Protein AF-0000000082823504 (afdb_homodimer)

Structure (mmCIF, N/CA/C/O backbone):
data_AF-0000000082823504-model_v1
#
loop_
_entity.id
_entity.type
_entity.pdbx_description
1 polymer 'Phosphatidate cytidylyltransferase'
#
loop_
_atom_site.group_PDB
_atom_site.id
_atom_site.type_symbol
_atom_site.label_atom_id
_atom_site.label_alt_id
_atom_site.label_comp_id
_atom_site.label_asym_id
_atom_site.label_entity_id
_atom_site.label_seq_id
_atom_site.pdbx_PDB_ins_code
_atom_site.Cartn_x
_atom_site.Cartn_y
_atom_site.Cartn_z
_atom_site.occupancy
_atom_site.B_iso_or_equiv
_atom_site.auth_seq_id
_atom_site.auth_comp_id
_atom_site.auth_asym_id
_atom_site.auth_atom_id
_atom_site.pdbx_PDB_model_num
ATOM 1 N N . MET A 1 1 ? 18.438 34.031 -3.238 1 46.97 1 MET A N 1
ATOM 2 C CA . MET A 1 1 ? 17.688 34 -1.983 1 46.97 1 MET A CA 1
ATOM 3 C C . MET A 1 1 ? 16.344 34.719 -2.117 1 46.97 1 MET A C 1
ATOM 5 O O . MET A 1 1 ? 16.297 35.875 -2.504 1 46.97 1 MET A O 1
ATOM 9 N N . VAL A 1 2 ? 15.344 33.875 -2.447 1 62 2 VAL A N 1
ATOM 10 C CA . VAL A 1 2 ? 14.07 34.562 -2.631 1 62 2 VAL A CA 1
ATOM 11 C C . VAL A 1 2 ? 13.82 35.5 -1.457 1 62 2 VAL A C 1
ATOM 13 O O . VAL A 1 2 ? 14.109 35.156 -0.306 1 62 2 VAL A O 1
ATOM 16 N N . ASP A 1 3 ? 13.617 36.719 -1.758 1 68.12 3 ASP A N 1
ATOM 17 C CA . ASP A 1 3 ? 13.375 37.812 -0.817 1 68.12 3 ASP A CA 1
ATOM 18 C C . ASP A 1 3 ? 12.211 37.5 0.116 1 68.12 3 ASP A C 1
ATOM 20 O O . ASP A 1 3 ? 11.32 36.719 -0.238 1 68.12 3 ASP A O 1
ATOM 24 N N . MET A 1 4 ? 12.344 37.75 1.398 1 77.12 4 MET A N 1
ATOM 25 C CA . MET A 1 4 ? 11.344 37.562 2.443 1 77.12 4 MET A CA 1
ATOM 26 C C . MET A 1 4 ? 9.977 38.031 1.98 1 77.12 4 MET A C 1
ATOM 28 O O . MET A 1 4 ? 8.961 37.406 2.258 1 77.12 4 MET A O 1
ATOM 32 N N . LYS A 1 5 ? 10.023 39.125 1.23 1 78.62 5 LYS A N 1
ATOM 33 C CA . LYS A 1 5 ? 8.773 39.688 0.711 1 78.62 5 LYS A CA 1
ATOM 34 C C . LYS A 1 5 ? 8.109 38.719 -0.272 1 78.62 5 LYS A C 1
ATOM 36 O O . LYS A 1 5 ? 6.898 38.5 -0.221 1 78.62 5 LYS A O 1
ATOM 41 N N . GLN A 1 6 ? 8.828 38.219 -1.057 1 77 6 GLN A N 1
ATOM 42 C CA . GLN A 1 6 ? 8.305 37.25 -2.033 1 77 6 GLN A CA 1
ATOM 43 C C . GLN A 1 6 ? 7.75 36.031 -1.348 1 77 6 GLN A C 1
ATOM 45 O O . GLN A 1 6 ? 6.719 35.469 -1.76 1 77 6 GLN A O 1
ATOM 50 N N . ARG A 1 7 ? 8.383 35.656 -0.407 1 80.12 7 ARG A N 1
ATOM 51 C CA . ARG A 1 7 ? 7.953 34.5 0.358 1 80.12 7 ARG A CA 1
ATOM 52 C C . ARG A 1 7 ? 6.582 34.719 0.985 1 80.12 7 ARG A C 1
ATOM 54 O O . ARG A 1 7 ? 5.711 33.844 0.924 1 80.12 7 ARG A O 1
ATOM 61 N N . ILE A 1 8 ? 6.488 35.844 1.456 1 79.38 8 ILE A N 1
ATOM 62 C CA . ILE A 1 8 ? 5.238 36.188 2.127 1 79.38 8 ILE A CA 1
ATOM 63 C C . ILE A 1 8 ? 4.117 36.281 1.097 1 79.38 8 ILE A C 1
ATOM 65 O O . ILE A 1 8 ? 3.02 35.781 1.305 1 79.38 8 ILE A O 1
ATOM 69 N N . LEU A 1 9 ? 4.398 36.906 0.032 1 81.69 9 LEU A N 1
ATOM 70 C CA . LEU A 1 9 ? 3.393 37.094 -1.004 1 81.69 9 LEU A CA 1
ATOM 71 C C . LEU A 1 9 ? 2.926 35.781 -1.587 1 81.69 9 LEU A C 1
ATOM 73 O O . LEU A 1 9 ? 1.724 35.562 -1.74 1 81.69 9 LEU A O 1
ATOM 77 N N . THR A 1 10 ? 3.814 34.969 -1.88 1 81.19 10 THR A N 1
ATOM 78 C CA . THR A 1 10 ? 3.475 33.688 -2.449 1 81.19 10 THR A CA 1
ATOM 79 C C . THR A 1 10 ? 2.674 32.844 -1.455 1 81.19 10 THR A C 1
ATOM 81 O O . THR A 1 10 ? 1.707 32.188 -1.832 1 81.19 10 THR A O 1
ATOM 84 N N . GLY A 1 11 ? 3.088 32.938 -0.269 1 82.94 11 GLY A N 1
ATOM 85 C CA . GLY A 1 11 ? 2.383 32.188 0.766 1 82.94 11 GLY A CA 1
ATOM 86 C C . GLY A 1 11 ? 0.956 32.656 0.968 1 82.94 11 GLY A C 1
ATOM 87 O O . GLY A 1 11 ? 0.034 31.844 1.063 1 82.94 11 GLY A O 1
ATOM 88 N N . VAL A 1 12 ? 0.837 33.906 0.956 1 85.88 12 VAL A N 1
ATOM 89 C CA . VAL A 1 12 ? -0.476 34.5 1.175 1 85.88 12 VAL A CA 1
ATOM 90 C C . VAL A 1 12 ? -1.383 34.219 -0.018 1 85.88 12 VAL A C 1
ATOM 92 O O . VAL A 1 12 ? -2.553 33.875 0.154 1 85.88 12 VAL A O 1
ATOM 95 N N . LEU A 1 13 ? -0.833 34.312 -1.162 1 87.31 13 LEU A N 1
ATOM 96 C CA . LEU A 1 13 ? -1.618 34.062 -2.361 1 87.31 13 LEU A CA 1
ATOM 97 C C . LEU A 1 13 ? -2.066 32.594 -2.406 1 87.31 13 LEU A C 1
ATOM 99 O O . LEU A 1 13 ? -3.213 32.312 -2.756 1 87.31 13 LEU A O 1
ATOM 103 N N . ALA A 1 14 ? -1.175 31.766 -2.076 1 87.38 14 ALA A N 1
ATOM 104 C CA . ALA A 1 14 ? -1.505 30.344 -2.055 1 87.38 14 ALA A CA 1
ATOM 105 C C . ALA A 1 14 ? -2.602 30.047 -1.034 1 87.38 14 ALA A C 1
ATOM 107 O O . ALA A 1 14 ? -3.514 29.266 -1.303 1 87.38 14 ALA A O 1
ATOM 108 N N . ALA A 1 15 ? -2.477 30.719 0.028 1 89.69 15 ALA A N 1
ATOM 109 C CA . ALA A 1 15 ? -3.471 30.531 1.08 1 89.69 15 ALA A CA 1
ATOM 110 C C . ALA A 1 15 ? -4.832 31.078 0.647 1 89.69 15 ALA A C 1
ATOM 112 O O . ALA A 1 15 ? -5.867 30.453 0.929 1 89.69 15 ALA A O 1
ATOM 113 N N . ILE A 1 16 ? -4.82 32.125 0.002 1 92.5 16 ILE A N 1
ATOM 114 C CA . ILE A 1 16 ? -6.059 32.75 -0.457 1 92.5 16 ILE A CA 1
ATOM 115 C C . ILE A 1 16 ? -6.742 31.844 -1.479 1 92.5 16 ILE A C 1
ATOM 117 O O . ILE A 1 16 ? -7.949 31.609 -1.396 1 92.5 16 ILE A O 1
ATOM 121 N N . VAL A 1 17 ? -5.984 31.391 -2.416 1 92.25 17 VAL A N 1
ATOM 122 C CA . VAL A 1 17 ? -6.543 30.516 -3.436 1 92.25 17 VAL A CA 1
ATOM 123 C C . VAL A 1 17 ? -7.082 29.234 -2.783 1 92.25 17 VAL A C 1
ATOM 125 O O . VAL A 1 17 ? -8.18 28.781 -3.109 1 92.25 17 VAL A O 1
ATOM 128 N N . PHE A 1 18 ? -6.324 28.734 -1.891 1 94.62 18 PHE A N 1
ATOM 129 C CA . PHE A 1 18 ? -6.723 27.531 -1.189 1 94.62 18 PHE A CA 1
ATOM 130 C C . PHE A 1 18 ? -8.016 27.75 -0.417 1 94.62 18 PHE A C 1
ATOM 132 O O . PHE A 1 18 ? -8.969 26.984 -0.56 1 94.62 18 PHE A O 1
ATOM 139 N N . LEU A 1 19 ? -8.086 28.828 0.334 1 94.88 19 LEU A N 1
ATOM 140 C CA . LEU A 1 19 ? -9.258 29.109 1.162 1 94.88 19 LEU A CA 1
ATOM 141 C C . LEU A 1 19 ? -10.477 29.422 0.297 1 94.88 19 LEU A C 1
ATOM 143 O O . LEU A 1 19 ? -11.594 29.031 0.631 1 94.88 19 LEU A O 1
ATOM 147 N N . PHE A 1 20 ? -10.203 30.094 -0.787 1 96.31 20 PHE A N 1
ATOM 148 C CA . PHE A 1 20 ? -11.289 30.406 -1.709 1 96.31 20 PHE A CA 1
ATOM 149 C C . PHE A 1 20 ? -11.93 29.141 -2.246 1 96.31 20 PHE A C 1
ATOM 151 O O . PHE A 1 20 ? -13.156 29 -2.242 1 96.31 20 PHE A O 1
ATOM 158 N N . LEU A 1 21 ? -11.102 28.234 -2.637 1 96.56 21 LEU A N 1
ATOM 159 C CA . LEU A 1 21 ? -11.617 27 -3.23 1 96.56 21 LEU A CA 1
ATOM 160 C C . LEU A 1 21 ? -12.211 26.094 -2.162 1 96.56 21 LEU A C 1
ATOM 162 O O . LEU A 1 21 ? -13.156 25.344 -2.436 1 96.56 21 LEU A O 1
ATOM 166 N N . VAL A 1 22 ? -11.711 26.203 -0.991 1 95.88 22 VAL A N 1
ATOM 167 C CA . VAL A 1 22 ? -12.312 25.5 0.131 1 95.88 22 VAL A CA 1
ATOM 168 C C . VAL A 1 22 ? -13.727 26.016 0.372 1 95.88 22 VAL A C 1
ATOM 170 O O . VAL A 1 22 ? -14.648 25.234 0.628 1 95.88 22 VAL A O 1
ATOM 173 N N . ILE A 1 23 ? -13.914 27.312 0.336 1 96.75 23 ILE A N 1
ATOM 174 C CA . ILE A 1 23 ? -15.203 27.938 0.591 1 96.75 23 ILE A CA 1
ATOM 175 C C . ILE A 1 23 ? -16.188 27.578 -0.522 1 96.75 23 ILE A C 1
ATOM 177 O O . ILE A 1 23 ? -17.344 27.25 -0.255 1 96.75 23 ILE A O 1
ATOM 181 N N . VAL A 1 24 ? -15.719 27.594 -1.792 1 96.25 24 VAL A N 1
ATOM 182 C CA . VAL A 1 24 ? -16.578 27.234 -2.916 1 96.25 24 VAL A CA 1
ATOM 183 C C . VAL A 1 24 ? -17.031 25.781 -2.783 1 96.25 24 VAL A C 1
ATOM 185 O O . VAL A 1 24 ? -18.219 25.484 -2.93 1 96.25 24 VAL A O 1
ATOM 188 N N . GLY A 1 25 ? -16.094 24.922 -2.541 1 95.38 25 GLY A N 1
ATOM 189 C CA . GLY A 1 25 ? -16.391 23.531 -2.281 1 95.38 25 GLY A CA 1
ATOM 190 C C . GLY A 1 25 ? -16.719 22.75 -3.537 1 95.38 25 GLY A C 1
ATOM 191 O O . GLY A 1 25 ? -16.344 23.141 -4.641 1 95.38 25 GLY A O 1
ATOM 192 N N . LYS A 1 26 ? -17.203 21.531 -3.348 1 92.69 26 LYS A N 1
ATOM 193 C CA . LYS A 1 26 ? -17.734 20.688 -4.414 1 92.69 26 LYS A CA 1
ATOM 194 C C . LYS A 1 26 ? -16.641 20.359 -5.441 1 92.69 26 LYS A C 1
ATOM 196 O O . LYS A 1 26 ? -15.531 19.984 -5.078 1 92.69 26 LYS A O 1
ATOM 201 N N . LEU A 1 27 ? -16.922 20.453 -6.699 1 94.88 27 LEU A N 1
ATOM 202 C CA . LEU A 1 27 ? -16.031 20.016 -7.762 1 94.88 27 LEU A CA 1
ATOM 203 C C . LEU A 1 27 ? -14.789 20.875 -7.824 1 94.88 27 LEU A C 1
ATOM 205 O O . LEU A 1 27 ? -13.672 20.359 -7.941 1 94.88 27 LEU A O 1
ATOM 209 N N . PRO A 1 28 ? -14.883 22.188 -7.734 1 97.19 28 PRO A N 1
ATOM 210 C CA . PRO A 1 28 ? -13.664 23 -7.785 1 97.19 28 PRO A CA 1
ATOM 211 C C . PRO A 1 28 ? -12.664 22.641 -6.691 1 97.19 28 PRO A C 1
ATOM 213 O O . PRO A 1 28 ? -11.461 22.578 -6.945 1 97.19 28 PRO A O 1
ATOM 216 N N . PHE A 1 29 ? -13.18 22.453 -5.539 1 97.31 29 PHE A N 1
ATOM 217 C CA . PHE A 1 29 ? -12.297 22.078 -4.441 1 97.31 29 PHE A CA 1
ATOM 218 C C . PHE A 1 29 ? -11.68 20.703 -4.695 1 97.31 29 PHE A C 1
ATOM 220 O O . PHE A 1 29 ? -10.492 20.5 -4.445 1 97.31 29 PHE A O 1
ATOM 227 N N . THR A 1 30 ? -12.492 19.781 -5.16 1 97.25 30 THR A N 1
ATOM 228 C CA . THR A 1 30 ? -12 18.438 -5.465 1 97.25 30 THR A CA 1
ATOM 229 C C . THR A 1 30 ? -10.898 18.484 -6.516 1 97.25 30 THR A C 1
ATOM 231 O O . THR A 1 30 ? -9.883 17.812 -6.387 1 97.25 30 THR A O 1
ATOM 234 N N . VAL A 1 31 ? -11.031 19.25 -7.496 1 97.75 31 VAL A N 1
ATOM 235 C CA . VAL A 1 31 ? -10.031 19.391 -8.547 1 97.75 31 VAL A CA 1
ATOM 236 C C . VAL A 1 31 ? -8.742 19.969 -7.965 1 97.75 31 VAL A C 1
ATOM 238 O O . VAL A 1 31 ? -7.645 19.547 -8.336 1 97.75 31 VAL A O 1
ATOM 241 N N . LEU A 1 32 ? -8.891 20.938 -7.098 1 97.56 32 LEU A N 1
ATOM 242 C CA . LEU A 1 32 ? -7.719 21.5 -6.43 1 97.56 32 LEU A CA 1
ATOM 243 C C . LEU A 1 32 ? -6.926 20.422 -5.719 1 97.56 32 LEU A C 1
ATOM 245 O O . LEU A 1 32 ? -5.699 20.359 -5.836 1 97.56 32 LEU A O 1
ATOM 249 N N . ILE A 1 33 ? -7.637 19.594 -5 1 98.19 33 ILE A N 1
ATOM 250 C CA . ILE A 1 33 ? -6.977 18.547 -4.227 1 98.19 33 ILE A CA 1
ATOM 251 C C . ILE A 1 33 ? -6.301 17.547 -5.176 1 98.19 33 ILE A C 1
ATOM 253 O O . ILE A 1 33 ? -5.203 17.062 -4.895 1 98.19 33 ILE A O 1
ATOM 257 N N . TYR A 1 34 ? -6.934 17.234 -6.309 1 98.44 34 TYR A N 1
ATOM 258 C CA . TYR A 1 34 ? -6.332 16.359 -7.305 1 98.44 34 TYR A CA 1
ATOM 259 C C . TYR A 1 34 ? -5.039 16.953 -7.848 1 98.44 34 TYR A C 1
ATOM 261 O O . TYR A 1 34 ? -4.039 16.25 -8.008 1 98.44 34 TYR A O 1
ATOM 269 N N . VAL A 1 35 ? -5.09 18.172 -8.086 1 98 35 VAL A N 1
ATOM 270 C CA . VAL A 1 35 ? -3.914 18.859 -8.609 1 98 35 VAL A CA 1
ATOM 271 C C . VAL A 1 35 ? -2.811 18.875 -7.555 1 98 35 VAL A C 1
ATOM 273 O O . VAL A 1 35 ? -1.655 18.562 -7.852 1 98 35 VAL A O 1
ATOM 276 N N . MET A 1 36 ? -3.176 19.234 -6.363 1 97.38 36 MET A N 1
ATOM 277 C CA . MET A 1 36 ? -2.201 19.266 -5.277 1 97.38 36 MET A CA 1
ATOM 278 C C . MET A 1 36 ? -1.589 17.891 -5.055 1 97.38 36 MET A C 1
ATOM 280 O O . MET A 1 36 ? -0.375 17.766 -4.883 1 97.38 36 MET A O 1
ATOM 284 N N . GLY A 1 37 ? -2.477 16.859 -5.059 1 98.38 37 GLY A N 1
ATOM 285 C CA . GLY A 1 37 ? -1.975 15.5 -4.926 1 98.38 37 GLY A CA 1
ATOM 286 C C . GLY A 1 37 ? -1.026 15.102 -6.043 1 98.38 37 GLY A C 1
ATOM 287 O O . GLY A 1 37 ? -0.001 14.461 -5.797 1 98.38 37 GLY A O 1
ATOM 288 N N . SER A 1 38 ? -1.343 15.469 -7.242 1 98.25 38 SER A N 1
ATOM 289 C CA . SER A 1 38 ? -0.513 15.141 -8.398 1 98.25 38 SER A CA 1
ATOM 290 C C . SER A 1 38 ? 0.848 15.828 -8.312 1 98.25 38 SER A C 1
ATOM 292 O O . SER A 1 38 ? 1.877 15.211 -8.594 1 98.25 38 SER A O 1
ATOM 294 N N . VAL A 1 39 ? 0.854 17.094 -7.918 1 97.44 39 VAL A N 1
ATOM 295 C CA . VAL A 1 39 ? 2.1 17.844 -7.789 1 97.44 39 VAL A CA 1
ATOM 296 C C . VAL A 1 39 ? 2.936 17.266 -6.648 1 97.44 39 VAL A C 1
ATOM 298 O O . VAL A 1 39 ? 4.156 17.141 -6.766 1 97.44 39 VAL A O 1
ATOM 301 N N . ALA A 1 40 ? 2.264 16.953 -5.586 1 97.75 40 ALA A N 1
ATOM 302 C CA . ALA A 1 40 ? 2.971 16.344 -4.461 1 97.75 40 ALA A CA 1
ATOM 303 C C . ALA A 1 40 ? 3.646 15.039 -4.883 1 97.75 40 ALA A C 1
ATOM 305 O O . ALA A 1 40 ? 4.781 14.766 -4.484 1 97.75 40 ALA A O 1
ATOM 306 N N . LEU A 1 41 ? 2.953 14.227 -5.648 1 98.19 41 LEU A N 1
ATOM 307 C CA . LEU A 1 41 ? 3.533 12.992 -6.152 1 98.19 41 LEU A CA 1
ATOM 308 C C . LEU A 1 41 ? 4.734 13.281 -7.051 1 98.19 41 LEU A C 1
ATOM 310 O O . LEU A 1 41 ? 5.766 12.609 -6.949 1 98.19 41 LEU A O 1
ATOM 314 N N . PHE A 1 42 ? 4.57 14.234 -7.906 1 97.44 42 PHE A N 1
ATOM 315 C CA . PHE A 1 42 ? 5.656 14.633 -8.797 1 97.44 42 PHE A CA 1
ATOM 316 C C . PHE A 1 42 ? 6.898 15.016 -8 1 97.44 42 PHE A C 1
ATOM 318 O O . PHE A 1 42 ? 8.008 14.602 -8.336 1 97.44 42 PHE A O 1
ATOM 325 N N . GLU A 1 43 ? 6.699 15.82 -6.969 1 97.06 43 GLU A N 1
ATOM 326 C CA . GLU A 1 43 ? 7.805 16.25 -6.121 1 97.06 43 GLU A CA 1
ATOM 327 C C . GLU A 1 43 ? 8.484 15.062 -5.445 1 97.06 43 GLU A C 1
ATOM 329 O O . GLU A 1 43 ? 9.711 14.992 -5.375 1 97.06 43 GLU A O 1
ATOM 334 N N . LEU A 1 44 ? 7.688 14.164 -4.949 1 97 44 LEU A N 1
ATOM 335 C CA . LEU A 1 44 ? 8.227 13.008 -4.246 1 97 44 LEU A CA 1
ATOM 336 C C . LEU A 1 44 ? 8.992 12.094 -5.199 1 97 44 LEU A C 1
ATOM 338 O O . LEU A 1 44 ? 10.07 11.602 -4.859 1 97 44 LEU A O 1
ATOM 342 N N . LEU A 1 45 ? 8.461 11.82 -6.379 1 97.19 45 LEU A N 1
ATOM 343 C CA . LEU A 1 45 ? 9.141 11 -7.379 1 97.19 45 LEU A CA 1
ATOM 344 C C . LEU A 1 45 ? 10.461 11.633 -7.793 1 97.19 45 LEU A C 1
ATOM 346 O O . LEU A 1 45 ? 11.469 10.93 -7.941 1 97.19 45 LEU A O 1
ATOM 350 N N . ARG A 1 46 ? 10.398 12.898 -7.887 1 95.75 46 ARG A N 1
ATOM 351 C CA . ARG A 1 46 ? 11.609 13.617 -8.281 1 95.75 46 ARG A CA 1
ATOM 352 C C . ARG A 1 46 ? 12.703 13.469 -7.234 1 95.75 46 ARG A C 1
ATOM 354 O O . ARG A 1 46 ? 13.883 13.367 -7.574 1 95.75 46 ARG A O 1
ATOM 361 N N . MET A 1 47 ? 12.375 13.469 -6.004 1 95 47 MET A N 1
ATOM 362 C CA . MET A 1 47 ? 13.344 13.305 -4.926 1 95 47 MET A CA 1
ATOM 363 C C . MET A 1 47 ? 14.047 11.953 -5.027 1 95 47 MET A C 1
ATOM 365 O O . MET A 1 47 ? 15.227 11.836 -4.688 1 95 47 MET A O 1
ATOM 369 N N . LYS A 1 48 ? 13.312 10.922 -5.488 1 94.69 48 LYS A N 1
ATOM 370 C CA . LYS A 1 48 ? 13.852 9.57 -5.645 1 94.69 48 LYS A CA 1
ATOM 371 C C . LYS A 1 48 ? 14.469 9.383 -7.027 1 94.69 48 LYS A C 1
ATOM 373 O O . LYS A 1 48 ? 14.906 8.281 -7.375 1 94.69 48 LYS A O 1
ATOM 378 N N . LYS A 1 49 ? 14.422 10.5 -7.879 1 94.75 49 LYS A N 1
ATOM 379 C CA . LYS A 1 49 ? 14.961 10.508 -9.234 1 94.75 49 LYS A CA 1
ATOM 380 C C . LYS A 1 49 ? 14.156 9.586 -10.148 1 94.75 49 LYS A C 1
ATOM 382 O O . LYS A 1 49 ? 14.727 8.891 -11 1 94.75 49 LYS A O 1
ATOM 387 N N . LEU A 1 50 ? 12.914 9.523 -9.906 1 95.38 50 LEU A N 1
ATOM 388 C CA . LEU A 1 50 ? 11.969 8.836 -10.781 1 95.38 50 LEU A CA 1
ATOM 389 C C . LEU A 1 50 ? 11.164 9.844 -11.602 1 95.38 50 LEU A C 1
ATOM 391 O O . LEU A 1 50 ? 10.859 10.938 -11.117 1 95.38 50 LEU A O 1
ATOM 395 N N . LYS A 1 51 ? 10.82 9.43 -12.789 1 94.19 51 LYS A N 1
ATOM 396 C CA . LYS A 1 51 ? 10.055 10.312 -13.672 1 94.19 51 LYS A CA 1
ATOM 397 C C . LYS A 1 51 ? 8.562 10.016 -13.586 1 94.19 51 LYS A C 1
ATOM 399 O O . LYS A 1 51 ? 8.148 8.859 -13.633 1 94.19 51 LYS A O 1
ATOM 404 N N . LEU A 1 52 ? 7.82 11.078 -13.547 1 92.5 52 LEU A N 1
ATOM 405 C CA . LEU A 1 52 ? 6.371 10.914 -13.539 1 92.5 52 LEU A CA 1
ATOM 406 C C . LEU A 1 52 ? 5.871 10.406 -14.883 1 92.5 52 LEU A C 1
ATOM 408 O O . LEU A 1 52 ? 4.938 9.602 -14.945 1 92.5 52 LEU A O 1
ATOM 412 N N . VAL A 1 53 ? 6.504 10.875 -15.961 1 93.19 53 VAL A N 1
ATOM 413 C CA . VAL A 1 53 ? 6.059 10.531 -17.312 1 93.19 53 VAL A CA 1
ATOM 414 C C . VAL A 1 53 ? 6.652 9.188 -17.719 1 93.19 53 VAL A C 1
ATOM 416 O O . VAL A 1 53 ? 6.867 8.93 -18.906 1 93.19 53 VAL A O 1
ATOM 419 N N . SER A 1 54 ? 6.938 8.328 -16.953 1 95.75 54 SER A N 1
ATOM 420 C CA . SER A 1 54 ? 7.289 6.93 -17.172 1 95.75 54 SER A CA 1
ATOM 421 C C . SER A 1 54 ? 6.098 6.012 -16.922 1 95.75 54 SER A C 1
ATOM 423 O O . SER A 1 54 ? 5.094 6.441 -16.344 1 95.75 54 SER A O 1
ATOM 425 N N . LEU A 1 55 ? 6.176 4.852 -17.406 1 96.62 55 LEU A N 1
ATOM 426 C CA . LEU A 1 55 ? 5.078 3.912 -17.203 1 96.62 55 LEU A CA 1
ATOM 427 C C . LEU A 1 55 ? 4.793 3.721 -15.711 1 96.62 55 LEU A C 1
ATOM 429 O O . LEU A 1 55 ? 3.646 3.838 -15.281 1 96.62 55 LEU A O 1
ATOM 433 N N . PRO A 1 56 ? 5.859 3.443 -14.859 1 97 56 PRO A N 1
ATOM 434 C CA . PRO A 1 56 ? 5.578 3.334 -13.422 1 97 56 PRO A CA 1
ATOM 435 C C . PRO A 1 56 ? 5.008 4.621 -12.836 1 97 56 PRO A C 1
ATOM 437 O O . PRO A 1 56 ? 4.133 4.574 -11.969 1 97 56 PRO A O 1
ATOM 440 N N . GLY A 1 57 ? 5.527 5.797 -13.328 1 97.56 57 GLY A N 1
ATOM 441 C CA . GLY A 1 57 ? 5.012 7.074 -12.852 1 97.56 57 GLY A CA 1
ATOM 442 C C . GLY A 1 57 ? 3.543 7.277 -13.172 1 97.56 57 GLY A C 1
ATOM 443 O O . GLY A 1 57 ? 2.775 7.73 -12.32 1 97.56 57 GLY A O 1
ATOM 444 N N . VAL A 1 58 ? 3.154 6.875 -14.312 1 98.12 58 VAL A N 1
ATOM 445 C CA . VAL A 1 58 ? 1.77 7.02 -14.75 1 98.12 58 VAL A CA 1
ATOM 446 C C . VAL A 1 58 ? 0.875 6.078 -13.945 1 98.12 58 VAL A C 1
ATOM 448 O O . VAL A 1 58 ? -0.227 6.457 -13.539 1 98.12 58 VAL A O 1
ATOM 451 N N . ILE A 1 59 ? 1.344 4.887 -13.742 1 97.94 59 ILE A N 1
ATOM 452 C CA . ILE A 1 59 ? 0.588 3.941 -12.922 1 97.94 59 ILE A CA 1
ATOM 453 C C . ILE A 1 59 ? 0.427 4.492 -11.508 1 97.94 59 ILE A C 1
ATOM 455 O O . ILE A 1 59 ? -0.656 4.41 -10.922 1 97.94 59 ILE A O 1
ATOM 459 N N . GLY A 1 60 ? 1.524 5.086 -10.969 1 98.12 60 GLY A N 1
ATOM 460 C CA . GLY A 1 60 ? 1.451 5.723 -9.664 1 98.12 60 GLY A CA 1
ATOM 461 C C . GLY A 1 60 ? 0.455 6.867 -9.617 1 98.12 60 GLY A C 1
ATOM 462 O O . GLY A 1 60 ? -0.29 7.008 -8.648 1 98.12 60 GLY A O 1
ATOM 463 N N . LEU A 1 61 ? 0.418 7.645 -10.672 1 98.44 61 LEU A N 1
ATOM 464 C CA . LEU A 1 61 ? -0.496 8.781 -10.758 1 98.44 61 LEU A CA 1
ATOM 465 C C . LEU A 1 61 ? -1.944 8.305 -10.812 1 98.44 61 LEU A C 1
ATOM 467 O O . LEU A 1 61 ? -2.809 8.852 -10.125 1 98.44 61 LEU A O 1
ATOM 471 N N . LEU A 1 62 ? -2.195 7.305 -11.617 1 98.12 62 LEU A N 1
ATOM 472 C CA . LEU A 1 62 ? -3.545 6.762 -11.734 1 98.12 62 LEU A CA 1
ATOM 473 C C . LEU A 1 62 ? -4 6.152 -10.406 1 98.12 62 LEU A C 1
ATOM 475 O O . LEU A 1 62 ? -5.164 6.297 -10.023 1 98.12 62 LEU A O 1
ATOM 479 N N . LEU A 1 63 ? -3.064 5.48 -9.812 1 97.5 63 LEU A N 1
ATOM 480 C CA . LEU A 1 63 ? -3.365 4.91 -8.508 1 97.5 63 LEU A CA 1
ATOM 481 C C . LEU A 1 63 ? -3.699 6.004 -7.496 1 97.5 63 LEU A C 1
ATOM 483 O O . LEU A 1 63 ? -4.652 5.871 -6.723 1 97.5 63 LEU A O 1
ATOM 487 N N . LEU A 1 64 ? -2.92 7.082 -7.465 1 98.31 64 LEU A N 1
ATOM 488 C CA . LEU A 1 64 ? -3.184 8.227 -6.598 1 98.31 64 LEU A CA 1
ATOM 489 C C . LEU A 1 64 ? -4.57 8.797 -6.867 1 98.31 64 LEU A C 1
ATOM 491 O O . LEU A 1 64 ? -5.32 9.078 -5.93 1 98.31 64 LEU A O 1
ATOM 495 N N . TRP A 1 65 ? -4.887 8.984 -8.141 1 97.69 65 TRP A N 1
ATOM 496 C CA . TRP A 1 65 ? -6.18 9.555 -8.516 1 97.69 65 TRP A CA 1
ATOM 497 C C . TRP A 1 65 ? -7.324 8.664 -8.047 1 97.69 65 TRP A C 1
ATOM 499 O O . TRP A 1 65 ? -8.391 9.156 -7.664 1 97.69 65 TRP A O 1
ATOM 509 N N . LEU A 1 66 ? -7.113 7.418 -8.094 1 95.19 66 LEU A N 1
ATOM 510 C CA . LEU A 1 66 ? -8.125 6.484 -7.625 1 95.19 66 LEU A CA 1
ATOM 511 C C . LEU A 1 66 ? -8.297 6.582 -6.113 1 95.19 66 LEU A C 1
ATOM 513 O O . LEU A 1 66 ? -9.414 6.473 -5.602 1 95.19 66 LEU A O 1
ATOM 517 N N . PHE A 1 67 ? -7.184 6.727 -5.422 1 96.19 67 PHE A N 1
ATOM 518 C CA . PHE A 1 67 ? -7.254 6.867 -3.971 1 96.19 67 PHE A CA 1
ATOM 519 C C . PHE A 1 67 ? -7.953 8.164 -3.586 1 96.19 67 PHE A C 1
ATOM 521 O O . PHE A 1 67 ? -8.625 8.234 -2.557 1 96.19 67 PHE A O 1
ATOM 528 N N . LEU A 1 68 ? -7.848 9.164 -4.434 1 97.19 68 LEU A N 1
ATOM 529 C CA . LEU A 1 68 ? -8.438 10.477 -4.164 1 97.19 68 LEU A CA 1
ATOM 530 C C . LEU A 1 68 ? -9.945 10.453 -4.402 1 97.19 68 LEU A C 1
ATOM 532 O O . LEU A 1 68 ? -10.656 11.344 -3.943 1 97.19 68 LEU A O 1
ATOM 536 N N . LEU A 1 69 ? -10.438 9.492 -5.105 1 94.19 69 LEU A N 1
ATOM 537 C CA . LEU A 1 69 ? -11.844 9.438 -5.473 1 94.19 69 LEU A CA 1
ATOM 538 C C . LEU A 1 69 ? -12.734 9.469 -4.23 1 94.19 69 LEU A C 1
ATOM 540 O O . LEU A 1 69 ? -12.594 8.625 -3.344 1 94.19 69 LEU A O 1
ATOM 544 N N . PRO A 1 70 ? -13.625 10.422 -4.227 1 91.5 70 PRO A N 1
ATOM 545 C CA . PRO A 1 70 ? -14.539 10.5 -3.078 1 91.5 70 PRO A CA 1
ATOM 546 C C . PRO A 1 70 ? -15.414 9.266 -2.93 1 91.5 70 PRO A C 1
ATOM 548 O O . PRO A 1 70 ? -15.773 8.633 -3.928 1 91.5 70 PRO A O 1
ATOM 551 N N . SER A 1 71 ? -15.742 8.961 -1.723 1 83.5 71 SER A N 1
ATOM 552 C CA . SER A 1 71 ? -16.5 7.758 -1.409 1 83.5 71 SER A CA 1
ATOM 553 C C . SER A 1 71 ? -17.875 7.793 -2.066 1 83.5 71 SER A C 1
ATOM 555 O O . SER A 1 71 ? -18.469 6.742 -2.357 1 83.5 71 SER A O 1
ATOM 557 N N . GLN A 1 72 ? -18.359 8.961 -2.312 1 79.06 72 GLN A N 1
ATOM 558 C CA . GLN A 1 72 ? -19.688 9.109 -2.93 1 79.06 72 GLN A CA 1
ATOM 559 C C . GLN A 1 72 ? -19.672 8.586 -4.363 1 79.06 72 GLN A C 1
ATOM 561 O O . GLN A 1 72 ? -20.719 8.188 -4.883 1 79.06 72 GLN A O 1
ATOM 566 N N . TYR A 1 73 ? -18.547 8.664 -4.949 1 73.38 73 TYR A N 1
ATOM 567 C CA . TYR A 1 73 ? -18.453 8.258 -6.348 1 73.38 73 TYR A CA 1
ATOM 568 C C . TYR A 1 73 ? -17.859 6.863 -6.473 1 73.38 73 TYR A C 1
ATOM 570 O O . TYR A 1 73 ? -17.469 6.445 -7.566 1 73.38 73 TYR A O 1
ATOM 578 N N . SER A 1 74 ? -17.766 6.227 -5.438 1 66.44 74 SER A N 1
ATOM 579 C CA . SER A 1 74 ? -17.078 4.945 -5.531 1 66.44 74 SER A CA 1
ATOM 580 C C . SER A 1 74 ? -17.984 3.859 -6.086 1 66.44 74 SER A C 1
ATOM 582 O O . SER A 1 74 ? -18.469 3.002 -5.34 1 66.44 74 SER A O 1
ATOM 584 N N . PHE A 1 75 ? -18.328 4.074 -7.32 1 61.97 75 PHE A N 1
ATOM 585 C CA . PHE A 1 75 ? -19.109 3.086 -8.055 1 61.97 75 PHE A CA 1
ATOM 586 C C . PHE A 1 75 ? -18.438 1.717 -7.992 1 61.97 75 PHE A C 1
ATOM 588 O O . PHE A 1 75 ? -19.125 0.689 -8 1 61.97 75 PHE A O 1
ATOM 595 N N . LEU A 1 76 ? -17.25 1.686 -7.824 1 61.41 76 LEU A N 1
ATOM 596 C CA . LEU A 1 76 ? -16.516 0.427 -7.797 1 61.41 76 LEU A CA 1
ATOM 597 C C . LEU A 1 76 ? -16.828 -0.359 -6.527 1 61.41 76 LEU A C 1
ATOM 599 O O . LEU A 1 76 ? -16.875 -1.591 -6.551 1 61.41 76 LEU A O 1
ATOM 603 N N . GLU A 1 77 ? -17.094 0.34 -5.516 1 62.84 77 GLU A N 1
ATOM 604 C CA . GLU A 1 77 ? -17.391 -0.337 -4.254 1 62.84 77 GLU A CA 1
ATOM 605 C C . GLU A 1 77 ? -18.719 -1.082 -4.316 1 62.84 77 GLU A C 1
ATOM 607 O O . GLU A 1 77 ? -18.859 -2.148 -3.715 1 62.84 77 GLU A O 1
ATOM 612 N N . ALA A 1 78 ? -19.562 -0.577 -5.184 1 60.81 78 ALA A N 1
ATOM 613 C CA . ALA A 1 78 ? -20.844 -1.244 -5.402 1 60.81 78 ALA A CA 1
ATOM 614 C C . ALA A 1 78 ? -20.641 -2.586 -6.102 1 60.81 78 ALA A C 1
ATOM 616 O O . ALA A 1 78 ? -21.453 -3.508 -5.926 1 60.81 78 ALA A O 1
ATOM 617 N N . ASN A 1 79 ? -19.562 -2.662 -6.801 1 62.12 79 ASN A N 1
ATOM 618 C CA . ASN A 1 79 ? -19.328 -3.895 -7.547 1 62.12 79 ASN A CA 1
ATOM 619 C C . ASN A 1 79 ? -18.312 -4.789 -6.844 1 62.12 79 ASN A C 1
ATOM 621 O O . ASN A 1 79 ? -17.781 -5.719 -7.449 1 62.12 79 ASN A O 1
ATOM 625 N N . GLY A 1 80 ? -17.906 -4.363 -5.742 1 67.81 80 GLY A N 1
ATOM 626 C CA . GLY A 1 80 ? -17.109 -5.266 -4.93 1 67.81 80 GLY A CA 1
ATOM 627 C C . GLY A 1 80 ? -15.625 -5.027 -5.059 1 67.81 80 GLY A C 1
ATOM 628 O O . GLY A 1 80 ? -14.812 -5.785 -4.512 1 67.81 80 GLY A O 1
ATOM 629 N N . ILE A 1 81 ? -15.258 -4.098 -5.887 1 80.75 81 ILE A N 1
ATOM 630 C CA . ILE A 1 81 ? -13.836 -3.824 -6.016 1 80.75 81 ILE A CA 1
ATOM 631 C C . ILE A 1 81 ? -13.461 -2.613 -5.164 1 80.75 81 ILE A C 1
ATOM 633 O O . ILE A 1 81 ? -13.82 -1.48 -5.496 1 80.75 81 ILE A O 1
ATOM 637 N N . SER A 1 82 ? -12.781 -2.893 -4.172 1 87.38 82 SER A N 1
ATOM 638 C CA . SER A 1 82 ? -12.367 -1.845 -3.244 1 87.38 82 SER A CA 1
ATOM 639 C C . SER A 1 82 ? -11.062 -1.196 -3.691 1 87.38 82 SER A C 1
ATOM 641 O O . SER A 1 82 ? -10.43 -1.653 -4.648 1 87.38 82 SER A O 1
ATOM 643 N N . LYS A 1 83 ? -10.672 -0.035 -3.102 1 89.75 83 LYS A N 1
ATOM 644 C CA . LYS A 1 83 ? -9.414 0.659 -3.363 1 89.75 83 LYS A CA 1
ATOM 645 C C . LYS A 1 83 ? -8.219 -0.263 -3.135 1 89.75 83 LYS A C 1
ATOM 647 O O . LYS A 1 83 ? -7.207 -0.157 -3.828 1 89.75 83 LYS A O 1
ATOM 652 N N . MET A 1 84 ? -8.453 -1.178 -2.223 1 90.75 84 MET A N 1
ATOM 653 C CA . MET A 1 84 ? -7.359 -2.094 -1.906 1 90.75 84 MET A CA 1
ATOM 654 C C . MET A 1 84 ? -7.113 -3.066 -3.057 1 90.75 84 MET A C 1
ATOM 656 O O . MET A 1 84 ? -5.969 -3.414 -3.348 1 90.75 84 MET A O 1
ATOM 660 N N . GLU A 1 85 ? -8.172 -3.543 -3.693 1 92.44 85 GLU A N 1
ATOM 661 C CA . GLU A 1 85 ? -8.023 -4.438 -4.836 1 92.44 85 GLU A CA 1
ATOM 662 C C . GLU A 1 85 ? -7.355 -3.727 -6.012 1 92.44 85 GLU A C 1
ATOM 664 O O . GLU A 1 85 ? -6.539 -4.32 -6.719 1 92.44 85 GLU A O 1
ATOM 669 N N . ILE A 1 86 ? -7.738 -2.531 -6.148 1 91.81 86 ILE A N 1
ATOM 670 C CA . ILE A 1 86 ? -7.121 -1.755 -7.219 1 91.81 86 ILE A CA 1
ATOM 671 C C . ILE A 1 86 ? -5.633 -1.57 -6.93 1 91.81 86 ILE A C 1
ATOM 673 O O . ILE A 1 86 ? -4.801 -1.683 -7.832 1 91.81 86 ILE A O 1
ATOM 677 N N . ALA A 1 87 ? -5.348 -1.236 -5.707 1 94.88 87 ALA A N 1
ATOM 678 C CA . ALA A 1 87 ? -3.947 -1.116 -5.301 1 94.88 87 ALA A CA 1
ATOM 679 C C . ALA A 1 87 ? -3.182 -2.404 -5.59 1 94.88 87 ALA A C 1
ATOM 681 O O . ALA A 1 87 ? -2.045 -2.363 -6.066 1 94.88 87 ALA A O 1
ATOM 682 N N . LEU A 1 88 ? -3.795 -3.512 -5.293 1 96.44 88 LEU A N 1
ATOM 683 C CA . LEU A 1 88 ? -3.158 -4.805 -5.508 1 96.44 88 LEU A CA 1
ATOM 684 C C . LEU A 1 88 ? -2.826 -5.012 -6.984 1 96.44 88 LEU A C 1
ATOM 686 O O . LEU A 1 88 ? -1.698 -5.371 -7.324 1 96.44 88 LEU A O 1
ATOM 690 N N . PHE A 1 89 ? -3.746 -4.777 -7.836 1 96.62 89 PHE A N 1
ATOM 691 C CA . PHE A 1 89 ? -3.531 -5.027 -9.258 1 96.62 89 PHE A CA 1
ATOM 692 C C . PHE A 1 89 ? -2.51 -4.051 -9.828 1 96.62 89 PHE A C 1
ATOM 694 O O . PHE A 1 89 ? -1.739 -4.406 -10.719 1 96.62 89 PHE A O 1
ATOM 701 N N . ALA A 1 90 ? -2.553 -2.803 -9.328 1 97.38 90 ALA A N 1
ATOM 702 C CA . ALA A 1 90 ? -1.511 -1.857 -9.727 1 97.38 90 ALA A CA 1
ATOM 703 C C . ALA A 1 90 ? -0.13 -2.363 -9.32 1 97.38 90 ALA A C 1
ATOM 705 O O . ALA A 1 90 ? 0.827 -2.262 -10.086 1 97.38 90 ALA A O 1
ATOM 706 N N . VAL A 1 91 ? -0.064 -2.883 -8.148 1 97.69 91 VAL A N 1
ATOM 707 C CA . VAL A 1 91 ? 1.188 -3.42 -7.629 1 97.69 91 VAL A CA 1
ATOM 708 C C . VAL A 1 91 ? 1.653 -4.586 -8.5 1 97.69 91 VAL A C 1
ATOM 710 O O . VAL A 1 91 ? 2.83 -4.672 -8.852 1 97.69 91 VAL A O 1
ATOM 713 N N . LEU A 1 92 ? 0.72 -5.488 -8.82 1 98.19 92 LEU A N 1
ATOM 714 C CA . LEU A 1 92 ? 1.075 -6.633 -9.648 1 98.19 92 LEU A CA 1
ATOM 715 C C . LEU A 1 92 ? 1.57 -6.184 -11.016 1 98.19 92 LEU A C 1
ATOM 717 O O . LEU A 1 92 ? 2.527 -6.746 -11.555 1 98.19 92 LEU A O 1
ATOM 721 N N . LEU A 1 93 ? 0.971 -5.16 -11.539 1 97.88 93 LEU A N 1
ATOM 722 C CA . LEU A 1 93 ? 1.403 -4.613 -12.82 1 97.88 93 LEU A CA 1
ATOM 723 C C . LEU A 1 93 ? 2.801 -4.016 -12.711 1 97.88 93 LEU A C 1
ATOM 725 O O . LEU A 1 93 ? 3.627 -4.188 -13.609 1 97.88 93 LEU A O 1
ATOM 729 N N . LEU A 1 94 ? 3.021 -3.289 -11.664 1 98.31 94 LEU A N 1
ATOM 730 C CA . LEU A 1 94 ? 4.332 -2.688 -11.445 1 98.31 94 LEU A CA 1
ATOM 731 C C . LEU A 1 94 ? 5.402 -3.764 -11.281 1 98.31 94 LEU A C 1
ATOM 733 O O . LEU A 1 94 ? 6.527 -3.605 -11.766 1 98.31 94 LEU A O 1
ATOM 737 N N . LEU A 1 95 ? 5.023 -4.82 -10.602 1 98.25 95 LEU A N 1
ATOM 738 C CA . LEU A 1 95 ? 5.973 -5.91 -10.406 1 98.25 95 LEU A CA 1
ATOM 739 C C . LEU A 1 95 ? 6.301 -6.586 -11.734 1 98.25 95 LEU A C 1
ATOM 741 O O . LEU A 1 95 ? 7.453 -6.957 -11.977 1 98.25 95 LEU A O 1
ATOM 745 N N . ILE A 1 96 ? 5.32 -6.762 -12.555 1 97.62 96 ILE A N 1
ATOM 746 C CA . ILE A 1 96 ? 5.551 -7.32 -13.883 1 97.62 96 ILE A CA 1
ATOM 747 C C . ILE A 1 96 ? 6.508 -6.422 -14.664 1 97.62 96 ILE A C 1
ATOM 749 O O . ILE A 1 96 ? 7.375 -6.914 -15.391 1 97.62 96 ILE A O 1
ATOM 753 N N . TYR A 1 97 ? 6.34 -5.133 -14.484 1 97.31 97 TYR A N 1
ATOM 754 C CA . TYR A 1 97 ? 7.18 -4.164 -15.18 1 97.31 97 TYR A CA 1
ATOM 755 C C . TYR A 1 97 ? 8.641 -4.34 -14.805 1 97.31 97 TYR A C 1
ATOM 757 O O . TYR A 1 97 ? 9.531 -4.148 -15.633 1 97.31 97 TYR A O 1
ATOM 765 N N . THR A 1 98 ? 8.93 -4.688 -13.547 1 96.38 98 THR A N 1
ATOM 766 C CA . THR A 1 98 ? 10.312 -4.91 -13.133 1 96.38 98 THR A CA 1
ATOM 767 C C . THR A 1 98 ? 10.969 -5.984 -14 1 96.38 98 THR A C 1
ATOM 769 O O . THR A 1 98 ? 12.148 -5.887 -14.328 1 96.38 98 THR A O 1
ATOM 772 N N . VAL A 1 99 ? 10.195 -7.023 -14.375 1 94.88 99 VAL A N 1
ATOM 773 C CA . VAL A 1 99 ? 10.688 -8.117 -15.211 1 94.88 99 VAL A CA 1
ATOM 774 C C . VAL A 1 99 ? 10.922 -7.621 -16.625 1 94.88 99 VAL A C 1
ATOM 776 O O . VAL A 1 99 ? 11.953 -7.922 -17.234 1 94.88 99 VAL A O 1
ATOM 779 N N . LEU A 1 100 ? 10.023 -6.836 -17.094 1 93.94 100 LEU A N 1
ATOM 780 C CA . LEU A 1 100 ? 10.062 -6.379 -18.484 1 93.94 100 LEU A CA 1
ATOM 781 C C . LEU A 1 100 ? 11.281 -5.504 -18.734 1 93.94 100 LEU A C 1
ATOM 783 O O . LEU A 1 100 ? 11.852 -5.527 -19.828 1 93.94 100 LEU A O 1
ATOM 787 N N . VAL A 1 101 ? 11.711 -4.785 -17.719 1 93.94 101 VAL A N 1
ATOM 788 C CA . VAL A 1 101 ? 12.805 -3.85 -17.906 1 93.94 101 VAL A CA 1
ATOM 789 C C . VAL A 1 101 ? 14.086 -4.418 -17.297 1 93.94 101 VAL A C 1
ATOM 791 O O . VAL A 1 101 ? 15.047 -3.682 -17.062 1 93.94 101 VAL A O 1
ATOM 794 N N . LYS A 1 102 ? 14.047 -5.656 -16.953 1 91.69 102 LYS A N 1
ATOM 795 C CA . LYS A 1 102 ? 15.219 -6.41 -16.516 1 91.69 102 LYS A CA 1
ATOM 796 C C . LYS A 1 102 ? 15.852 -5.777 -15.281 1 91.69 102 LYS A C 1
ATOM 798 O O . LYS A 1 102 ? 17.062 -5.539 -15.242 1 91.69 102 LYS A O 1
ATOM 803 N N . ASN A 1 103 ? 15.023 -5.305 -14.336 1 91.06 103 ASN A N 1
ATOM 804 C CA . ASN A 1 103 ? 15.391 -4.867 -13 1 91.06 103 ASN A CA 1
ATOM 805 C C . ASN A 1 103 ? 16.062 -3.496 -13.023 1 91.06 103 ASN A C 1
ATOM 807 O O . ASN A 1 103 ? 16.75 -3.117 -12.07 1 91.06 103 ASN A O 1
ATOM 811 N N . THR A 1 104 ? 15.898 -2.734 -14.086 1 92.81 104 THR A N 1
ATOM 812 C CA . THR A 1 104 ? 16.266 -1.323 -14.023 1 92.81 104 THR A CA 1
ATOM 813 C C . THR A 1 104 ? 15.281 -0.549 -13.148 1 92.81 104 THR A C 1
ATOM 815 O O . THR A 1 104 ? 15.609 0.52 -12.633 1 92.81 104 THR A O 1
ATOM 818 N N . PHE A 1 105 ? 14.125 -1.026 -13.125 1 95.25 105 PHE A N 1
ATOM 819 C CA . PHE A 1 105 ? 13.094 -0.717 -12.141 1 95.25 105 PHE A CA 1
ATOM 820 C C . PHE A 1 105 ? 12.867 -1.896 -11.203 1 95.25 105 PHE A C 1
ATOM 822 O O . PHE A 1 105 ? 12.602 -3.012 -11.648 1 95.25 105 PHE A O 1
ATOM 829 N N . THR A 1 106 ? 12.977 -1.678 -9.914 1 95.81 106 THR A N 1
ATOM 830 C CA . THR A 1 106 ? 13.094 -2.807 -9 1 95.81 106 THR A CA 1
ATOM 831 C C . THR A 1 106 ? 11.938 -2.82 -8.008 1 95.81 106 THR A C 1
ATOM 833 O O . THR A 1 106 ? 11.102 -1.912 -8 1 95.81 106 THR A O 1
ATOM 836 N N . PHE A 1 107 ? 11.992 -3.85 -7.188 1 96.38 107 PHE A N 1
ATOM 837 C CA . PHE A 1 107 ? 11 -4.023 -6.133 1 96.38 107 PHE A CA 1
ATOM 838 C C . PHE A 1 107 ? 10.984 -2.824 -5.195 1 96.38 107 PHE A C 1
ATOM 840 O O . PHE A 1 107 ? 9.93 -2.418 -4.711 1 96.38 107 PHE A O 1
ATOM 847 N N . ASP A 1 108 ? 12.125 -2.178 -4.988 1 96.75 108 ASP A N 1
ATOM 848 C CA . ASP A 1 108 ? 12.242 -1.017 -4.113 1 96.75 108 ASP A CA 1
ATOM 849 C C . ASP A 1 108 ? 11.484 0.181 -4.684 1 96.75 108 ASP A C 1
ATOM 851 O O . ASP A 1 108 ? 10.781 0.887 -3.953 1 96.75 108 ASP A O 1
ATOM 855 N N . GLU A 1 109 ? 11.656 0.314 -5.945 1 97.88 109 GLU A N 1
ATOM 856 C CA . GLU A 1 109 ? 10.977 1.431 -6.594 1 97.88 109 GLU A CA 1
ATOM 857 C C . GLU A 1 109 ? 9.469 1.197 -6.66 1 97.88 109 GLU A C 1
ATOM 859 O O . GLU A 1 109 ? 8.688 2.143 -6.559 1 97.88 109 GLU A O 1
ATOM 864 N N . VAL A 1 110 ? 9.07 -0.099 -6.816 1 98.31 110 VAL A N 1
ATOM 865 C CA . VAL A 1 110 ? 7.645 -0.42 -6.746 1 98.31 110 VAL A CA 1
ATOM 866 C C . VAL A 1 110 ? 7.094 -0.027 -5.379 1 98.31 110 VAL A C 1
ATOM 868 O O . VAL A 1 110 ? 6.023 0.576 -5.281 1 98.31 110 VAL A O 1
ATOM 871 N N . GLY A 1 111 ? 7.867 -0.401 -4.352 1 98.31 111 GLY A N 1
ATOM 872 C CA . GLY A 1 111 ? 7.469 -0.031 -3.002 1 98.31 111 GLY A CA 1
ATOM 873 C C . GLY A 1 111 ? 7.363 1.47 -2.803 1 98.31 111 GLY A C 1
ATOM 874 O O . GLY A 1 111 ? 6.414 1.952 -2.182 1 98.31 111 GLY A O 1
ATOM 875 N N . PHE A 1 112 ? 8.32 2.191 -3.357 1 98.06 112 PHE A N 1
ATOM 876 C CA . PHE A 1 112 ? 8.352 3.645 -3.232 1 98.06 112 PHE A CA 1
ATOM 877 C C . PHE A 1 112 ? 7.105 4.27 -3.846 1 98.06 112 PHE A C 1
ATOM 879 O O . PHE A 1 112 ? 6.445 5.102 -3.217 1 98.06 112 PHE A O 1
ATOM 886 N N . ILE A 1 113 ? 6.754 3.816 -5.031 1 98.38 113 ILE A N 1
ATOM 887 C CA . ILE A 1 113 ? 5.629 4.387 -5.766 1 98.38 113 ILE A CA 1
ATOM 888 C C . ILE A 1 113 ? 4.32 4.031 -5.066 1 98.38 113 ILE A C 1
ATOM 890 O O . ILE A 1 113 ? 3.426 4.875 -4.945 1 98.38 113 ILE A O 1
ATOM 894 N N . THR A 1 114 ? 4.234 2.82 -4.648 1 98.12 114 THR A N 1
ATOM 895 C CA . THR A 1 114 ? 3.037 2.367 -3.953 1 98.12 114 THR A CA 1
ATOM 896 C C . THR A 1 114 ? 2.828 3.158 -2.664 1 98.12 114 THR A C 1
ATOM 898 O O . THR A 1 114 ? 1.723 3.627 -2.389 1 98.12 114 THR A O 1
ATOM 901 N N . LEU A 1 115 ? 3.861 3.34 -1.919 1 98.12 115 LEU A N 1
ATOM 902 C CA . LEU A 1 115 ? 3.801 4.102 -0.677 1 98.12 115 LEU A CA 1
ATOM 903 C C . LEU A 1 115 ? 3.398 5.551 -0.948 1 98.12 115 LEU A C 1
ATOM 905 O O . LEU A 1 115 ? 2.553 6.105 -0.242 1 98.12 115 LEU A O 1
ATOM 909 N N . ALA A 1 116 ? 4.023 6.105 -1.954 1 98.25 116 ALA A N 1
ATOM 910 C CA . ALA A 1 116 ? 3.75 7.5 -2.299 1 98.25 116 ALA A CA 1
ATOM 911 C C . ALA A 1 116 ? 2.277 7.699 -2.641 1 98.25 116 ALA A C 1
ATOM 913 O O . ALA A 1 116 ? 1.654 8.664 -2.193 1 98.25 116 ALA A O 1
ATOM 914 N N . ALA A 1 117 ? 1.77 6.785 -3.385 1 98.06 117 ALA A N 1
ATOM 915 C CA . ALA A 1 117 ? 0.375 6.883 -3.807 1 98.06 117 ALA A CA 1
ATOM 916 C C . ALA A 1 117 ? -0.569 6.746 -2.615 1 98.06 117 ALA A C 1
ATOM 918 O O . ALA A 1 117 ? -1.562 7.473 -2.514 1 98.06 117 ALA A O 1
ATOM 919 N N . ILE A 1 118 ? -0.262 5.852 -1.76 1 97.56 118 ILE A N 1
ATOM 920 C CA . ILE A 1 118 ? -1.104 5.637 -0.588 1 97.56 118 ILE A CA 1
ATOM 921 C C . ILE A 1 118 ? -1.016 6.844 0.342 1 97.56 118 ILE A C 1
ATOM 923 O O . ILE A 1 118 ? -2.039 7.402 0.744 1 97.56 118 ILE A O 1
ATOM 927 N N . TYR A 1 119 ? 0.184 7.234 0.656 1 98.25 119 TYR A N 1
ATOM 928 C CA . TYR A 1 119 ? 0.432 8.312 1.604 1 98.25 119 TYR A CA 1
ATOM 929 C C . TYR A 1 119 ? -0.202 9.617 1.124 1 98.25 119 TYR A C 1
ATOM 931 O O . TYR A 1 119 ? -1.041 10.195 1.817 1 98.25 119 TYR A O 1
ATOM 939 N N . ILE A 1 120 ? 0.102 10 -0.068 1 98.38 120 ILE A N 1
ATOM 940 C CA . ILE A 1 120 ? -0.389 11.273 -0.593 1 98.38 120 ILE A CA 1
ATOM 941 C C . ILE A 1 120 ? -1.866 11.141 -0.958 1 98.38 120 ILE A C 1
ATOM 943 O O . ILE A 1 120 ? -2.686 11.977 -0.567 1 98.38 120 ILE A O 1
ATOM 947 N N . GLY A 1 121 ? -2.213 10.062 -1.652 1 98.06 121 GLY A N 1
ATOM 948 C CA . GLY A 1 121 ? -3.566 9.891 -2.15 1 98.06 121 GLY A CA 1
ATOM 949 C C . GLY A 1 121 ? -4.598 9.766 -1.044 1 98.06 121 GLY A C 1
ATOM 950 O O . GLY A 1 121 ? -5.586 10.5 -1.023 1 98.06 121 GLY A O 1
ATOM 951 N N . MET A 1 122 ? -4.332 8.906 -0.118 1 97.25 122 MET A N 1
ATOM 952 C CA . MET A 1 122 ? -5.316 8.656 0.932 1 97.25 122 MET A CA 1
ATOM 953 C C . MET A 1 122 ? -5.395 9.828 1.897 1 97.25 122 MET A C 1
ATOM 955 O O . MET A 1 122 ? -6.465 10.148 2.414 1 97.25 122 MET A O 1
ATOM 959 N N . CYS A 1 123 ? -4.297 10.414 2.17 1 98.25 123 CYS A N 1
ATOM 960 C CA . CYS A 1 123 ? -4.328 11.547 3.092 1 98.25 123 CYS A CA 1
ATOM 961 C C . CYS A 1 123 ? -5.105 12.711 2.498 1 98.25 123 CYS A C 1
ATOM 963 O O . CYS A 1 123 ? -5.961 13.297 3.166 1 98.25 123 CYS A O 1
ATOM 965 N N . PHE A 1 124 ? -4.875 13.023 1.217 1 98.31 124 PHE A N 1
ATOM 966 C CA . PHE A 1 124 ? -5.602 14.102 0.554 1 98.31 124 PHE A CA 1
ATOM 967 C C . PHE A 1 124 ? -7.066 13.727 0.354 1 98.31 124 PHE A C 1
ATOM 969 O O . PHE A 1 124 ? -7.938 14.594 0.324 1 98.31 124 PHE A O 1
ATOM 976 N N . HIS A 1 125 ? -7.316 12.445 0.222 1 97.38 125 HIS A N 1
ATOM 977 C CA . HIS A 1 125 ? -8.688 11.953 0.105 1 97.38 125 HIS A CA 1
ATOM 978 C C . HIS A 1 125 ? -9.547 12.445 1.267 1 97.38 125 HIS A C 1
ATOM 980 O O . HIS A 1 125 ? -10.703 12.828 1.07 1 97.38 125 HIS A O 1
ATOM 986 N N . TYR A 1 126 ? -9.016 12.516 2.381 1 97.06 126 TYR A N 1
ATOM 987 C CA . TYR A 1 126 ? -9.812 12.859 3.555 1 97.06 126 TYR A CA 1
ATOM 988 C C . TYR A 1 126 ? -10.023 14.359 3.648 1 97.06 126 TYR A C 1
ATOM 990 O O . TYR A 1 126 ? -10.891 14.828 4.395 1 97.06 126 TYR A O 1
ATOM 998 N N . PHE A 1 127 ? -9.172 15.148 2.877 1 97.25 127 PHE A N 1
ATOM 999 C CA . PHE A 1 127 ? -9.5 16.562 2.684 1 97.25 127 PHE A CA 1
ATOM 1000 C C . PHE A 1 127 ? -10.852 16.703 1.997 1 97.25 127 PHE A C 1
ATOM 1002 O O . PHE A 1 127 ? -11.688 17.5 2.426 1 97.25 127 PHE A O 1
ATOM 1009 N N . ILE A 1 128 ? -11.008 15.93 1.02 1 97.06 128 ILE A N 1
ATOM 1010 C CA . ILE A 1 128 ? -12.227 15.969 0.223 1 97.06 128 ILE A CA 1
ATOM 1011 C C . ILE A 1 128 ? -13.398 15.438 1.047 1 97.06 128 ILE A C 1
ATOM 1013 O O . ILE A 1 128 ? -14.469 16.047 1.072 1 97.06 128 ILE A O 1
ATOM 1017 N N . GLU A 1 129 ? -13.227 14.359 1.767 1 95.69 129 GLU A N 1
ATOM 1018 C CA . GLU A 1 129 ? -14.289 13.734 2.547 1 95.69 129 GLU A CA 1
ATOM 1019 C C . GLU A 1 129 ? -14.797 14.672 3.637 1 95.69 129 GLU A C 1
ATOM 1021 O O . GLU A 1 129 ? -16 14.766 3.867 1 95.69 129 GLU A O 1
ATOM 1026 N N . ILE A 1 130 ? -13.859 15.336 4.273 1 96.88 130 ILE A N 1
ATOM 1027 C CA . ILE A 1 130 ? -14.242 16.234 5.355 1 96.88 130 ILE A CA 1
ATOM 1028 C C . ILE A 1 130 ? -15.008 17.438 4.789 1 96.88 130 ILE A C 1
ATOM 1030 O O . ILE A 1 130 ? -16.062 17.797 5.312 1 96.88 130 ILE A O 1
ATOM 1034 N N . ARG A 1 131 ? -14.516 17.984 3.715 1 97.25 131 ARG A N 1
ATOM 1035 C CA . ARG A 1 131 ? -15.164 19.141 3.123 1 97.25 131 ARG A CA 1
ATOM 1036 C C . ARG A 1 131 ? -16.562 18.797 2.623 1 97.25 131 ARG A C 1
ATOM 1038 O O . ARG A 1 131 ? -17.469 19.625 2.668 1 97.25 131 ARG A O 1
ATOM 1045 N N . ASN A 1 132 ? -16.75 17.547 2.24 1 94.44 132 ASN A N 1
ATOM 1046 C CA . ASN A 1 132 ? -18.016 17.125 1.626 1 94.44 132 ASN A CA 1
ATOM 1047 C C . ASN A 1 132 ? -19 16.609 2.668 1 94.44 132 ASN A C 1
ATOM 1049 O O . ASN A 1 132 ? -20.078 16.125 2.322 1 94.44 132 ASN A O 1
ATOM 1053 N N . LEU A 1 133 ? -18.609 16.672 3.9 1 93.44 133 LEU A N 1
ATOM 1054 C CA . LEU A 1 133 ? -19.594 16.312 4.93 1 93.44 133 LEU A CA 1
ATOM 1055 C C . LEU A 1 133 ? -20.844 17.156 4.805 1 93.44 133 LEU A C 1
ATOM 1057 O O . LEU A 1 133 ? -20.766 18.359 4.504 1 93.44 133 LEU A O 1
ATOM 1061 N N . ASP A 1 134 ? -21.938 16.562 5.082 1 89.44 134 ASP A N 1
ATOM 1062 C CA . ASP A 1 134 ? -23.234 17.219 4.898 1 89.44 134 ASP A CA 1
ATOM 1063 C C . ASP A 1 134 ? -23.344 18.453 5.797 1 89.44 134 ASP A C 1
ATOM 1065 O O . ASP A 1 134 ? -23.859 19.5 5.371 1 89.44 134 ASP A O 1
ATOM 1069 N N . GLN A 1 135 ? -22.891 18.219 6.988 1 92.31 135 GLN A N 1
ATOM 1070 C CA . GLN A 1 135 ? -22.984 19.312 7.945 1 92.31 135 GLN A CA 1
ATOM 1071 C C . GLN A 1 135 ? -21.594 19.734 8.43 1 92.31 135 GLN A C 1
ATOM 1073 O O . GLN A 1 135 ? -20.766 18.891 8.773 1 92.31 135 GLN A O 1
ATOM 1078 N N . TYR A 1 136 ? -21.25 21.047 8.391 1 94.94 136 TYR A N 1
ATOM 1079 C CA . TYR A 1 136 ? -20.109 21.688 9.031 1 94.94 136 TYR A CA 1
ATOM 1080 C C . TYR A 1 136 ? -18.812 21.344 8.305 1 94.94 136 TYR A C 1
ATOM 1082 O O . TYR A 1 136 ? -17.734 21.5 8.859 1 94.94 136 TYR A O 1
ATOM 1090 N N . GLY A 1 137 ? -18.859 20.781 7.117 1 96.31 137 GLY A N 1
ATOM 1091 C CA . GLY A 1 137 ? -17.656 20.422 6.383 1 96.31 137 GLY A CA 1
ATOM 1092 C C . GLY A 1 137 ? -16.672 21.562 6.238 1 96.31 137 GLY A C 1
ATOM 1093 O O . GLY A 1 137 ? -15.469 21.391 6.496 1 96.31 137 GLY A O 1
ATOM 1094 N N . LEU A 1 138 ? -17.219 22.641 5.852 1 97.12 138 LEU A N 1
ATOM 1095 C CA . LEU A 1 138 ? -16.406 23.828 5.688 1 97.12 138 LEU A CA 1
ATOM 1096 C C . LEU A 1 138 ? -15.781 24.25 7.012 1 97.12 138 LEU A C 1
ATOM 1098 O O . LEU A 1 138 ? -14.586 24.547 7.078 1 97.12 138 LEU A O 1
ATOM 1102 N N . THR A 1 139 ? -16.547 24.25 8.039 1 97.44 139 THR A N 1
ATOM 1103 C CA . THR A 1 139 ? -16.109 24.688 9.352 1 97.44 139 THR A CA 1
ATOM 1104 C C . THR A 1 139 ? -15.031 23.766 9.914 1 97.44 139 THR A C 1
ATOM 1106 O O . THR A 1 139 ? -14.109 24.203 10.594 1 97.44 139 THR A O 1
ATOM 1109 N N . TYR A 1 140 ? -15.156 22.469 9.602 1 97.56 140 TYR A N 1
ATOM 1110 C CA . TYR A 1 140 ? -14.148 21.516 10.062 1 97.56 140 TYR A CA 1
ATOM 1111 C C . TYR A 1 140 ? -12.812 21.75 9.367 1 97.56 140 TYR A C 1
ATOM 1113 O O . TYR A 1 140 ? -11.75 21.562 9.961 1 97.56 140 TYR A O 1
ATOM 1121 N N . ILE A 1 141 ? -12.867 22.109 8.094 1 97.88 141 ILE A N 1
ATOM 1122 C CA . ILE A 1 141 ? -11.633 22.438 7.383 1 97.88 141 ILE A CA 1
ATOM 1123 C C . ILE A 1 141 ? -10.984 23.672 8.008 1 97.88 141 ILE A C 1
ATOM 1125 O O . ILE A 1 141 ? -9.773 23.703 8.211 1 97.88 141 ILE A O 1
ATOM 1129 N N . PHE A 1 142 ? -11.812 24.656 8.32 1 97.75 142 PHE A N 1
ATOM 1130 C CA . PHE A 1 142 ? -11.289 25.844 8.961 1 97.75 142 PHE A CA 1
ATOM 1131 C C . PHE A 1 142 ? -10.703 25.516 10.328 1 97.75 142 PHE A C 1
ATOM 1133 O O . PHE A 1 142 ? -9.672 26.062 10.719 1 97.75 142 PHE A O 1
ATOM 1140 N N . TYR A 1 143 ? -11.375 24.672 11.023 1 97.88 143 TYR A N 1
ATOM 1141 C CA . TYR A 1 143 ? -10.875 24.219 12.305 1 97.88 143 TYR A CA 1
ATOM 1142 C C . TYR A 1 143 ? -9.484 23.594 12.164 1 97.88 143 TYR A C 1
ATOM 1144 O O . TYR A 1 143 ? -8.57 23.922 12.922 1 97.88 143 TYR A O 1
ATOM 1152 N N . ALA A 1 144 ? -9.336 22.719 11.148 1 98.19 144 ALA A N 1
ATOM 1153 C CA . ALA A 1 144 ? -8.039 22.094 10.891 1 98.19 144 ALA A CA 1
ATOM 1154 C C . ALA A 1 144 ? -6.977 23.141 10.57 1 98.19 144 ALA A C 1
ATOM 1156 O O . ALA A 1 144 ? -5.84 23.031 11.031 1 98.19 144 ALA A O 1
ATOM 1157 N N . CYS A 1 145 ? -7.355 24.125 9.766 1 97.62 145 CYS A N 1
ATOM 1158 C CA . CYS A 1 145 ? -6.438 25.203 9.43 1 97.62 145 CYS A CA 1
ATOM 1159 C C . CYS A 1 145 ? -5.984 25.953 10.68 1 97.62 145 CYS A C 1
ATOM 1161 O O . CYS A 1 145 ? -4.793 26.203 10.859 1 97.62 145 CYS A O 1
ATOM 1163 N N . VAL A 1 146 ? -6.918 26.234 11.5 1 97.94 146 VAL A N 1
ATOM 1164 C CA . VAL A 1 146 ? -6.617 26.953 12.734 1 97.94 146 VAL A CA 1
ATOM 1165 C C . VAL A 1 146 ? -5.652 26.141 13.594 1 97.94 146 VAL A C 1
ATOM 1167 O O . VAL A 1 146 ? -4.656 26.672 14.094 1 97.94 146 VAL A O 1
ATOM 1170 N N . VAL A 1 147 ? -5.934 24.859 13.734 1 98.44 147 VAL A N 1
ATOM 1171 C CA . VAL A 1 147 ? -5.121 23.984 14.578 1 98.44 147 VAL A CA 1
ATOM 1172 C C . VAL A 1 147 ? -3.703 23.906 14.016 1 98.44 147 VAL A C 1
ATOM 1174 O O . VAL A 1 147 ? -2.729 24.078 14.75 1 98.44 147 VAL A O 1
ATOM 1177 N N . ILE A 1 148 ? -3.564 23.688 12.758 1 97.81 148 ILE A N 1
ATOM 1178 C CA . ILE A 1 148 ? -2.268 23.453 12.133 1 97.81 148 ILE A CA 1
ATOM 1179 C C . ILE A 1 148 ? -1.458 24.75 12.109 1 97.81 148 ILE A C 1
ATOM 1181 O O . ILE A 1 148 ? -0.292 24.766 12.508 1 97.81 148 ILE A O 1
ATOM 1185 N N . TRP A 1 149 ? -2.096 25.828 11.68 1 96.5 149 TRP A N 1
ATOM 1186 C CA . TRP A 1 149 ? -1.381 27.094 11.531 1 96.5 149 TRP A CA 1
ATOM 1187 C C . TRP A 1 149 ? -1.012 27.672 12.891 1 96.5 149 TRP A C 1
ATOM 1189 O O . TRP A 1 149 ? 0.053 28.266 13.047 1 96.5 149 TRP A O 1
ATOM 1199 N N . SER A 1 150 ? -1.899 27.516 13.789 1 97.88 150 SER A N 1
ATOM 1200 C CA . SER A 1 150 ? -1.579 28 15.125 1 97.88 150 SER A CA 1
ATOM 1201 C C . SER A 1 150 ? -0.479 27.172 15.773 1 97.88 150 SER A C 1
ATOM 1203 O O . SER A 1 150 ? 0.374 27.703 16.484 1 97.88 150 SER A O 1
ATOM 1205 N N . THR A 1 151 ? -0.544 25.844 15.539 1 98.06 151 THR A N 1
ATOM 1206 C CA . THR A 1 151 ? 0.498 24.969 16.062 1 98.06 151 THR A CA 1
ATOM 1207 C C . THR A 1 151 ? 1.863 25.359 15.508 1 98.06 151 THR A C 1
ATOM 1209 O O . THR A 1 151 ? 2.83 25.5 16.266 1 98.06 151 THR A O 1
ATOM 1212 N N . ASP A 1 152 ? 1.918 25.531 14.219 1 95.5 152 ASP A N 1
ATOM 1213 C CA . ASP A 1 152 ? 3.176 25.891 13.562 1 95.5 152 ASP A CA 1
ATOM 1214 C C . ASP A 1 152 ? 3.688 27.234 14.039 1 95.5 152 ASP A C 1
ATOM 1216 O O . ASP A 1 152 ? 4.867 27.391 14.359 1 95.5 152 ASP A O 1
ATOM 1220 N N . SER A 1 153 ? 2.836 28.234 13.992 1 95.12 153 SER A N 1
ATOM 1221 C CA . SER A 1 153 ? 3.211 29.578 14.43 1 95.12 153 SER A CA 1
ATOM 1222 C C . SER A 1 153 ? 3.596 29.578 15.906 1 95.12 153 SER A C 1
ATOM 1224 O O . SER A 1 153 ? 4.59 30.203 16.297 1 95.12 153 SER A O 1
ATOM 1226 N N . GLY A 1 154 ? 2.756 28.938 16.656 1 96.5 154 GLY A N 1
ATOM 1227 C CA . GLY A 1 154 ? 3.066 28.844 18.078 1 96.5 154 GLY A CA 1
ATOM 1228 C C . GLY A 1 154 ? 4.398 28.172 18.359 1 96.5 154 GLY A C 1
ATOM 1229 O O . GLY A 1 154 ? 5.176 28.641 19.188 1 96.5 154 GLY A O 1
ATOM 1230 N N . ALA A 1 155 ? 4.605 27.078 17.703 1 96.31 155 ALA A N 1
ATOM 1231 C CA . ALA A 1 155 ? 5.875 26.391 17.859 1 96.31 155 ALA A CA 1
ATOM 1232 C C . ALA A 1 155 ? 7.055 27.281 17.484 1 96.31 155 ALA A C 1
ATOM 1234 O O . ALA A 1 155 ? 8.102 27.25 18.125 1 96.31 155 ALA A O 1
ATOM 1235 N N . TYR A 1 156 ? 6.836 28.062 16.469 1 93.31 156 TYR A N 1
ATOM 1236 C CA . TYR A 1 156 ? 7.887 28.969 15.992 1 93.31 156 TYR A CA 1
ATOM 1237 C C . TYR A 1 156 ? 8.172 30.062 17.016 1 93.31 156 TYR A C 1
ATOM 1239 O O . TYR A 1 156 ? 9.32 30.25 17.422 1 93.31 156 TYR A O 1
ATOM 1247 N N . PHE A 1 157 ? 7.176 30.703 17.5 1 95.69 157 PHE A N 1
ATOM 1248 C CA . PHE A 1 157 ? 7.344 31.844 18.391 1 95.69 157 PHE A CA 1
ATOM 1249 C C . PHE A 1 157 ? 7.824 31.391 19.766 1 95.69 157 PHE A C 1
ATOM 1251 O O . PHE A 1 157 ? 8.734 31.984 20.344 1 95.69 157 PHE A O 1
ATOM 1258 N N . VAL A 1 158 ? 7.254 30.359 20.25 1 96.25 158 VAL A N 1
ATOM 1259 C CA . VAL A 1 158 ? 7.66 29.859 21.547 1 96.25 158 VAL A CA 1
ATOM 1260 C C . VAL A 1 158 ? 9.055 29.25 21.453 1 96.25 158 VAL A C 1
ATOM 1262 O O . VAL A 1 158 ? 9.883 29.422 22.359 1 96.25 158 VAL A O 1
ATOM 1265 N N . GLY A 1 159 ? 9.297 28.516 20.438 1 94.81 159 GLY A N 1
ATOM 1266 C CA . GLY A 1 159 ? 10.625 27.938 20.219 1 94.81 159 GLY A CA 1
ATOM 1267 C C . GLY A 1 159 ? 11.711 28.984 20.141 1 94.81 159 GLY A C 1
ATOM 1268 O O . GLY A 1 159 ? 12.797 28.812 20.703 1 94.81 159 GLY A O 1
ATOM 1269 N N . LYS A 1 160 ? 11.453 30.031 19.484 1 94.38 160 LYS A N 1
ATOM 1270 C CA . LYS A 1 160 ? 12.422 31.125 19.328 1 94.38 160 LYS A CA 1
ATOM 1271 C C . LYS A 1 160 ? 12.641 31.859 20.641 1 94.38 160 LYS A C 1
ATOM 1273 O O . LYS A 1 160 ? 13.758 32.281 20.953 1 94.38 160 LYS A O 1
ATOM 1278 N N . SER A 1 161 ? 11.664 31.984 21.375 1 95.94 161 SER A N 1
ATOM 1279 C CA . SER A 1 161 ? 11.727 32.781 22.594 1 95.94 161 SER A CA 1
ATOM 1280 C C . SER A 1 161 ? 12.211 31.938 23.766 1 95.94 161 SER A C 1
ATOM 1282 O O . SER A 1 161 ? 13.008 32.406 24.594 1 95.94 161 SER A O 1
ATOM 1284 N N . LEU A 1 162 ? 11.758 30.703 23.797 1 95.56 162 LEU A N 1
ATOM 1285 C CA . LEU A 1 162 ? 12 29.922 25 1 95.56 162 LEU A CA 1
ATOM 1286 C C . LEU A 1 162 ? 12.742 28.625 24.656 1 95.56 162 LEU A C 1
ATOM 1288 O O . LEU A 1 162 ? 13.078 27.859 25.562 1 95.56 162 LEU A O 1
ATOM 1292 N N . GLY A 1 163 ? 12.977 28.453 23.453 1 92.94 163 GLY A N 1
ATOM 1293 C CA . GLY A 1 163 ? 13.562 27.188 23.031 1 92.94 163 GLY A CA 1
ATOM 1294 C C . GLY A 1 163 ? 14.945 26.953 23.609 1 92.94 163 GLY A C 1
ATOM 1295 O O . GLY A 1 163 ? 15.789 27.844 23.594 1 92.94 163 GLY A O 1
ATOM 1296 N N . LYS A 1 164 ? 15.172 25.75 24.219 1 91.94 164 LYS A N 1
ATOM 1297 C CA . LYS A 1 164 ? 16.453 25.344 24.781 1 91.94 164 LYS A CA 1
ATOM 1298 C C . LYS A 1 164 ? 16.875 23.969 24.281 1 91.94 164 LYS A C 1
ATOM 1300 O O . LYS A 1 164 ? 18.031 23.75 23.906 1 91.94 164 LYS A O 1
ATOM 1305 N N . ARG A 1 165 ? 16.047 23.062 24.375 1 92.69 165 ARG A N 1
ATOM 1306 C CA . ARG A 1 165 ? 16.344 21.688 24.016 1 92.69 165 ARG A CA 1
ATOM 1307 C C . ARG A 1 165 ? 15.875 21.375 22.594 1 92.69 165 ARG A C 1
ATOM 1309 O O . ARG A 1 165 ? 14.68 21.453 22.312 1 92.69 165 ARG A O 1
ATOM 1316 N N . LYS A 1 166 ? 16.797 20.922 21.75 1 93.06 166 LYS A N 1
ATOM 1317 C CA . LYS A 1 166 ? 16.469 20.531 20.375 1 93.06 166 LYS A CA 1
ATOM 1318 C C . LYS A 1 166 ? 15.633 19.266 20.344 1 93.06 166 LYS A C 1
ATOM 1320 O O . LYS A 1 166 ? 15.859 18.344 21.125 1 93.06 166 LYS A O 1
ATOM 1325 N N . LEU A 1 167 ? 14.703 19.234 19.5 1 89.75 167 LEU A N 1
ATOM 1326 C CA . LEU A 1 167 ? 13.781 18.109 19.406 1 89.75 167 LEU A CA 1
ATOM 1327 C C . LEU A 1 167 ? 14.398 16.969 18.609 1 89.75 167 LEU A C 1
ATOM 1329 O O . LEU A 1 167 ? 14.469 15.836 19.094 1 89.75 167 LEU A O 1
ATOM 1333 N N . TRP A 1 168 ? 14.773 17.203 17.344 1 87.94 168 TRP A N 1
ATOM 1334 C CA . TRP A 1 168 ? 15.43 16.234 16.469 1 87.94 168 TRP A CA 1
ATOM 1335 C C . TRP A 1 168 ? 16.516 16.922 15.633 1 87.94 168 TRP A C 1
ATOM 1337 O O . TRP A 1 168 ? 16.344 17.109 14.422 1 87.94 168 TRP A O 1
ATOM 1347 N N . PRO A 1 169 ? 17.641 17.141 16.141 1 90 169 PRO A N 1
ATOM 1348 C CA . PRO A 1 169 ? 18.656 17.984 15.508 1 90 169 PRO A CA 1
ATOM 1349 C C . PRO A 1 169 ? 19.109 17.453 14.156 1 90 169 PRO A C 1
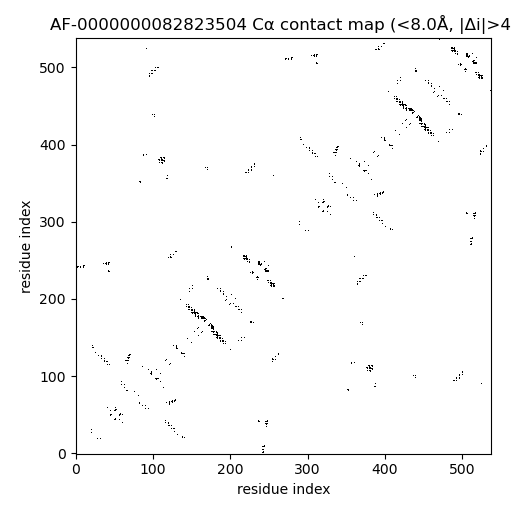ATOM 1351 O O . PRO A 1 169 ? 19.406 18.219 13.242 1 90 169 PRO A O 1
ATOM 1354 N N . GLU A 1 170 ? 19.109 16.188 13.961 1 87.69 170 GLU A N 1
ATOM 1355 C CA . GLU A 1 170 ? 19.594 15.594 12.719 1 87.69 170 GLU A CA 1
ATOM 1356 C C . GLU A 1 170 ? 18.578 15.781 11.586 1 87.69 170 GLU A C 1
ATOM 1358 O O . GLU A 1 170 ? 18.953 15.859 10.414 1 87.69 170 GLU A O 1
ATOM 1363 N N . ILE A 1 171 ? 17.391 15.93 11.953 1 88.81 171 ILE A N 1
ATOM 1364 C CA . ILE A 1 171 ? 16.297 16 10.977 1 88.81 171 ILE A CA 1
ATOM 1365 C C . ILE A 1 171 ? 15.852 17.453 10.82 1 88.81 171 ILE A C 1
ATOM 1367 O O . ILE A 1 171 ? 15.68 17.938 9.703 1 88.81 171 ILE A O 1
ATOM 1371 N N . SER A 1 172 ? 15.625 18.078 11.93 1 89.88 172 SER A N 1
ATOM 1372 C CA . SER A 1 172 ? 15.195 19.484 11.977 1 89.88 172 SER A CA 1
ATOM 1373 C C . SER A 1 172 ? 15.914 20.234 13.094 1 89.88 172 SER A C 1
ATOM 1375 O O . SER A 1 172 ? 15.391 20.359 14.203 1 89.88 172 SER A O 1
ATOM 1377 N N . PRO A 1 173 ? 16.906 20.859 12.766 1 89.75 173 PRO A N 1
ATOM 1378 C CA . PRO A 1 173 ? 17.781 21.438 13.789 1 89.75 173 PRO A CA 1
ATOM 1379 C C . PRO A 1 173 ? 17.156 22.625 14.516 1 89.75 173 PRO A C 1
ATOM 1381 O O . PRO A 1 173 ? 17.578 22.984 15.609 1 89.75 173 PRO A O 1
ATOM 1384 N N . ASN A 1 174 ? 16.203 23.188 14 1 88.81 174 ASN A N 1
ATOM 1385 C CA . ASN A 1 174 ? 15.672 24.422 14.578 1 88.81 174 ASN A CA 1
ATOM 1386 C C . ASN A 1 174 ? 14.469 24.156 15.477 1 88.81 174 ASN A C 1
ATOM 1388 O O . ASN A 1 174 ? 14.031 25.031 16.219 1 88.81 174 ASN A O 1
ATOM 1392 N N . LYS A 1 175 ? 14 22.984 15.461 1 93.38 175 LYS A N 1
ATOM 1393 C CA . LYS A 1 175 ? 12.844 22.672 16.297 1 93.38 175 LYS A CA 1
ATOM 1394 C C . LYS A 1 175 ? 13.266 22.328 17.719 1 93.38 175 LYS A C 1
ATOM 1396 O O . LYS A 1 175 ? 14.289 21.672 17.938 1 93.38 175 LYS A O 1
ATOM 1401 N N . THR A 1 176 ? 12.438 22.875 18.656 1 95.69 176 THR A N 1
ATOM 1402 C CA . THR A 1 176 ? 12.758 22.672 20.062 1 95.69 176 THR A CA 1
ATOM 1403 C C . THR A 1 176 ? 11.586 22.031 20.797 1 95.69 176 THR A C 1
ATOM 1405 O O . THR A 1 176 ? 10.453 22.047 20.312 1 95.69 176 THR A O 1
ATOM 1408 N N . VAL A 1 177 ? 11.891 21.438 21.938 1 96.19 177 VAL A N 1
ATOM 1409 C CA . VAL A 1 177 ? 10.867 20.781 22.766 1 96.19 177 VAL A CA 1
ATOM 1410 C C . VAL A 1 177 ? 9.883 21.828 23.281 1 96.19 177 VAL A C 1
ATOM 1412 O O . VAL A 1 177 ? 8.672 21.594 23.297 1 96.19 177 VAL A O 1
ATOM 1415 N N . GLU A 1 178 ? 10.43 22.969 23.703 1 97.5 178 GLU A N 1
ATOM 1416 C CA . GLU A 1 178 ? 9.586 24.062 24.172 1 97.5 178 GLU A CA 1
ATOM 1417 C C . GLU A 1 178 ? 8.664 24.578 23.062 1 97.5 178 GLU A C 1
ATOM 1419 O O . GLU A 1 178 ? 7.492 24.875 23.312 1 97.5 178 GLU A O 1
ATOM 1424 N N . GLY A 1 179 ? 9.188 24.672 21.922 1 97.31 179 GLY A N 1
ATOM 1425 C CA . GLY A 1 179 ? 8.367 25.047 20.781 1 97.31 179 GLY A CA 1
ATOM 1426 C C . GLY A 1 179 ? 7.258 24.062 20.5 1 97.31 179 GLY A C 1
ATOM 1427 O O . GLY A 1 179 ? 6.125 24.453 20.203 1 97.31 179 GLY A O 1
ATOM 1428 N N . PHE A 1 180 ? 7.648 22.812 20.578 1 97.56 180 PHE A N 1
ATOM 1429 C CA . PHE A 1 180 ? 6.676 21.75 20.359 1 97.56 180 PHE A CA 1
ATOM 1430 C C . PHE A 1 180 ? 5.508 21.875 21.344 1 97.56 180 PHE A C 1
ATOM 1432 O O . PHE A 1 180 ? 4.348 21.875 20.922 1 97.56 180 PHE A O 1
ATOM 1439 N N . ALA A 1 181 ? 5.785 22.016 22.578 1 98 181 ALA A N 1
ATOM 1440 C CA . ALA A 1 181 ? 4.766 22.156 23.609 1 98 181 ALA A CA 1
ATOM 1441 C C . ALA A 1 181 ? 4.012 23.484 23.469 1 98 181 ALA A C 1
ATOM 1443 O O . ALA A 1 181 ? 2.795 23.531 23.656 1 98 181 ALA A O 1
ATOM 1444 N N . GLY A 1 182 ? 4.762 24.516 23.203 1 98.06 182 GLY A N 1
ATOM 1445 C CA . GLY A 1 182 ? 4.141 25.828 23 1 98.06 182 GLY A CA 1
ATOM 1446 C C . GLY A 1 182 ? 3.146 25.844 21.859 1 98.06 182 GLY A C 1
ATOM 1447 O O . GLY A 1 182 ? 2.094 26.469 21.953 1 98.06 182 GLY A O 1
ATOM 1448 N N . GLY A 1 183 ? 3.5 25.141 20.75 1 98.38 183 GLY A N 1
ATOM 1449 C CA . GLY A 1 183 ? 2.58 25.031 19.625 1 98.38 183 GLY A CA 1
ATOM 1450 C C . GLY A 1 183 ? 1.27 24.359 20 1 98.38 183 GLY A C 1
ATOM 1451 O O . GLY A 1 183 ? 0.2 24.797 19.578 1 98.38 183 GLY A O 1
ATOM 1452 N N . ILE A 1 184 ? 1.352 23.375 20.828 1 98.62 184 ILE A N 1
ATOM 1453 C CA . ILE A 1 184 ? 0.17 22.641 21.266 1 98.62 184 ILE A CA 1
ATOM 1454 C C . ILE A 1 184 ? -0.718 23.547 22.109 1 98.62 184 ILE A C 1
ATOM 1456 O O . ILE A 1 184 ? -1.933 23.609 21.906 1 98.62 184 ILE A O 1
ATOM 1460 N N . VAL A 1 185 ? -0.1 24.25 23.031 1 98.62 185 VAL A N 1
ATOM 1461 C CA . VAL A 1 185 ? -0.841 25.109 23.953 1 98.62 185 VAL A CA 1
ATOM 1462 C C . VAL A 1 185 ? -1.551 26.203 23.156 1 98.62 185 VAL A C 1
ATOM 1464 O O . VAL A 1 185 ? -2.73 26.484 23.391 1 98.62 185 VAL A O 1
ATOM 1467 N N . ILE A 1 186 ? -0.865 26.797 22.281 1 98.62 186 ILE A N 1
ATOM 1468 C CA . ILE A 1 186 ? -1.438 27.875 21.484 1 98.62 186 ILE A CA 1
ATOM 1469 C C . ILE A 1 186 ? -2.578 27.328 20.625 1 98.62 186 ILE A C 1
ATOM 1471 O O . ILE A 1 186 ? -3.609 27.984 20.469 1 98.62 186 ILE A O 1
ATOM 1475 N N . ALA A 1 187 ? -2.408 26.141 20.047 1 98.75 187 ALA A N 1
ATOM 1476 C CA . ALA A 1 187 ? -3.461 25.516 19.266 1 98.75 187 ALA A CA 1
ATOM 1477 C C . ALA A 1 187 ? -4.707 25.266 20.109 1 98.75 187 ALA A C 1
ATOM 1479 O O . ALA A 1 187 ? -5.832 25.469 19.641 1 98.75 187 ALA A O 1
ATOM 1480 N N . LEU A 1 188 ? -4.523 24.875 21.359 1 98.69 188 LEU A N 1
ATOM 1481 C CA . LEU A 1 188 ? -5.645 24.625 22.25 1 98.69 188 LEU A CA 1
ATOM 1482 C C . LEU A 1 188 ? -6.398 25.922 22.547 1 98.69 188 LEU A C 1
ATOM 1484 O O . LEU A 1 188 ? -7.633 25.938 22.562 1 98.69 188 LEU A O 1
ATOM 1488 N N . ILE A 1 189 ? -5.688 26.953 22.781 1 98.56 189 ILE A N 1
ATOM 1489 C CA . ILE A 1 189 ? -6.289 28.25 23.078 1 98.56 189 ILE A CA 1
ATOM 1490 C C . ILE A 1 189 ? -7.102 28.719 21.859 1 98.56 189 ILE A C 1
ATOM 1492 O O . ILE A 1 189 ? -8.273 29.078 22 1 98.56 189 ILE A O 1
ATOM 1496 N N . LEU A 1 190 ? -6.5 28.656 20.703 1 98.5 190 LEU A N 1
ATOM 1497 C CA . LEU A 1 190 ? -7.168 29.172 19.5 1 98.5 190 LEU A CA 1
ATOM 1498 C C . LEU A 1 190 ? -8.32 28.266 19.094 1 98.5 190 LEU A C 1
ATOM 1500 O O . LEU A 1 190 ? -9.328 28.734 18.562 1 98.5 190 LEU A O 1
ATOM 1504 N N . ALA A 1 191 ? -8.188 26.984 19.312 1 98.19 191 ALA A N 1
ATOM 1505 C CA . ALA A 1 191 ? -9.297 26.062 19.047 1 98.19 191 ALA A CA 1
ATOM 1506 C C . ALA A 1 191 ? -10.492 26.375 19.938 1 98.19 191 ALA A C 1
ATOM 1508 O O . ALA A 1 191 ? -11.641 26.266 19.516 1 98.19 191 ALA A O 1
ATOM 1509 N N . THR A 1 192 ? -10.227 26.703 21.203 1 98 192 THR A N 1
ATOM 1510 C CA . THR A 1 192 ? -11.289 27.078 22.125 1 98 192 THR A CA 1
ATOM 1511 C C . THR A 1 192 ? -12 28.344 21.656 1 98 192 THR A C 1
ATOM 1513 O O . THR A 1 192 ? -13.234 28.406 21.688 1 98 192 THR A O 1
ATOM 1516 N N . ILE A 1 193 ? -11.211 29.297 21.266 1 98.12 193 ILE A N 1
ATOM 1517 C CA . ILE A 1 193 ? -11.781 30.531 20.734 1 98.12 193 ILE A CA 1
ATOM 1518 C C . ILE A 1 193 ? -12.602 30.219 19.484 1 98.12 193 ILE A C 1
ATOM 1520 O O . ILE A 1 193 ? -13.703 30.75 19.312 1 98.12 193 ILE A O 1
ATOM 1524 N N . PHE A 1 194 ? -12.07 29.375 18.609 1 97.94 194 PHE A N 1
ATOM 1525 C CA . PHE A 1 194 ? -12.773 28.969 17.406 1 97.94 194 PHE A CA 1
ATOM 1526 C C . PHE A 1 194 ? -14.125 28.344 17.734 1 97.94 194 PHE A C 1
ATOM 1528 O O . PHE A 1 194 ? -15.125 28.641 17.078 1 97.94 194 PHE A O 1
ATOM 1535 N N . GLN A 1 195 ? -14.109 27.5 18.719 1 96.75 195 GLN A N 1
ATOM 1536 C CA . GLN A 1 195 ? -15.336 26.828 19.141 1 96.75 195 GLN A CA 1
ATOM 1537 C C . GLN A 1 195 ? -16.359 27.844 19.625 1 96.75 195 GLN A C 1
ATOM 1539 O O . GLN A 1 195 ? -17.562 27.672 19.406 1 96.75 195 GLN A O 1
ATOM 1544 N N . PHE A 1 196 ? -15.922 28.797 20.328 1 96.38 196 PHE A N 1
ATOM 1545 C CA . PHE A 1 196 ? -16.797 29.828 20.859 1 96.38 196 PHE A CA 1
ATOM 1546 C C . PHE A 1 196 ? -17.484 30.594 19.734 1 96.38 196 PHE A C 1
ATOM 1548 O O . PHE A 1 196 ? -18.641 31.016 19.875 1 96.38 196 PHE A O 1
ATOM 1555 N N . VAL A 1 197 ? -16.859 30.703 18.641 1 96.31 197 VAL A N 1
ATOM 1556 C CA . VAL A 1 197 ? -17.359 31.5 17.531 1 96.31 197 VAL A CA 1
ATOM 1557 C C . VAL A 1 197 ? -18.125 30.609 16.562 1 96.31 197 VAL A C 1
ATOM 1559 O O . VAL A 1 197 ? -19.203 30.953 16.094 1 96.31 197 VAL A O 1
ATOM 1562 N N . ALA A 1 198 ? -17.578 29.453 16.25 1 95.44 198 ALA A N 1
ATOM 1563 C CA . ALA A 1 198 ? -18.094 28.578 15.188 1 95.44 198 ALA A CA 1
ATOM 1564 C C . ALA A 1 198 ? -19.172 27.641 15.711 1 95.44 198 ALA A C 1
ATOM 1566 O O . ALA A 1 198 ? -20 27.141 14.945 1 95.44 198 ALA A O 1
ATOM 1567 N N . HIS A 1 199 ? -19.219 27.359 16.984 1 94.94 199 HIS A N 1
ATOM 1568 C CA . HIS A 1 199 ? -20.203 26.5 17.641 1 94.94 199 HIS A CA 1
ATOM 1569 C C . HIS A 1 199 ? -20.297 25.141 16.953 1 94.94 199 HIS A C 1
ATOM 1571 O O . HIS A 1 199 ? -21.391 24.703 16.594 1 94.94 199 HIS A O 1
ATOM 1577 N N . LEU A 1 200 ? -19.188 24.547 16.828 1 94.75 200 LEU A N 1
ATOM 1578 C CA . LEU A 1 200 ? -19.172 23.188 16.281 1 94.75 200 LEU A CA 1
ATOM 1579 C C . LEU A 1 200 ? -19.938 22.234 17.188 1 94.75 200 LEU A C 1
ATOM 1581 O O . LEU A 1 200 ? -19.984 22.422 18.406 1 94.75 200 LEU A O 1
ATOM 1585 N N . PRO A 1 201 ? -20.625 21.219 16.609 1 93.81 201 PRO A N 1
ATOM 1586 C CA . PRO A 1 201 ? -21.391 20.25 17.391 1 93.81 201 PRO A CA 1
ATOM 1587 C C . PRO A 1 201 ? -20.5 19.234 18.094 1 93.81 201 PRO A C 1
ATOM 1589 O O . PRO A 1 201 ? -20.734 18.016 17.984 1 93.81 201 PRO A O 1
ATOM 1592 N N . ILE A 1 202 ? -19.453 19.688 18.719 1 94.25 202 ILE A N 1
ATOM 1593 C CA . ILE A 1 202 ? -18.516 18.875 19.5 1 94.25 202 ILE A CA 1
ATOM 1594 C C . ILE A 1 202 ? -18.344 19.469 20.891 1 94.25 202 ILE A C 1
ATOM 1596 O O . ILE A 1 202 ? -18.047 20.656 21.031 1 94.25 202 ILE A O 1
ATOM 1600 N N . PRO A 1 203 ? -18.578 18.594 21.891 1 94.75 203 PRO A N 1
ATOM 1601 C CA . PRO A 1 203 ? -18.312 19.109 23.25 1 94.75 203 PRO A CA 1
ATOM 1602 C C . PRO A 1 203 ? -16.891 19.609 23.422 1 94.75 203 PRO A C 1
ATOM 1604 O O . PRO A 1 203 ? -15.953 19.078 22.812 1 94.75 203 PRO A O 1
ATOM 1607 N N . TYR A 1 204 ? -16.766 20.609 24.297 1 95.31 204 TYR A N 1
ATOM 1608 C CA . TYR A 1 204 ? -15.484 21.297 24.469 1 95.31 204 TYR A CA 1
ATOM 1609 C C . TYR A 1 204 ? -14.391 20.312 24.859 1 95.31 204 TYR A C 1
ATOM 1611 O O . TYR A 1 204 ? -13.266 20.406 24.359 1 95.31 204 TYR A O 1
ATOM 1619 N N . ILE A 1 205 ? -14.695 19.328 25.656 1 95.81 205 ILE A N 1
ATOM 1620 C CA . ILE A 1 205 ? -13.68 18.391 26.125 1 95.81 205 ILE A CA 1
ATOM 1621 C C . ILE A 1 205 ? -13.164 17.578 24.938 1 95.81 205 ILE A C 1
ATOM 1623 O O . ILE A 1 205 ? -11.961 17.297 24.844 1 95.81 205 ILE A O 1
ATOM 1627 N N . TYR A 1 206 ? -14.039 17.203 24.062 1 96.56 206 TYR A N 1
ATOM 1628 C CA . TYR A 1 206 ? -13.625 16.422 22.891 1 96.56 206 TYR A CA 1
ATOM 1629 C C . TYR A 1 206 ? -12.852 17.297 21.922 1 96.56 206 TYR A C 1
ATOM 1631 O O . TYR A 1 206 ? -11.906 16.828 21.281 1 96.56 206 TYR A O 1
ATOM 1639 N N . LEU A 1 207 ? -13.305 18.531 21.812 1 96.56 207 LEU A N 1
ATOM 1640 C CA . LEU A 1 207 ? -12.586 19.453 20.938 1 96.56 207 LEU A CA 1
ATOM 1641 C C . LEU A 1 207 ? -11.141 19.609 21.406 1 96.56 207 LEU A C 1
ATOM 1643 O O . LEU A 1 207 ? -10.219 19.625 20.578 1 96.56 207 LEU A O 1
ATOM 1647 N N . LEU A 1 208 ? -10.961 19.75 22.703 1 97.81 208 LEU A N 1
ATOM 1648 C CA . LEU A 1 208 ? -9.625 19.922 23.25 1 97.81 208 LEU A CA 1
ATOM 1649 C C . LEU A 1 208 ? -8.781 18.672 23.031 1 97.81 208 LEU A C 1
ATOM 1651 O O . LEU A 1 208 ? -7.598 18.766 22.688 1 97.81 208 LEU A O 1
ATOM 1655 N N . LEU A 1 209 ? -9.375 17.531 23.188 1 97.75 209 LEU A N 1
ATOM 1656 C CA . LEU A 1 209 ? -8.656 16.266 22.984 1 97.75 209 LEU A CA 1
ATOM 1657 C C . LEU A 1 209 ? -8.266 16.094 21.516 1 97.75 209 LEU A C 1
ATOM 1659 O O . LEU A 1 209 ? -7.137 15.703 21.219 1 97.75 209 LEU A O 1
ATOM 1663 N N . ILE A 1 210 ? -9.211 16.406 20.688 1 98.06 210 ILE A N 1
ATOM 1664 C CA . ILE A 1 210 ? -8.945 16.312 19.25 1 98.06 210 ILE A CA 1
ATOM 1665 C C . ILE A 1 210 ? -7.836 17.281 18.859 1 98.06 210 ILE A C 1
ATOM 1667 O O . ILE A 1 210 ? -6.914 16.922 18.125 1 98.06 210 ILE A O 1
ATOM 1671 N N . THR A 1 211 ? -7.938 18.484 19.391 1 98.62 211 THR A N 1
ATOM 1672 C CA . THR A 1 211 ? -6.945 19.5 19.078 1 98.62 211 THR A CA 1
ATOM 1673 C C . THR A 1 211 ? -5.559 19.078 19.562 1 98.62 211 THR A C 1
ATOM 1675 O O . THR A 1 211 ? -4.566 19.25 18.859 1 98.62 211 THR A O 1
ATOM 1678 N N . LEU A 1 212 ? -5.512 18.594 20.75 1 98.56 212 LEU A N 1
ATOM 1679 C CA . LEU A 1 212 ? -4.25 18.078 21.281 1 98.56 212 LEU A CA 1
ATOM 1680 C C . LEU A 1 212 ? -3.656 17.016 20.359 1 98.56 212 LEU A C 1
ATOM 1682 O O . LEU A 1 212 ? -2.48 17.094 20 1 98.56 212 LEU A O 1
ATOM 1686 N N . PHE A 1 213 ? -4.461 16.109 20 1 98.25 213 PHE A N 1
ATOM 1687 C CA . PHE A 1 213 ? -4.039 15.008 19.141 1 98.25 213 PHE A CA 1
ATOM 1688 C C . PHE A 1 213 ? -3.582 15.523 17.781 1 98.25 213 PHE A C 1
ATOM 1690 O O . PHE A 1 213 ? -2.51 15.148 17.297 1 98.25 213 PHE A O 1
ATOM 1697 N N . LEU A 1 214 ? -4.371 16.359 17.188 1 98.56 214 LEU A N 1
ATOM 1698 C CA . LEU A 1 214 ? -4.07 16.859 15.844 1 98.56 214 LEU A CA 1
ATOM 1699 C C . LEU A 1 214 ? -2.82 17.734 15.859 1 98.56 214 LEU A C 1
ATOM 1701 O O . LEU A 1 214 ? -2.051 17.734 14.891 1 98.56 214 LEU A O 1
ATOM 1705 N N . SER A 1 215 ? -2.67 18.5 16.891 1 98.62 215 SER A N 1
ATOM 1706 C CA . SER A 1 215 ? -1.48 19.344 17.016 1 98.62 215 SER A CA 1
ATOM 1707 C C . SER A 1 215 ? -0.214 18.5 17.094 1 98.62 215 SER A C 1
ATOM 1709 O O . SER A 1 215 ? 0.79 18.812 16.453 1 98.62 215 SER A O 1
ATOM 1711 N N . VAL A 1 216 ? -0.259 17.438 17.828 1 98.25 216 VAL A N 1
ATOM 1712 C CA . VAL A 1 216 ? 0.877 16.531 17.953 1 98.25 216 VAL A CA 1
ATOM 1713 C C . VAL A 1 216 ? 1.172 15.883 16.594 1 98.25 216 VAL A C 1
ATOM 1715 O O . VAL A 1 216 ? 2.309 15.914 16.125 1 98.25 216 VAL A O 1
ATOM 1718 N N . PHE A 1 217 ? 0.154 15.391 15.961 1 98 217 PHE A N 1
ATOM 1719 C CA . PHE A 1 217 ? 0.349 14.641 14.727 1 98 217 PHE A CA 1
ATOM 1720 C C . PHE A 1 217 ? 0.667 15.57 13.57 1 98 217 PHE A C 1
ATOM 1722 O O . PHE A 1 217 ? 1.345 15.18 12.617 1 98 217 PHE A O 1
ATOM 1729 N N . GLY A 1 218 ? 0.132 16.766 13.664 1 98.06 218 GLY A N 1
ATOM 1730 C CA . GLY A 1 218 ? 0.563 17.75 12.688 1 98.06 218 GLY A CA 1
ATOM 1731 C C . GLY A 1 218 ? 2.057 18.016 12.727 1 98.06 218 GLY A C 1
ATOM 1732 O O . GLY A 1 218 ? 2.707 18.094 11.688 1 98.06 218 GLY A O 1
ATOM 1733 N N . GLN A 1 219 ? 2.58 18.172 13.906 1 97.56 219 GLN A N 1
ATOM 1734 C CA . GLN A 1 219 ? 4.012 18.406 14.055 1 97.56 219 GLN A CA 1
ATOM 1735 C C . GLN A 1 219 ? 4.816 17.172 13.648 1 97.56 219 GLN A C 1
ATOM 1737 O O . GLN A 1 219 ? 5.906 17.297 13.086 1 97.56 219 GLN A O 1
ATOM 1742 N N . LEU A 1 220 ? 4.266 16 13.93 1 97.38 220 LEU A N 1
ATOM 1743 C CA . LEU A 1 220 ? 4.922 14.773 13.5 1 97.38 220 LEU A CA 1
ATOM 1744 C C . LEU A 1 220 ? 4.961 14.688 11.977 1 97.38 220 LEU A C 1
ATOM 1746 O O . LEU A 1 220 ? 5.945 14.211 11.398 1 97.38 220 LEU A O 1
ATOM 1750 N N . GLY A 1 221 ? 3.84 15.094 11.359 1 97.62 221 GLY A N 1
ATOM 1751 C CA . GLY A 1 221 ? 3.828 15.141 9.906 1 97.62 221 GLY A CA 1
ATOM 1752 C C . GLY A 1 221 ? 4.926 16.016 9.328 1 97.62 221 GLY A C 1
ATOM 1753 O O . GLY A 1 221 ? 5.562 15.641 8.344 1 97.62 221 GLY A O 1
ATOM 1754 N N . ASP A 1 222 ? 5.094 17.109 9.914 1 96.62 222 ASP A N 1
ATOM 1755 C CA . ASP A 1 222 ? 6.156 18.031 9.5 1 96.62 222 ASP A CA 1
ATOM 1756 C C . ASP A 1 222 ? 7.527 17.375 9.664 1 96.62 222 ASP A C 1
ATOM 1758 O O . ASP A 1 222 ? 8.391 17.516 8.797 1 96.62 222 ASP A O 1
ATOM 1762 N N . LEU A 1 223 ? 7.762 16.703 10.742 1 96.69 223 LEU A N 1
ATOM 1763 C CA . LEU A 1 223 ? 9.031 16.031 11 1 96.69 223 LEU A CA 1
ATOM 1764 C C . LEU A 1 223 ? 9.258 14.906 10.008 1 96.69 223 LEU A C 1
ATOM 1766 O O . LEU A 1 223 ? 10.391 14.672 9.57 1 96.69 223 LEU A O 1
ATOM 1770 N N . VAL A 1 224 ? 8.203 14.188 9.688 1 97.38 224 VAL A N 1
ATOM 1771 C CA . VAL A 1 224 ? 8.297 13.102 8.711 1 97.38 224 VAL A CA 1
ATOM 1772 C C . VAL A 1 224 ? 8.75 13.656 7.363 1 97.38 224 VAL A C 1
ATOM 1774 O O . VAL A 1 224 ? 9.609 13.07 6.703 1 97.38 224 VAL A O 1
ATOM 1777 N N . GLU A 1 225 ? 8.102 14.734 6.984 1 96.25 225 GLU A N 1
ATOM 1778 C CA . GLU A 1 225 ? 8.492 15.367 5.73 1 96.25 225 GLU A CA 1
ATOM 1779 C C . GLU A 1 225 ? 9.953 15.812 5.77 1 96.25 225 GLU A C 1
ATOM 1781 O O . GLU A 1 225 ? 10.68 15.664 4.781 1 96.25 225 GLU A O 1
ATOM 1786 N N . SER A 1 226 ? 10.422 16.344 6.859 1 95.81 226 SER A N 1
ATOM 1787 C CA . SER A 1 226 ? 11.812 16.734 7.02 1 95.81 226 SER A CA 1
ATOM 1788 C C . SER A 1 226 ? 12.742 15.531 6.914 1 95.81 226 SER A C 1
ATOM 1790 O O . SER A 1 226 ? 13.789 15.602 6.266 1 95.81 226 SER A O 1
ATOM 1792 N N . ALA A 1 227 ? 12.391 14.484 7.555 1 95.38 227 ALA A N 1
ATOM 1793 C CA . ALA A 1 227 ? 13.188 13.258 7.496 1 95.38 227 ALA A CA 1
ATOM 1794 C C . ALA A 1 227 ? 13.305 12.75 6.062 1 95.38 227 ALA A C 1
ATOM 1796 O O . ALA A 1 227 ? 14.375 12.305 5.641 1 95.38 227 ALA A O 1
ATOM 1797 N N . LEU A 1 228 ? 12.18 12.828 5.418 1 95.25 228 LEU A N 1
ATOM 1798 C CA . LEU A 1 228 ? 12.133 12.414 4.02 1 95.25 228 LEU A CA 1
ATOM 1799 C C . LEU A 1 228 ? 13.078 13.258 3.172 1 95.25 228 LEU A C 1
ATOM 1801 O O . LEU A 1 228 ? 13.875 12.719 2.395 1 95.25 228 LEU A O 1
ATOM 1805 N N . LYS A 1 229 ? 13.031 14.492 3.346 1 95.5 229 LYS A N 1
ATOM 1806 C CA . LYS A 1 229 ? 13.867 15.398 2.572 1 95.5 229 LYS A CA 1
ATOM 1807 C C . LYS A 1 229 ? 15.352 15.18 2.873 1 95.5 229 LYS A C 1
ATOM 1809 O O . LYS A 1 229 ? 16.172 15.148 1.96 1 95.5 229 LYS A O 1
ATOM 1814 N N . ARG A 1 230 ? 15.688 14.961 4.105 1 94.5 230 ARG A N 1
ATOM 1815 C CA . ARG A 1 230 ? 17.078 14.742 4.488 1 94.5 230 ARG A CA 1
ATOM 1816 C C . ARG A 1 230 ? 17.594 13.414 3.936 1 94.5 230 ARG A C 1
ATOM 1818 O O . ARG A 1 230 ? 18.766 13.305 3.559 1 94.5 230 ARG A O 1
ATOM 1825 N N . HIS A 1 231 ? 16.734 12.484 3.93 1 93.5 231 HIS A N 1
ATOM 1826 C CA . HIS A 1 231 ? 17.125 11.188 3.393 1 93.5 231 HIS A CA 1
ATOM 1827 C C . HIS A 1 231 ? 17.516 11.289 1.924 1 93.5 231 HIS A C 1
ATOM 1829 O O . HIS A 1 231 ? 18.438 10.602 1.473 1 93.5 231 HIS A O 1
ATOM 1835 N N . TYR A 1 232 ? 16.844 12.109 1.226 1 94.62 232 TYR A N 1
ATOM 1836 C CA . TYR A 1 232 ? 17.125 12.25 -0.199 1 94.62 232 TYR A CA 1
ATOM 1837 C C . TYR A 1 232 ? 18.031 13.453 -0.463 1 94.62 232 TYR A C 1
ATOM 1839 O O . TYR A 1 232 ? 18.156 13.898 -1.604 1 94.62 232 TYR A O 1
ATOM 1847 N N . ASP A 1 233 ? 18.531 14.109 0.564 1 93.12 233 ASP A N 1
ATOM 1848 C CA . ASP A 1 233 ? 19.547 15.164 0.53 1 93.12 233 ASP A CA 1
ATOM 1849 C C . ASP A 1 233 ? 19.016 16.422 -0.155 1 93.12 233 ASP A C 1
ATOM 1851 O O . ASP A 1 233 ? 19.688 17.016 -0.994 1 93.12 233 ASP A O 1
ATOM 1855 N N . VAL A 1 234 ? 17.75 16.734 0.122 1 91.12 234 VAL A N 1
ATOM 1856 C CA . VAL A 1 234 ? 17.156 17.969 -0.374 1 91.12 234 VAL A CA 1
ATOM 1857 C C . VAL A 1 234 ? 16.594 18.781 0.795 1 91.12 234 VAL A C 1
ATOM 1859 O O . VAL A 1 234 ? 16.297 18.234 1.854 1 91.12 234 VAL A O 1
ATOM 1862 N N . LYS A 1 235 ? 16.484 20.016 0.592 1 88.31 235 LYS A N 1
ATOM 1863 C CA . LYS A 1 235 ? 15.953 20.906 1.628 1 88.31 235 LYS A CA 1
ATOM 1864 C C . LYS A 1 235 ? 14.469 21.172 1.414 1 88.31 235 LYS A C 1
ATOM 1866 O O . LYS A 1 235 ? 13.703 21.266 2.377 1 88.31 235 LYS A O 1
ATOM 1871 N N . ASP A 1 236 ? 14.164 21.359 0.127 1 90.5 236 ASP A N 1
ATOM 1872 C CA . ASP A 1 236 ? 12.773 21.594 -0.262 1 90.5 236 ASP A CA 1
ATOM 1873 C C . ASP A 1 236 ? 12.289 20.531 -1.24 1 90.5 236 ASP A C 1
ATOM 1875 O O . ASP A 1 236 ? 13.062 20.047 -2.074 1 90.5 236 ASP A O 1
ATOM 1879 N N . SER A 1 237 ? 11.023 20.156 -1.113 1 87.69 237 SER A N 1
ATOM 1880 C CA . SER A 1 237 ? 10.484 19.094 -1.955 1 87.69 237 SER A CA 1
ATOM 1881 C C . SER A 1 237 ? 10.305 19.578 -3.395 1 87.69 237 SER A C 1
ATOM 1883 O O . SER A 1 237 ? 10.203 18.75 -4.312 1 87.69 237 SER A O 1
ATOM 1885 N N . GLY A 1 238 ? 10.133 20.844 -3.545 1 82.94 238 GLY A N 1
ATOM 1886 C CA . GLY A 1 238 ? 9.945 21.422 -4.863 1 82.94 238 GLY A CA 1
ATOM 1887 C C . GLY A 1 238 ? 10.164 22.922 -4.891 1 82.94 238 GLY A C 1
ATOM 1888 O O . GLY A 1 238 ? 10.57 23.516 -3.889 1 82.94 238 GLY A O 1
ATOM 1889 N N . LYS A 1 239 ? 9.984 23.484 -6.141 1 80.19 239 LYS A N 1
ATOM 1890 C CA . LYS A 1 239 ? 10.195 24.922 -6.309 1 80.19 239 LYS A CA 1
ATOM 1891 C C . LYS A 1 239 ? 8.961 25.594 -6.895 1 80.19 239 LYS A C 1
ATOM 1893 O O . LYS A 1 239 ? 9.039 26.734 -7.379 1 80.19 239 LYS A O 1
ATOM 1898 N N . ILE A 1 240 ? 7.922 24.844 -6.797 1 78.38 240 ILE A N 1
ATOM 1899 C CA . ILE A 1 240 ? 6.723 25.328 -7.469 1 78.38 240 ILE A CA 1
ATOM 1900 C C . ILE A 1 240 ? 6.234 26.609 -6.789 1 78.38 240 ILE A C 1
ATOM 1902 O O . ILE A 1 240 ? 5.707 27.5 -7.449 1 78.38 240 ILE A O 1
ATOM 1906 N N . LEU A 1 241 ? 6.336 26.641 -5.457 1 77.5 241 LEU A N 1
ATOM 1907 C CA . LEU A 1 241 ? 5.988 27.859 -4.711 1 77.5 241 LEU A CA 1
ATOM 1908 C C . LEU A 1 241 ? 7.242 28.641 -4.348 1 77.5 241 LEU A C 1
ATOM 1910 O O . LEU A 1 241 ? 7.934 28.312 -3.383 1 77.5 241 LEU A O 1
ATOM 1914 N N . PRO A 1 242 ? 7.449 29.672 -5.172 1 71.06 242 PRO A N 1
ATOM 1915 C CA . PRO A 1 242 ? 8.688 30.422 -4.938 1 71.06 242 PRO A CA 1
ATOM 1916 C C . PRO A 1 242 ? 8.844 30.875 -3.484 1 71.06 242 PRO A C 1
ATOM 1918 O O . PRO A 1 242 ? 7.938 31.5 -2.932 1 71.06 242 PRO A O 1
ATOM 1921 N N . GLY A 1 243 ? 9.875 30.422 -2.881 1 71 243 GLY A N 1
ATOM 1922 C CA . GLY A 1 243 ? 10.18 30.812 -1.511 1 71 243 GLY A CA 1
ATOM 1923 C C . GLY A 1 243 ? 9.523 29.922 -0.479 1 71 243 GLY A C 1
ATOM 1924 O O . GLY A 1 243 ? 9.859 29.969 0.705 1 71 243 GLY A O 1
ATOM 1925 N N . HIS A 1 244 ? 8.602 29.062 -0.937 1 78.75 244 HIS A N 1
ATOM 1926 C CA . HIS A 1 244 ? 7.832 28.266 0.006 1 78.75 244 HIS A CA 1
ATOM 1927 C C . HIS A 1 244 ? 8.023 26.766 -0.254 1 78.75 244 HIS A C 1
ATOM 1929 O O . HIS A 1 244 ? 7.406 25.938 0.407 1 78.75 244 HIS A O 1
ATOM 1935 N N . GLY A 1 245 ? 8.812 26.531 -1.188 1 87.56 245 GLY A N 1
ATOM 1936 C CA . GLY A 1 245 ? 9.086 25.125 -1.458 1 87.56 245 GLY A CA 1
ATOM 1937 C C . GLY A 1 245 ? 8.023 24.469 -2.32 1 87.56 245 GLY A C 1
ATOM 1938 O O . GLY A 1 245 ? 7.566 25.047 -3.307 1 87.56 245 GLY A O 1
ATOM 1939 N N . GLY A 1 246 ? 7.711 23.266 -1.994 1 91.12 246 GLY A N 1
ATOM 1940 C CA . GLY A 1 246 ? 6.738 22.516 -2.773 1 91.12 246 GLY A CA 1
ATOM 1941 C C . GLY A 1 246 ? 5.422 22.312 -2.047 1 91.12 246 GLY A C 1
ATOM 1942 O O . GLY A 1 246 ? 5.215 22.859 -0.961 1 91.12 246 GLY A O 1
ATOM 1943 N N . ILE A 1 247 ? 4.504 21.609 -2.682 1 93.81 247 ILE A N 1
ATOM 1944 C CA . ILE A 1 247 ? 3.205 21.297 -2.1 1 93.81 247 ILE A CA 1
ATOM 1945 C C . ILE A 1 247 ? 3.395 20.375 -0.891 1 93.81 247 ILE A C 1
ATOM 1947 O O . ILE A 1 247 ? 2.711 20.531 0.124 1 93.81 247 ILE A O 1
ATOM 1951 N N . LEU A 1 248 ? 4.301 19.469 -1.017 1 94.69 248 LEU A N 1
ATOM 1952 C CA . LEU A 1 248 ? 4.57 18.562 0.084 1 94.69 248 LEU A CA 1
ATOM 1953 C C . LEU A 1 248 ? 5.066 19.312 1.313 1 94.69 248 LEU A C 1
ATOM 1955 O O . LEU A 1 248 ? 4.762 18.922 2.445 1 94.69 248 LEU A O 1
ATOM 1959 N N . ASP A 1 249 ? 5.793 20.375 1.099 1 93.38 249 ASP A N 1
ATOM 1960 C CA . ASP A 1 249 ? 6.316 21.188 2.189 1 93.38 249 ASP A CA 1
ATOM 1961 C C . ASP A 1 249 ? 5.195 21.953 2.898 1 93.38 249 ASP A C 1
ATOM 1963 O O . ASP A 1 249 ? 5.215 22.094 4.121 1 93.38 249 ASP A O 1
ATOM 1967 N N . ARG A 1 250 ? 4.273 22.344 2.098 1 92.44 250 ARG A N 1
ATOM 1968 C CA . ARG A 1 250 ? 3.254 23.25 2.629 1 92.44 250 ARG A CA 1
ATOM 1969 C C . ARG A 1 250 ? 2.102 22.453 3.246 1 92.44 250 ARG A C 1
ATOM 1971 O O . ARG A 1 250 ? 1.369 22.984 4.09 1 92.44 250 ARG A O 1
ATOM 1978 N N . PHE A 1 251 ? 1.992 21.203 2.865 1 95.62 251 PHE A N 1
ATOM 1979 C CA . PHE A 1 251 ? 0.831 20.453 3.322 1 95.62 251 PHE A CA 1
ATOM 1980 C C . PHE A 1 251 ? 1.261 19.219 4.121 1 95.62 251 PHE A C 1
ATOM 1982 O O . PHE A 1 251 ? 0.467 18.312 4.336 1 95.62 251 PHE A O 1
ATOM 1989 N N . ASP A 1 252 ? 2.471 19.219 4.535 1 96.19 252 ASP A N 1
ATOM 1990 C CA . ASP A 1 252 ? 3.012 18.062 5.258 1 96.19 252 ASP A CA 1
ATOM 1991 C C . ASP A 1 252 ? 2.23 17.812 6.543 1 96.19 252 ASP A C 1
ATOM 1993 O O . ASP A 1 252 ? 1.885 16.656 6.848 1 96.19 252 ASP A O 1
ATOM 1997 N N . SER A 1 253 ? 1.862 18.844 7.289 1 97.69 253 SER A N 1
ATOM 1998 C CA . SER A 1 253 ? 1.071 18.703 8.508 1 97.69 253 SER A CA 1
ATOM 1999 C C . SER A 1 253 ? -0.365 18.297 8.188 1 97.69 253 SER A C 1
ATOM 2001 O O . SER A 1 253 ? -0.941 17.453 8.875 1 97.69 253 SER A O 1
ATOM 2003 N N . PHE A 1 254 ? -0.903 18.875 7.168 1 97.38 254 PHE A N 1
ATOM 2004 C CA . PHE A 1 254 ? -2.273 18.562 6.77 1 97.38 254 PHE A CA 1
ATOM 2005 C C . PHE A 1 254 ? -2.418 17.109 6.387 1 97.38 254 PHE A C 1
ATOM 2007 O O . PHE A 1 254 ? -3.422 16.469 6.711 1 97.38 254 PHE A O 1
ATOM 2014 N N . LEU A 1 255 ? -1.437 16.578 5.672 1 97.5 255 LEU A N 1
ATOM 2015 C CA . LEU A 1 255 ? -1.485 15.188 5.23 1 97.5 255 LEU A CA 1
ATOM 2016 C C . LEU A 1 255 ? -1.652 14.242 6.418 1 97.5 255 LEU A C 1
ATOM 2018 O O . LEU A 1 255 ? -2.428 13.289 6.352 1 97.5 255 LEU A O 1
ATOM 2022 N N . PHE A 1 256 ? -1.03 14.547 7.48 1 97.25 256 PHE A N 1
ATOM 2023 C CA . PHE A 1 256 ? -1.104 13.695 8.656 1 97.25 256 PHE A CA 1
ATOM 2024 C C . PHE A 1 256 ? -2.395 13.945 9.43 1 97.25 256 PHE A C 1
ATOM 2026 O O . PHE A 1 256 ? -2.99 13.016 9.977 1 97.25 256 PHE A O 1
ATOM 2033 N N . VAL A 1 257 ? -2.832 15.109 9.43 1 98 257 VAL A N 1
ATOM 2034 C CA . VAL A 1 257 ? -3.91 15.531 10.32 1 98 257 VAL A CA 1
ATOM 2035 C C . VAL A 1 257 ? -5.254 15.109 9.742 1 98 257 VAL A C 1
ATOM 2037 O O . VAL A 1 257 ? -6.156 14.703 10.477 1 98 257 VAL A O 1
ATOM 2040 N N . MET A 1 258 ? -5.402 15.141 8.461 1 98.12 258 MET A N 1
ATOM 2041 C CA . MET A 1 258 ? -6.719 15.031 7.84 1 98.12 258 MET A CA 1
ATOM 2042 C C . MET A 1 258 ? -7.312 13.648 8.07 1 98.12 258 MET A C 1
ATOM 2044 O O . MET A 1 258 ? -8.469 13.523 8.469 1 98.12 258 MET A O 1
ATOM 2048 N N . PRO A 1 259 ? -6.523 12.594 7.836 1 97.56 259 PRO A N 1
ATOM 2049 C CA . PRO A 1 259 ? -7.125 11.289 8.125 1 97.56 259 PRO A CA 1
ATOM 2050 C C . PRO A 1 259 ? -7.52 11.133 9.594 1 97.56 259 PRO A C 1
ATOM 2052 O O . PRO A 1 259 ? -8.594 10.609 9.891 1 97.56 259 PRO A O 1
ATOM 2055 N N . PHE A 1 260 ? -6.738 11.641 10.477 1 97.56 260 PHE A N 1
ATOM 2056 C CA . PHE A 1 260 ? -7.051 11.539 11.898 1 97.56 260 PHE A CA 1
ATOM 2057 C C . PHE A 1 260 ? -8.289 12.359 12.242 1 97.56 260 PHE A C 1
ATOM 2059 O O . PHE A 1 260 ? -9.148 11.898 13 1 97.56 260 PHE A O 1
ATOM 2066 N N . LEU A 1 261 ? -8.312 13.539 11.695 1 97.69 261 LEU A N 1
ATOM 2067 C CA . LEU A 1 261 ? -9.477 14.391 11.961 1 97.69 261 LEU A CA 1
ATOM 2068 C C . LEU A 1 261 ? -10.758 13.711 11.492 1 97.69 261 LEU A C 1
ATOM 2070 O O . LEU A 1 261 ? -11.75 13.688 12.227 1 97.69 261 LEU A O 1
ATOM 2074 N N . TYR A 1 262 ? -10.727 13.148 10.336 1 96 262 TYR A N 1
ATOM 2075 C CA . TYR A 1 262 ? -11.906 12.492 9.781 1 96 262 TYR A CA 1
ATOM 2076 C C . TYR A 1 262 ? -12.422 11.406 10.719 1 96 262 TYR A C 1
ATOM 2078 O O . TYR A 1 262 ? -13.609 11.359 11.031 1 96 262 TYR A O 1
ATOM 2086 N N . PHE A 1 263 ? -11.578 10.602 11.234 1 94.06 263 PHE A N 1
ATOM 2087 C CA . PHE A 1 263 ? -12 9.453 12.023 1 94.06 263 PHE A CA 1
ATOM 2088 C C . PHE A 1 263 ? -12.336 9.859 13.445 1 94.06 263 PHE A C 1
ATOM 2090 O O . PHE A 1 263 ? -13.203 9.266 14.086 1 94.06 263 PHE A O 1
ATOM 2097 N N . LEU A 1 264 ? -11.648 10.906 13.922 1 94.44 264 LEU A N 1
ATOM 2098 C CA . LEU A 1 264 ? -11.984 11.414 15.25 1 94.44 264 LEU A CA 1
ATOM 2099 C C . LEU A 1 264 ? -13.352 12.078 15.25 1 94.44 264 LEU A C 1
ATOM 2101 O O . LEU A 1 264 ? -14.102 11.961 16.219 1 94.44 264 LEU A O 1
ATOM 2105 N N . LEU A 1 265 ? -13.656 12.75 14.133 1 92 265 LEU A N 1
ATOM 2106 C CA . LEU A 1 265 ? -14.984 13.344 14 1 92 265 LEU A CA 1
ATOM 2107 C C . LEU A 1 265 ? -16.062 12.266 13.961 1 92 265 LEU A C 1
ATOM 2109 O O . LEU A 1 265 ? -17.141 12.438 14.531 1 92 265 LEU A O 1
ATOM 2113 N N . ALA A 1 266 ? -15.797 11.156 13.352 1 86.25 266 ALA A N 1
ATOM 2114 C CA . ALA A 1 266 ? -16.734 10.047 13.266 1 86.25 266 ALA A CA 1
ATOM 2115 C C . ALA A 1 266 ? -16.938 9.391 14.633 1 86.25 266 ALA A C 1
ATOM 2117 O O . ALA A 1 266 ? -18.031 8.891 14.93 1 86.25 266 ALA A O 1
ATOM 2118 N N . LEU A 1 267 ? -15.898 9.453 15.414 1 85.31 267 LEU A N 1
ATOM 2119 C CA . LEU A 1 267 ? -15.953 8.812 16.719 1 85.31 267 LEU A CA 1
ATOM 2120 C C . LEU A 1 267 ? -16.672 9.703 17.734 1 85.31 267 LEU A C 1
ATOM 2122 O O . LEU A 1 267 ? -17.359 9.195 18.625 1 85.31 267 LEU A O 1
ATOM 2126 N N . PHE A 1 268 ? -16.5 10.984 17.578 1 82 268 PHE A N 1
ATOM 2127 C CA . PHE A 1 268 ? -16.953 11.867 18.641 1 82 268 PHE A CA 1
ATOM 2128 C C . PHE A 1 268 ? -18.156 12.672 18.203 1 82 268 PHE A C 1
ATOM 2130 O O . PHE A 1 268 ? -18.766 13.383 19 1 82 268 PHE A O 1
ATOM 2137 N N . SER A 1 269 ? -18.547 12.602 16.859 1 68.19 269 SER A N 1
ATOM 2138 C CA . SER A 1 269 ? -19.75 13.297 16.438 1 68.19 269 SER A CA 1
ATOM 2139 C C . SER A 1 269 ? -20.938 12.344 16.359 1 68.19 269 SER A C 1
ATOM 2141 O O . SER A 1 269 ? -20.766 11.133 16.188 1 68.19 269 SER A O 1
ATOM 2143 N N . MET B 1 1 ? 24.844 -29.891 -1.365 1 46.41 1 MET B N 1
ATOM 2144 C CA . MET B 1 1 ? 23.906 -30.062 -2.475 1 46.41 1 MET B CA 1
ATOM 2145 C C . MET B 1 1 ? 22.781 -31.016 -2.1 1 46.41 1 MET B C 1
ATOM 2147 O O . MET B 1 1 ? 23.031 -32.156 -1.719 1 46.41 1 MET B O 1
ATOM 2151 N N . VAL B 1 2 ? 21.734 -30.375 -1.572 1 61.66 2 VAL B N 1
ATOM 2152 C CA . VAL B 1 2 ? 20.672 -31.281 -1.163 1 61.66 2 VAL B CA 1
ATOM 2153 C C . VAL B 1 2 ? 20.375 -32.281 -2.291 1 61.66 2 VAL B C 1
ATOM 2155 O O . VAL B 1 2 ? 20.375 -31.906 -3.467 1 61.66 2 VAL B O 1
ATOM 2158 N N . ASP B 1 3 ? 20.453 -33.5 -1.987 1 67.38 3 ASP B N 1
ATOM 2159 C CA . ASP B 1 3 ? 20.25 -34.625 -2.895 1 67.38 3 ASP B CA 1
ATOM 2160 C C . ASP B 1 3 ? 18.891 -34.562 -3.572 1 67.38 3 ASP B C 1
ATOM 2162 O O . ASP B 1 3 ? 17.953 -33.938 -3.035 1 67.38 3 ASP B O 1
ATOM 2166 N N . MET B 1 4 ? 18.812 -34.781 -4.871 1 76.38 4 MET B N 1
ATOM 2167 C CA . MET B 1 4 ? 17.609 -34.812 -5.695 1 76.38 4 MET B CA 1
ATOM 2168 C C . MET B 1 4 ? 16.469 -35.562 -4.98 1 76.38 4 MET B C 1
ATOM 2170 O O . MET B 1 4 ? 15.32 -35.125 -5.035 1 76.38 4 MET B O 1
ATOM 2174 N N . LYS B 1 5 ? 16.875 -36.594 -4.273 1 77.88 5 LYS B N 1
ATOM 2175 C CA . LYS B 1 5 ? 15.891 -37.375 -3.529 1 77.88 5 LYS B CA 1
ATOM 2176 C C . LYS B 1 5 ? 15.258 -36.531 -2.416 1 77.88 5 LYS B C 1
ATOM 2178 O O . LYS B 1 5 ? 14.039 -36.562 -2.221 1 77.88 5 LYS B O 1
ATOM 2183 N N . GLN B 1 6 ? 16 -35.906 -1.771 1 76.56 6 GLN B N 1
ATOM 2184 C CA . GLN B 1 6 ? 15.516 -35.031 -0.692 1 76.56 6 GLN B CA 1
ATOM 2185 C C . GLN B 1 6 ? 14.609 -33.938 -1.229 1 76.56 6 GLN B C 1
ATOM 2187 O O . GLN B 1 6 ? 13.594 -33.625 -0.611 1 76.56 6 GLN B O 1
ATOM 2192 N N . ARG B 1 7 ? 14.953 -33.469 -2.271 1 79.62 7 ARG B N 1
ATOM 2193 C CA . ARG B 1 7 ? 14.164 -32.438 -2.91 1 79.62 7 ARG B CA 1
ATOM 2194 C C . ARG B 1 7 ? 12.766 -32.938 -3.256 1 79.62 7 ARG B C 1
ATOM 2196 O O . ARG B 1 7 ? 11.773 -32.25 -3.002 1 79.62 7 ARG B O 1
ATOM 2203 N N . ILE B 1 8 ? 12.797 -34.062 -3.721 1 78.88 8 ILE B N 1
ATOM 2204 C CA . ILE B 1 8 ? 11.531 -34.656 -4.133 1 78.88 8 ILE B CA 1
ATOM 2205 C C . ILE B 1 8 ? 10.68 -34.969 -2.904 1 78.88 8 ILE B C 1
ATOM 2207 O O . ILE B 1 8 ? 9.484 -34.656 -2.877 1 78.88 8 ILE B O 1
ATOM 2211 N N . LEU B 1 9 ? 11.281 -35.469 -1.931 1 81 9 LEU B N 1
ATOM 2212 C CA . LEU B 1 9 ? 10.562 -35.844 -0.721 1 81 9 LEU B CA 1
ATOM 2213 C C . LEU B 1 9 ? 9.969 -34.625 -0.029 1 81 9 LEU B C 1
ATOM 2215 O O . LEU B 1 9 ? 8.805 -34.625 0.363 1 81 9 LEU B O 1
ATOM 2219 N N . THR B 1 10 ? 10.727 -33.656 0.102 1 80.69 10 THR B N 1
ATOM 2220 C CA . THR B 1 10 ? 10.258 -32.438 0.753 1 80.69 10 THR B CA 1
ATOM 2221 C C . THR B 1 10 ? 9.133 -31.812 -0.046 1 80.69 10 THR B C 1
ATOM 2223 O O . THR B 1 10 ? 8.148 -31.344 0.528 1 80.69 10 THR B O 1
ATOM 2226 N N . GLY B 1 11 ? 9.312 -31.828 -1.289 1 82.44 11 GLY B N 1
ATOM 2227 C CA . GLY B 1 11 ? 8.289 -31.266 -2.148 1 82.44 11 GLY B CA 1
ATOM 2228 C C . GLY B 1 11 ? 6.969 -32 -2.074 1 82.44 11 GLY B C 1
ATOM 2229 O O . GLY B 1 11 ? 5.906 -31.391 -1.973 1 82.44 11 GLY B O 1
ATOM 2230 N N . VAL B 1 12 ? 7.098 -33.25 -2.07 1 85.44 12 VAL B N 1
ATOM 2231 C CA . VAL B 1 12 ? 5.91 -34.094 -2.035 1 85.44 12 VAL B CA 1
ATOM 2232 C C . VAL B 1 12 ? 5.219 -33.969 -0.681 1 85.44 12 VAL B C 1
ATOM 2234 O O . VAL B 1 12 ? 3.992 -33.875 -0.611 1 85.44 12 VAL B O 1
ATOM 2237 N N . LEU B 1 13 ? 5.992 -33.938 0.334 1 86.94 13 LEU B N 1
ATOM 2238 C CA . LEU B 1 13 ? 5.422 -33.812 1.671 1 86.94 13 LEU B CA 1
ATOM 2239 C C . LEU B 1 13 ? 4.719 -32.469 1.832 1 86.94 13 LEU B C 1
ATOM 2241 O O . LEU B 1 13 ? 3.629 -32.406 2.404 1 86.94 13 LEU B O 1
ATOM 2245 N N . ALA B 1 14 ? 5.355 -31.484 1.35 1 87 14 ALA B N 1
ATOM 2246 C CA . ALA B 1 14 ? 4.758 -30.156 1.421 1 87 14 ALA B CA 1
ATOM 2247 C C . ALA B 1 14 ? 3.447 -30.094 0.644 1 87 14 ALA B C 1
ATOM 2249 O O . ALA B 1 14 ? 2.471 -29.5 1.104 1 87 14 ALA B O 1
ATOM 2250 N N . ALA B 1 15 ? 3.492 -30.766 -0.434 1 89.44 15 ALA B N 1
ATOM 2251 C CA . ALA B 1 15 ? 2.291 -30.797 -1.265 1 89.44 15 ALA B CA 1
ATOM 2252 C C . ALA B 1 15 ? 1.17 -31.562 -0.58 1 89.44 15 ALA B C 1
ATOM 2254 O O . ALA B 1 15 ? 0.004 -31.172 -0.64 1 89.44 15 ALA B O 1
ATOM 2255 N N . ILE B 1 16 ? 1.513 -32.594 0.032 1 92.38 16 ILE B N 1
ATOM 2256 C CA . ILE B 1 16 ? 0.531 -33.438 0.717 1 92.38 16 ILE B CA 1
ATOM 2257 C C . ILE B 1 16 ? -0.096 -32.656 1.869 1 92.38 16 ILE B C 1
ATOM 2259 O O . ILE B 1 16 ? -1.319 -32.625 2.029 1 92.38 16 ILE B O 1
ATOM 2263 N N . VAL B 1 17 ? 0.73 -32.031 2.641 1 92.12 17 VAL B N 1
ATOM 2264 C CA . VAL B 1 17 ? 0.23 -31.25 3.766 1 92.12 17 VAL B CA 1
ATOM 2265 C C . VAL B 1 17 ? -0.663 -30.125 3.256 1 92.12 17 VAL B C 1
ATOM 2267 O O . VAL B 1 17 ? -1.74 -29.875 3.803 1 92.12 17 VAL B O 1
ATOM 2270 N N . PHE B 1 18 ? -0.211 -29.5 2.238 1 94.5 18 PHE B N 1
ATOM 2271 C CA . PHE B 1 18 ? -0.966 -28.406 1.651 1 94.5 18 PHE B CA 1
ATOM 2272 C C . PHE B 1 18 ? -2.322 -28.875 1.149 1 94.5 18 PHE B C 1
ATOM 2274 O O . PHE B 1 18 ? -3.357 -28.312 1.494 1 94.5 18 PHE B O 1
ATOM 2281 N N . LEU B 1 19 ? -2.326 -29.984 0.417 1 94.75 19 LEU B N 1
ATOM 2282 C CA . LEU B 1 19 ? -3.562 -30.484 -0.165 1 94.75 19 LEU B CA 1
ATOM 2283 C C . LEU B 1 19 ? -4.5 -31.016 0.92 1 94.75 19 LEU B C 1
ATOM 2285 O O . LEU B 1 19 ? -5.719 -30.844 0.823 1 94.75 19 LEU B O 1
ATOM 2289 N N . PHE B 1 20 ? -3.9 -31.609 1.907 1 96.19 20 PHE B N 1
ATOM 2290 C CA . PHE B 1 20 ? -4.703 -32.094 3.023 1 96.19 20 PHE B CA 1
ATOM 2291 C C . PHE B 1 20 ? -5.453 -30.969 3.697 1 96.19 20 PHE B C 1
ATOM 2293 O O . PHE B 1 20 ? -6.656 -31.062 3.938 1 96.19 20 PHE B O 1
ATOM 2300 N N . LEU B 1 21 ? -4.75 -29.906 3.934 1 96.5 21 LEU B N 1
ATOM 2301 C CA . LEU B 1 21 ? -5.359 -28.781 4.641 1 96.5 21 LEU B CA 1
ATOM 2302 C C . LEU B 1 21 ? -6.324 -28.031 3.73 1 96.5 21 LEU B C 1
ATOM 2304 O O . LEU B 1 21 ? -7.32 -27.484 4.199 1 96.5 21 LEU B O 1
ATOM 2308 N N . VAL B 1 22 ? -6.055 -28.062 2.479 1 95.81 22 VAL B N 1
ATOM 2309 C CA . VAL B 1 22 ? -6.992 -27.5 1.515 1 95.81 22 VAL B CA 1
ATOM 2310 C C . VAL B 1 22 ? -8.305 -28.297 1.552 1 95.81 22 VAL B C 1
ATOM 2312 O O . VAL B 1 22 ? -9.383 -27.703 1.499 1 95.81 22 VAL B O 1
ATOM 2315 N N . ILE B 1 23 ? -8.234 -29.594 1.604 1 96.69 23 ILE B N 1
ATOM 2316 C CA . ILE B 1 23 ? -9.406 -30.469 1.601 1 96.69 23 ILE B CA 1
ATOM 2317 C C . ILE B 1 23 ? -10.188 -30.281 2.895 1 96.69 23 ILE B C 1
ATOM 2319 O O . ILE B 1 23 ? -11.422 -30.188 2.873 1 96.69 23 ILE B O 1
ATOM 2323 N N . VAL B 1 24 ? -9.477 -30.188 4.047 1 96.25 24 VAL B N 1
ATOM 2324 C CA . VAL B 1 24 ? -10.141 -29.984 5.328 1 96.25 24 VAL B CA 1
ATOM 2325 C C . VAL B 1 24 ? -10.883 -28.641 5.316 1 96.25 24 VAL B C 1
ATOM 2327 O O . VAL B 1 24 ? -12.047 -28.562 5.711 1 96.25 24 VAL B O 1
ATOM 2330 N N . GLY B 1 25 ? -10.195 -27.625 4.902 1 95.31 25 GLY B N 1
ATOM 2331 C CA . GLY B 1 25 ? -10.797 -26.312 4.734 1 95.31 25 GLY B CA 1
ATOM 2332 C C . GLY B 1 25 ? -11.016 -25.578 6.047 1 95.31 25 GLY B C 1
ATOM 2333 O O . GLY B 1 25 ? -10.352 -25.875 7.043 1 95.31 25 GLY B O 1
ATOM 2334 N N . LYS B 1 26 ? -11.758 -24.484 5.969 1 92.69 26 LYS B N 1
ATOM 2335 C CA . LYS B 1 26 ? -12.203 -23.734 7.137 1 92.69 26 LYS B CA 1
ATOM 2336 C C . LYS B 1 26 ? -11.023 -23.188 7.926 1 92.69 26 LYS B C 1
ATOM 2338 O O . LYS B 1 26 ? -10.094 -22.609 7.352 1 92.69 26 LYS B O 1
ATOM 2343 N N . LEU B 1 27 ? -11.008 -23.312 9.219 1 94.75 27 LEU B N 1
ATOM 2344 C CA . LEU B 1 27 ? -10.023 -22.672 10.086 1 94.75 27 LEU B CA 1
ATOM 2345 C C . LEU B 1 27 ? -8.641 -23.281 9.875 1 94.75 27 LEU B C 1
ATOM 2347 O O . LEU B 1 27 ? -7.645 -22.562 9.781 1 94.75 27 LEU B O 1
ATOM 2351 N N . PRO B 1 28 ? -8.5 -24.578 9.789 1 97.06 28 PRO B N 1
ATOM 2352 C CA . PRO B 1 28 ? -7.168 -25.156 9.578 1 97.06 28 PRO B CA 1
ATOM 2353 C C . PRO B 1 28 ? -6.496 -24.625 8.312 1 97.06 28 PRO B C 1
ATOM 2355 O O . PRO B 1 28 ? -5.297 -24.328 8.32 1 97.06 28 PRO B O 1
ATOM 2358 N N . PHE B 1 29 ? -7.262 -24.562 7.293 1 97.25 29 PHE B N 1
ATOM 2359 C CA . PHE B 1 29 ? -6.715 -24.047 6.047 1 97.25 29 PHE B CA 1
ATOM 2360 C C . PHE B 1 29 ? -6.328 -22.578 6.199 1 97.25 29 PHE B C 1
ATOM 2362 O O . PHE B 1 29 ? -5.277 -22.156 5.719 1 97.25 29 PHE B O 1
ATOM 2369 N N . THR B 1 30 ? -7.184 -21.812 6.828 1 97.19 30 THR B N 1
ATOM 2370 C CA . THR B 1 30 ? -6.91 -20.406 7.055 1 97.19 30 THR B CA 1
ATOM 2371 C C . THR B 1 30 ? -5.629 -20.219 7.859 1 97.19 30 THR B C 1
ATOM 2373 O O . THR B 1 30 ? -4.805 -19.359 7.543 1 97.19 30 THR B O 1
ATOM 2376 N N . VAL B 1 31 ? -5.414 -20.953 8.836 1 97.69 31 VAL B N 1
ATOM 2377 C CA . VAL B 1 31 ? -4.219 -20.891 9.672 1 97.69 31 VAL B CA 1
ATOM 2378 C C . VAL B 1 31 ? -2.984 -21.219 8.828 1 97.69 31 VAL B C 1
ATOM 2380 O O . VAL B 1 31 ? -1.938 -20.594 8.977 1 97.69 31 VAL B O 1
ATOM 2383 N N . LEU B 1 32 ? -3.117 -22.219 7.984 1 97.5 32 LEU B N 1
ATOM 2384 C CA . LEU B 1 32 ? -2.02 -22.562 7.086 1 97.5 32 LEU B CA 1
ATOM 2385 C C . LEU B 1 32 ? -1.606 -21.359 6.25 1 97.5 32 LEU B C 1
ATOM 2387 O O . LEU B 1 32 ? -0.416 -21.062 6.121 1 97.5 32 LEU B O 1
ATOM 2391 N N . ILE B 1 33 ? -2.596 -20.703 5.703 1 98.12 33 ILE B N 1
ATOM 2392 C CA . ILE B 1 33 ? -2.314 -19.562 4.832 1 98.12 33 ILE B CA 1
ATOM 2393 C C . ILE B 1 33 ? -1.667 -18.453 5.645 1 98.12 33 ILE B C 1
ATOM 2395 O O . ILE B 1 33 ? -0.76 -17.766 5.156 1 98.12 33 ILE B O 1
ATOM 2399 N N . TYR B 1 34 ? -2.107 -18.234 6.887 1 98.44 34 TYR B N 1
ATOM 2400 C CA . TYR B 1 34 ? -1.495 -17.234 7.758 1 98.44 34 TYR B CA 1
ATOM 2401 C C . TYR B 1 34 ? -0.03 -17.562 8.023 1 98.44 34 TYR B C 1
ATOM 2403 O O . TYR B 1 34 ? 0.827 -16.672 7.988 1 98.44 34 TYR B O 1
ATOM 2411 N N . VAL 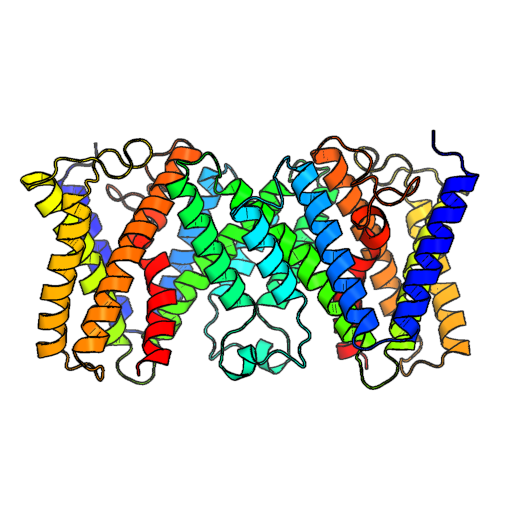B 1 35 ? 0.203 -18.766 8.234 1 97.94 35 VAL B N 1
ATOM 2412 C CA . VAL B 1 35 ? 1.571 -19.203 8.5 1 97.94 35 VAL B CA 1
ATOM 2413 C C . VAL B 1 35 ? 2.42 -19.031 7.242 1 97.94 35 VAL B C 1
ATOM 2415 O O . VAL B 1 35 ? 3.529 -18.5 7.305 1 97.94 35 VAL B O 1
ATOM 2418 N N . MET B 1 36 ? 1.906 -19.484 6.145 1 97.38 36 MET B N 1
ATOM 2419 C CA . MET B 1 36 ? 2.633 -19.344 4.883 1 97.38 36 MET B CA 1
ATOM 2420 C C . MET B 1 36 ? 2.91 -17.875 4.566 1 97.38 36 MET B C 1
ATOM 2422 O O . MET B 1 36 ? 4.016 -17.531 4.156 1 97.38 36 MET B O 1
ATOM 2426 N N . GLY B 1 37 ? 1.852 -17.031 4.773 1 98.38 37 GLY B N 1
ATOM 2427 C CA . GLY B 1 37 ? 2.045 -15.609 4.566 1 98.38 37 GLY B CA 1
ATOM 2428 C C . GLY B 1 37 ? 3.105 -15.016 5.477 1 98.38 37 GLY B C 1
ATOM 2429 O O . GLY B 1 37 ? 3.918 -14.195 5.039 1 98.38 37 GLY B O 1
ATOM 2430 N N . SER B 1 38 ? 3.115 -15.406 6.707 1 98.31 38 SER B N 1
ATOM 2431 C CA . SER B 1 38 ? 4.082 -14.906 7.676 1 98.31 38 SER B CA 1
ATOM 2432 C C . SER B 1 38 ? 5.504 -15.32 7.305 1 98.31 38 SER B C 1
ATOM 2434 O O . SER B 1 38 ? 6.43 -14.508 7.387 1 98.31 38 SER B O 1
ATOM 2436 N N . VAL B 1 39 ? 5.672 -16.562 6.891 1 97.44 39 VAL B N 1
ATOM 2437 C CA . VAL B 1 39 ? 6.984 -17.062 6.496 1 97.44 39 VAL B CA 1
ATOM 2438 C C . VAL B 1 39 ? 7.445 -16.359 5.223 1 97.44 39 VAL B C 1
ATOM 2440 O O . VAL B 1 39 ? 8.625 -16 5.09 1 97.44 39 VAL B O 1
ATOM 2443 N N . ALA B 1 40 ? 6.527 -16.203 4.324 1 97.75 40 ALA B N 1
ATOM 2444 C CA . ALA B 1 40 ? 6.863 -15.492 3.094 1 97.75 40 ALA B CA 1
ATOM 2445 C C . ALA B 1 40 ? 7.348 -14.078 3.395 1 97.75 40 ALA B C 1
ATOM 2447 O O . ALA B 1 40 ? 8.312 -13.602 2.783 1 97.75 40 ALA B O 1
ATOM 2448 N N . LEU B 1 41 ? 6.68 -13.406 4.301 1 98.25 41 LEU B N 1
ATOM 2449 C CA . LEU B 1 41 ? 7.105 -12.07 4.703 1 98.25 41 LEU B CA 1
ATOM 2450 C C . LEU B 1 41 ? 8.492 -12.109 5.336 1 98.25 41 LEU B C 1
ATOM 2452 O O . LEU B 1 41 ? 9.336 -11.258 5.039 1 98.25 41 LEU B O 1
ATOM 2456 N N . PHE B 1 42 ? 8.688 -13.055 6.184 1 97.5 42 PHE B N 1
ATOM 2457 C CA . PHE B 1 42 ? 9.984 -13.219 6.832 1 97.5 42 PHE B CA 1
ATOM 2458 C C . PHE B 1 42 ? 11.094 -13.375 5.797 1 97.5 42 PHE B C 1
ATOM 2460 O O . PHE B 1 42 ? 12.148 -12.75 5.906 1 97.5 42 PHE B O 1
ATOM 2467 N N . GLU B 1 43 ? 10.852 -14.227 4.812 1 97.06 43 GLU B N 1
ATOM 2468 C CA . GLU B 1 43 ? 11.828 -14.461 3.75 1 97.06 43 GLU B CA 1
ATOM 2469 C C . GLU B 1 43 ? 12.117 -13.18 2.975 1 97.06 43 GLU B C 1
ATOM 2471 O O . GLU B 1 43 ? 13.266 -12.875 2.66 1 97.06 43 GLU B O 1
ATOM 2476 N N . LEU B 1 44 ? 11.078 -12.461 2.666 1 97.06 44 LEU B N 1
ATOM 2477 C CA . LEU B 1 44 ? 11.227 -11.234 1.888 1 97.06 44 LEU B CA 1
ATOM 2478 C C . LEU B 1 44 ? 11.984 -10.18 2.684 1 97.06 44 LEU B C 1
ATOM 2480 O O . LEU B 1 44 ? 12.852 -9.492 2.143 1 97.06 44 LEU B O 1
ATOM 2484 N N . LEU B 1 45 ? 11.664 -9.984 3.953 1 97.25 45 LEU B N 1
ATOM 2485 C CA . LEU B 1 45 ? 12.359 -9.031 4.809 1 97.25 45 LEU B CA 1
ATOM 2486 C C . LEU B 1 45 ? 13.836 -9.391 4.938 1 97.25 45 LEU B C 1
ATOM 2488 O O . LEU B 1 45 ? 14.695 -8.508 4.895 1 97.25 45 LEU B O 1
ATOM 2492 N N . ARG B 1 46 ? 14.031 -10.633 5.02 1 95.75 46 ARG B N 1
ATOM 2493 C CA . ARG B 1 46 ? 15.406 -11.102 5.156 1 95.75 46 ARG B CA 1
ATOM 2494 C C . ARG B 1 46 ? 16.219 -10.773 3.91 1 95.75 46 ARG B C 1
ATOM 2496 O O . ARG B 1 46 ? 17.406 -10.438 4.004 1 95.75 46 ARG B O 1
ATOM 2503 N N . MET B 1 47 ? 15.656 -10.867 2.764 1 95 47 MET B N 1
ATOM 2504 C CA . MET B 1 47 ? 16.344 -10.539 1.517 1 95 47 MET B CA 1
ATOM 2505 C C . MET B 1 47 ? 16.781 -9.078 1.503 1 95 47 MET B C 1
ATOM 2507 O O . MET B 1 47 ? 17.828 -8.742 0.933 1 95 47 MET B O 1
ATOM 2511 N N . LYS B 1 48 ? 15.984 -8.203 2.115 1 94.69 48 LYS B N 1
ATOM 2512 C CA . LYS B 1 48 ? 16.281 -6.773 2.186 1 94.69 48 LYS B CA 1
ATOM 2513 C C . LYS B 1 48 ? 17.109 -6.438 3.422 1 94.69 48 LYS B C 1
ATOM 2515 O O . LYS B 1 48 ? 17.391 -5.27 3.693 1 94.69 48 LYS B O 1
ATOM 2520 N N . LYS B 1 49 ? 17.438 -7.527 4.246 1 94.75 49 LYS B N 1
ATOM 2521 C CA . LYS B 1 49 ? 18.234 -7.402 5.469 1 94.75 49 LYS B CA 1
ATOM 2522 C C . LYS B 1 49 ? 17.469 -6.641 6.543 1 94.75 49 LYS B C 1
ATOM 2524 O O . LYS B 1 49 ? 18.047 -5.832 7.273 1 94.75 49 LYS B O 1
ATOM 2529 N N . LEU B 1 50 ? 16.203 -6.816 6.551 1 95.5 50 LEU B N 1
ATOM 2530 C CA . LEU B 1 50 ? 15.344 -6.309 7.613 1 95.5 50 LEU B CA 1
ATOM 2531 C C . LEU B 1 50 ? 14.93 -7.43 8.555 1 95.5 50 LEU B C 1
ATOM 2533 O O . LEU B 1 50 ? 14.75 -8.57 8.125 1 95.5 50 LEU B O 1
ATOM 2537 N N . LYS B 1 51 ? 14.734 -7.059 9.805 1 94.5 51 LYS B N 1
ATOM 2538 C CA . LYS B 1 51 ? 14.352 -8.047 10.812 1 94.5 51 LYS B CA 1
ATOM 2539 C C . LYS B 1 51 ? 12.844 -8.055 11.031 1 94.5 51 LYS B C 1
ATOM 2541 O O . LYS B 1 51 ? 12.234 -6.992 11.188 1 94.5 51 LYS B O 1
ATOM 2546 N N . LEU B 1 52 ? 12.32 -9.234 11.117 1 93 52 LEU B N 1
ATOM 2547 C CA . LEU B 1 52 ? 10.891 -9.359 11.398 1 93 52 LEU B CA 1
ATOM 2548 C C . LEU B 1 52 ? 10.586 -8.93 12.828 1 93 52 LEU B C 1
ATOM 2550 O O . LEU B 1 52 ? 9.547 -8.32 13.094 1 93 52 LEU B O 1
ATOM 2554 N N . VAL B 1 53 ? 11.492 -9.219 13.758 1 93.56 53 VAL B N 1
ATOM 2555 C CA . VAL B 1 53 ? 11.266 -8.945 15.172 1 93.56 53 VAL B CA 1
ATOM 2556 C C . VAL B 1 53 ? 11.641 -7.504 15.484 1 93.56 53 VAL B C 1
ATOM 2558 O O . VAL B 1 53 ? 11.898 -7.16 16.641 1 93.56 53 VAL B O 1
ATOM 2561 N N . SER B 1 54 ? 11.664 -6.633 14.688 1 95.88 54 SER B N 1
ATOM 2562 C CA . SER B 1 54 ? 11.781 -5.188 14.859 1 95.88 54 SER B CA 1
ATOM 2563 C C . SER B 1 54 ? 10.406 -4.523 14.867 1 95.88 54 SER B C 1
ATOM 2565 O O . SER B 1 54 ? 9.406 -5.145 14.492 1 95.88 54 SER B O 1
ATOM 2567 N N . LEU B 1 55 ? 10.344 -3.355 15.344 1 96.75 55 LEU B N 1
ATOM 2568 C CA . LEU B 1 55 ? 9.07 -2.65 15.391 1 96.75 55 LEU B CA 1
ATOM 2569 C C . LEU B 1 55 ? 8.453 -2.545 14 1 96.75 55 LEU B C 1
ATOM 2571 O O . LEU B 1 55 ? 7.289 -2.891 13.797 1 96.75 55 LEU B O 1
ATOM 2575 N N . PRO B 1 56 ? 9.258 -2.09 12.945 1 97.12 56 PRO B N 1
ATOM 2576 C CA . PRO B 1 56 ? 8.68 -2.064 11.602 1 97.12 56 PRO B CA 1
ATOM 2577 C C . PRO B 1 56 ? 8.258 -3.449 11.117 1 97.12 56 PRO B C 1
ATOM 2579 O O . PRO B 1 56 ? 7.23 -3.588 10.445 1 97.12 56 PRO B O 1
ATOM 2582 N N . GLY B 1 57 ? 9.078 -4.488 11.469 1 97.62 57 GLY B N 1
ATOM 2583 C CA . GLY B 1 57 ? 8.734 -5.848 11.086 1 97.62 57 GLY B CA 1
ATOM 2584 C C . GLY B 1 57 ? 7.426 -6.32 11.688 1 97.62 57 GLY B C 1
ATOM 2585 O O . GLY B 1 57 ? 6.602 -6.93 11 1 97.62 57 GLY B O 1
ATOM 2586 N N . VAL B 1 58 ? 7.207 -5.984 12.891 1 98.12 58 VAL B N 1
ATOM 2587 C CA . VAL B 1 58 ? 5.992 -6.383 13.586 1 98.12 58 VAL B CA 1
ATOM 2588 C C . VAL B 1 58 ? 4.789 -5.645 13 1 98.12 58 VAL B C 1
ATOM 2590 O O . VAL B 1 58 ? 3.721 -6.234 12.82 1 98.12 58 VAL B O 1
ATOM 2593 N N . ILE B 1 59 ? 4.973 -4.391 12.727 1 98 59 ILE B N 1
ATOM 2594 C CA . ILE B 1 59 ? 3.9 -3.621 12.102 1 98 59 ILE B CA 1
ATOM 2595 C C . ILE B 1 59 ? 3.566 -4.223 10.734 1 98 59 ILE B C 1
ATOM 2597 O O . ILE B 1 59 ? 2.393 -4.359 10.383 1 98 59 ILE B O 1
ATOM 2601 N N . GLY B 1 60 ? 4.625 -4.602 9.977 1 98.12 60 GLY B N 1
ATOM 2602 C CA . GLY B 1 60 ? 4.41 -5.27 8.703 1 98.12 60 GLY B CA 1
ATOM 2603 C C . GLY B 1 60 ? 3.666 -6.582 8.828 1 98.12 60 GLY B C 1
ATOM 2604 O O . GLY B 1 60 ? 2.783 -6.887 8.023 1 98.12 60 GLY B O 1
ATOM 2605 N N . LEU B 1 61 ? 3.996 -7.324 9.859 1 98.44 61 LEU B N 1
ATOM 2606 C CA . LEU B 1 61 ? 3.352 -8.609 10.102 1 98.44 61 LEU B CA 1
ATOM 2607 C C . LEU B 1 61 ? 1.882 -8.422 10.461 1 98.44 61 LEU B C 1
ATOM 2609 O O . LEU B 1 61 ? 1.019 -9.141 9.945 1 98.44 61 LEU B O 1
ATOM 2613 N N . LEU B 1 62 ? 1.609 -7.477 11.312 1 98.12 62 LEU B N 1
ATOM 2614 C CA . LEU B 1 62 ? 0.232 -7.203 11.703 1 98.12 62 LEU B CA 1
ATOM 2615 C C . LEU B 1 62 ? -0.587 -6.719 10.516 1 98.12 62 LEU B C 1
ATOM 2617 O O . LEU B 1 62 ? -1.754 -7.09 10.367 1 98.12 62 LEU B O 1
ATOM 2621 N N . LEU B 1 63 ? 0.063 -5.883 9.758 1 97.5 63 LEU B N 1
ATOM 2622 C CA . LEU B 1 63 ? -0.601 -5.406 8.547 1 97.5 63 LEU B CA 1
ATOM 2623 C C . LEU B 1 63 ? -0.917 -6.566 7.609 1 97.5 63 LEU B C 1
ATOM 2625 O O . LEU B 1 63 ? -2.014 -6.637 7.051 1 97.5 63 LEU B O 1
ATOM 2629 N N . LEU B 1 64 ? 0.028 -7.477 7.398 1 98.31 64 LEU B N 1
ATOM 2630 C CA . LEU B 1 64 ? -0.18 -8.664 6.582 1 98.31 64 LEU B CA 1
ATOM 2631 C C . LEU B 1 64 ? -1.344 -9.492 7.113 1 98.31 64 LEU B C 1
ATOM 2633 O O . LEU B 1 64 ? -2.201 -9.93 6.344 1 98.31 64 LEU B O 1
ATOM 2637 N N . TRP B 1 65 ? -1.356 -9.703 8.422 1 97.69 65 TRP B N 1
ATOM 2638 C CA . TRP B 1 65 ? -2.41 -10.508 9.039 1 97.69 65 TRP B CA 1
ATOM 2639 C C . TRP B 1 65 ? -3.775 -9.859 8.828 1 97.69 65 TRP B C 1
ATOM 2641 O O . TRP B 1 65 ? -4.777 -10.555 8.656 1 97.69 65 TRP B O 1
ATOM 2651 N N . LEU B 1 66 ? -3.811 -8.602 8.859 1 95.25 66 LEU B N 1
ATOM 2652 C CA . LEU B 1 66 ? -5.062 -7.891 8.625 1 95.25 66 LEU B CA 1
ATOM 2653 C C . LEU B 1 66 ? -5.512 -8.039 7.176 1 95.25 66 LEU B C 1
ATOM 2655 O O . LEU B 1 66 ? -6.707 -8.148 6.902 1 95.25 66 LEU B O 1
ATOM 2659 N N . PHE B 1 67 ? -4.543 -7.984 6.273 1 96.19 67 PHE B N 1
ATOM 2660 C CA . PHE B 1 67 ? -4.875 -8.164 4.867 1 96.19 67 PHE B CA 1
ATOM 2661 C C . PHE B 1 67 ? -5.379 -9.578 4.605 1 96.19 67 PHE B C 1
ATOM 2663 O O . PHE B 1 67 ? -6.219 -9.797 3.732 1 96.19 67 PHE B O 1
ATOM 2670 N N . LEU B 1 68 ? -4.918 -10.523 5.391 1 97.19 68 LEU B N 1
ATOM 2671 C CA . LEU B 1 68 ? -5.289 -11.922 5.223 1 97.19 68 LEU B CA 1
ATOM 2672 C C . LEU B 1 68 ? -6.691 -12.188 5.758 1 97.19 68 LEU B C 1
ATOM 2674 O O . LEU B 1 68 ? -7.301 -13.211 5.438 1 97.19 68 LEU B O 1
ATOM 2678 N N . LEU B 1 69 ? -7.211 -11.32 6.562 1 94.19 69 LEU B N 1
ATOM 2679 C CA . LEU B 1 69 ? -8.5 -11.523 7.207 1 94.19 69 LEU B CA 1
ATOM 2680 C C . LEU B 1 69 ? -9.594 -11.75 6.172 1 94.19 69 LEU B C 1
ATOM 2682 O O . LEU B 1 69 ? -9.805 -10.922 5.285 1 94.19 69 LEU B O 1
ATOM 2686 N N . PRO B 1 70 ? -10.273 -12.852 6.328 1 91.38 70 PRO B N 1
ATOM 2687 C CA . PRO B 1 70 ? -11.359 -13.141 5.387 1 91.38 70 PRO B CA 1
ATOM 2688 C C . PRO B 1 70 ? -12.469 -12.094 5.438 1 91.38 70 PRO B C 1
ATOM 2690 O O . PRO B 1 70 ? -12.734 -11.523 6.496 1 91.38 70 PRO B O 1
ATOM 2693 N N . SER B 1 71 ? -13.078 -11.883 4.336 1 83.38 71 SER B N 1
ATOM 2694 C CA . SER B 1 71 ? -14.109 -10.867 4.203 1 83.38 71 SER B CA 1
ATOM 2695 C C . SER B 1 71 ? -15.289 -11.148 5.129 1 83.38 71 SER B C 1
ATOM 2697 O O . SER B 1 71 ? -15.992 -10.227 5.555 1 83.38 71 SER B O 1
ATOM 2699 N N . GLN B 1 72 ? -15.492 -12.383 5.457 1 79.06 72 GLN B N 1
ATOM 2700 C CA . GLN B 1 72 ? -16.594 -12.773 6.328 1 79.06 72 GLN B CA 1
ATOM 2701 C C . GLN B 1 72 ? -16.406 -12.219 7.738 1 79.06 72 GLN B C 1
ATOM 2703 O O . GLN B 1 72 ? -17.375 -12.016 8.469 1 79.06 72 GLN B O 1
ATOM 2708 N N . TYR B 1 73 ? -15.172 -12.07 8.078 1 73.38 73 TYR B N 1
ATOM 2709 C CA . TYR B 1 73 ? -14.883 -11.625 9.43 1 73.38 73 TYR B CA 1
ATOM 2710 C C . TYR B 1 73 ? -14.531 -10.141 9.461 1 73.38 73 TYR B C 1
ATOM 2712 O O . TYR B 1 73 ? -14.016 -9.633 10.453 1 73.38 73 TYR B O 1
ATOM 2720 N N . SER B 1 74 ? -14.789 -9.508 8.438 1 66.56 74 SER B N 1
ATOM 2721 C CA . SER B 1 74 ? -14.344 -8.117 8.414 1 66.56 74 SER B CA 1
ATOM 2722 C C . SER B 1 74 ? -15.312 -7.219 9.172 1 66.56 74 SER B C 1
ATOM 2724 O O . SER B 1 74 ? -16.078 -6.477 8.57 1 66.56 74 SER B O 1
ATOM 2726 N N . PHE B 1 75 ? -15.344 -7.469 10.438 1 62.28 75 PHE B N 1
ATOM 2727 C CA . PHE B 1 75 ? -16.125 -6.633 11.344 1 62.28 75 PHE B CA 1
ATOM 2728 C C . PHE B 1 75 ? -15.766 -5.164 11.172 1 62.28 75 PHE B C 1
ATOM 2730 O O . PHE B 1 75 ? -16.609 -4.285 11.344 1 62.28 75 PHE B O 1
ATOM 2737 N N . LEU B 1 76 ? -14.664 -4.914 10.766 1 61.78 76 LEU B N 1
ATOM 2738 C CA . LEU B 1 76 ? -14.211 -3.539 10.609 1 61.78 76 LEU B CA 1
ATOM 2739 C C . LEU B 1 76 ? -14.922 -2.859 9.445 1 61.78 76 LEU B C 1
ATOM 2741 O O . LEU B 1 76 ? -15.203 -1.659 9.5 1 61.78 76 LEU B O 1
ATOM 2745 N N . GLU B 1 77 ? -15.25 -3.609 8.5 1 63.06 77 GLU B N 1
ATOM 2746 C CA . GLU B 1 77 ? -15.906 -3.033 7.332 1 63.06 77 GLU B CA 1
ATOM 2747 C C . GLU B 1 77 ? -17.312 -2.559 7.672 1 63.06 77 GLU B C 1
ATOM 2749 O O . GLU B 1 77 ? -17.781 -1.553 7.133 1 63.06 77 GLU B O 1
ATOM 2754 N N . ALA B 1 78 ? -17.859 -3.203 8.672 1 61.19 78 ALA B N 1
ATOM 2755 C CA . ALA B 1 78 ? -19.172 -2.791 9.156 1 61.19 78 ALA B CA 1
ATOM 2756 C C . ALA B 1 78 ? -19.109 -1.419 9.82 1 61.19 78 ALA B C 1
ATOM 2758 O O . ALA B 1 78 ? -20.094 -0.676 9.82 1 61.19 78 ALA B O 1
ATOM 2759 N N . ASN B 1 79 ? -17.938 -1.121 10.281 1 62.41 79 ASN B N 1
ATOM 2760 C CA . ASN B 1 79 ? -17.812 0.154 10.977 1 62.41 79 ASN B CA 1
ATOM 2761 C C . ASN B 1 79 ? -17.141 1.208 10.086 1 62.41 79 ASN B C 1
ATOM 2763 O O . ASN B 1 79 ? -16.688 2.238 10.586 1 62.41 79 ASN B O 1
ATOM 2767 N N . GLY B 1 80 ? -16.891 0.84 8.93 1 67.69 80 GLY B N 1
ATOM 2768 C CA . GLY B 1 80 ? -16.469 1.852 7.977 1 67.69 80 GLY B CA 1
ATOM 2769 C C . GLY B 1 80 ? -14.961 1.902 7.805 1 67.69 80 GLY B C 1
ATOM 2770 O O . GLY B 1 80 ? -14.438 2.779 7.113 1 67.69 80 GLY B O 1
ATOM 2771 N N . ILE B 1 81 ? -14.273 1.064 8.531 1 80.81 81 ILE B N 1
ATOM 2772 C CA . ILE B 1 81 ? -12.82 1.063 8.367 1 80.81 81 ILE B CA 1
ATOM 2773 C C . ILE B 1 81 ? -12.406 -0.068 7.43 1 80.81 81 ILE B C 1
ATOM 2775 O O . ILE B 1 81 ? -12.469 -1.243 7.801 1 80.81 81 ILE B O 1
ATOM 2779 N N . SER B 1 82 ? -12.008 0.327 6.32 1 87.38 82 SER B N 1
ATOM 2780 C CA . SER B 1 82 ? -11.594 -0.635 5.305 1 87.38 82 SER B CA 1
ATOM 2781 C C . SER B 1 82 ? -10.125 -1.008 5.461 1 87.38 82 SER B C 1
ATOM 2783 O O . SER B 1 82 ? -9.414 -0.423 6.281 1 87.38 82 SER B O 1
ATOM 2785 N N . LYS B 1 83 ? -9.648 -2.084 4.781 1 89.81 83 LYS B N 1
ATOM 2786 C CA . LYS B 1 83 ? -8.258 -2.516 4.766 1 89.81 83 LYS B CA 1
ATOM 2787 C C . LYS B 1 83 ? -7.336 -1.383 4.316 1 89.81 83 LYS B C 1
ATOM 2789 O O . LYS B 1 83 ? -6.199 -1.279 4.781 1 89.81 83 LYS B O 1
ATOM 2794 N N . MET B 1 84 ? -7.918 -0.545 3.496 1 90.88 84 MET B N 1
ATOM 2795 C CA . MET B 1 84 ? -7.117 0.565 2.988 1 90.88 84 MET B CA 1
ATOM 2796 C C . MET B 1 84 ? -6.832 1.579 4.09 1 90.88 84 MET B C 1
ATOM 2798 O O . MET B 1 84 ? -5.742 2.146 4.152 1 90.88 84 MET B O 1
ATOM 2802 N N . GLU B 1 85 ? -7.812 1.859 4.938 1 92.5 85 GLU B N 1
ATOM 2803 C CA . GLU B 1 85 ? -7.609 2.777 6.055 1 92.5 85 GLU B CA 1
ATOM 2804 C C . GLU B 1 85 ? -6.594 2.223 7.047 1 92.5 85 GLU B C 1
ATOM 2806 O O . GLU B 1 85 ? -5.781 2.971 7.594 1 92.5 85 GLU B O 1
ATOM 2811 N N . ILE B 1 86 ? -6.699 0.975 7.223 1 91.88 86 ILE B N 1
ATOM 2812 C CA . ILE B 1 86 ? -5.742 0.341 8.125 1 91.88 86 ILE B CA 1
ATOM 2813 C C . ILE B 1 86 ? -4.332 0.452 7.543 1 91.88 86 ILE B C 1
ATOM 2815 O O . ILE B 1 86 ? -3.377 0.742 8.266 1 91.88 86 ILE B O 1
ATOM 2819 N N . ALA B 1 87 ? -4.234 0.161 6.281 1 94.88 87 ALA B N 1
ATOM 2820 C CA . ALA B 1 87 ? -2.951 0.313 5.602 1 94.88 87 ALA B CA 1
ATOM 2821 C C . ALA B 1 87 ? -2.408 1.729 5.766 1 94.88 87 ALA B C 1
ATOM 2823 O O . ALA B 1 87 ? -1.214 1.919 6.008 1 94.88 87 ALA B O 1
ATOM 2824 N N . LEU B 1 88 ? -3.273 2.695 5.625 1 96.44 88 LEU B N 1
ATOM 2825 C CA . LEU B 1 88 ? -2.873 4.094 5.738 1 96.44 88 LEU B CA 1
ATOM 2826 C C . LEU B 1 88 ? -2.297 4.383 7.121 1 96.44 88 LEU B C 1
ATOM 2828 O O . LEU B 1 88 ? -1.215 4.961 7.238 1 96.44 88 LEU B O 1
ATOM 2832 N N . PHE B 1 89 ? -2.963 3.982 8.141 1 96.69 89 PHE B N 1
ATOM 2833 C CA . PHE B 1 89 ? -2.52 4.293 9.492 1 96.69 89 PHE B CA 1
ATOM 2834 C C . PHE B 1 89 ? -1.236 3.543 9.828 1 96.69 89 PHE B C 1
ATOM 2836 O O . PHE B 1 89 ? -0.384 4.055 10.555 1 96.69 89 PHE B O 1
ATOM 2843 N N . ALA B 1 90 ? -1.134 2.303 9.32 1 97.38 90 ALA B N 1
ATOM 2844 C CA . ALA B 1 90 ? 0.128 1.584 9.477 1 97.38 90 ALA B CA 1
ATOM 2845 C C . ALA B 1 90 ? 1.276 2.34 8.812 1 97.38 90 ALA B C 1
ATOM 2847 O O . ALA B 1 90 ? 2.369 2.441 9.375 1 97.38 90 ALA B O 1
ATOM 2848 N N . VAL B 1 91 ? 1.005 2.842 7.668 1 97.69 91 VAL B N 1
ATOM 2849 C CA . VAL B 1 91 ? 1.998 3.604 6.914 1 97.69 91 VAL B CA 1
ATOM 2850 C C . VAL B 1 91 ? 2.395 4.852 7.699 1 97.69 91 VAL B C 1
ATOM 2852 O O . VAL B 1 91 ? 3.58 5.168 7.812 1 97.69 91 VAL B O 1
ATOM 2855 N N . LEU B 1 92 ? 1.388 5.559 8.219 1 98.19 92 LEU B N 1
ATOM 2856 C CA . LEU B 1 92 ? 1.673 6.77 8.984 1 98.19 92 LEU B CA 1
ATOM 2857 C C . LEU B 1 92 ? 2.508 6.445 10.219 1 98.19 92 LEU B C 1
ATOM 2859 O O . LEU B 1 92 ? 3.424 7.195 10.57 1 98.19 92 LEU B O 1
ATOM 2863 N N . LEU B 1 93 ? 2.236 5.344 10.828 1 97.94 93 LEU B N 1
ATOM 2864 C CA . LEU B 1 93 ? 3.012 4.914 11.984 1 97.94 93 LEU B CA 1
ATOM 2865 C C . LEU B 1 93 ? 4.449 4.594 11.586 1 97.94 93 LEU B C 1
ATOM 2867 O O . LEU B 1 93 ? 5.387 4.938 12.312 1 97.94 93 LEU B O 1
ATOM 2871 N N . LEU B 1 94 ? 4.59 3.904 10.5 1 98.31 94 LEU B N 1
ATOM 2872 C CA . LEU B 1 94 ? 5.926 3.564 10.016 1 98.31 94 LEU B CA 1
ATOM 2873 C C . LEU B 1 94 ? 6.711 4.82 9.664 1 98.31 94 LEU B C 1
ATOM 2875 O O . LEU B 1 94 ? 7.918 4.891 9.906 1 98.31 94 LEU B O 1
ATOM 2879 N N . LEU B 1 95 ? 6.008 5.766 9.094 1 98.25 95 LEU B N 1
ATOM 2880 C CA . LEU B 1 95 ? 6.672 7.012 8.742 1 98.25 95 LEU B CA 1
ATOM 2881 C C . LEU B 1 95 ? 7.125 7.762 9.984 1 98.25 95 LEU B C 1
ATOM 2883 O O . LEU B 1 95 ? 8.203 8.352 10.008 1 98.25 95 LEU B O 1
ATOM 2887 N N . ILE B 1 96 ? 6.312 7.77 11 1 97.62 96 ILE B N 1
ATOM 2888 C CA . ILE B 1 96 ? 6.691 8.383 12.266 1 97.62 96 ILE B CA 1
ATOM 2889 C C . ILE B 1 96 ? 7.941 7.699 12.812 1 97.62 96 ILE B C 1
ATOM 2891 O O . ILE B 1 96 ? 8.828 8.359 13.367 1 97.62 96 ILE B O 1
ATOM 2895 N N . TYR B 1 97 ? 7.988 6.402 12.648 1 97.38 97 TYR B N 1
ATOM 2896 C CA . TYR B 1 97 ? 9.117 5.625 13.148 1 97.38 97 TYR B CA 1
ATOM 2897 C C . TYR B 1 97 ? 10.414 6.066 12.477 1 97.38 97 TYR B C 1
ATOM 2899 O O . TYR B 1 97 ? 11.477 6.066 13.109 1 97.38 97 TYR B O 1
ATOM 2907 N N . THR B 1 98 ? 10.375 6.438 11.203 1 96.38 98 THR B N 1
ATOM 2908 C CA . THR B 1 98 ? 11.57 6.914 10.523 1 96.38 98 THR B CA 1
ATOM 2909 C C . THR B 1 98 ? 12.172 8.109 11.258 1 96.38 98 THR B C 1
ATOM 2911 O O . THR B 1 98 ? 13.391 8.25 11.344 1 96.38 98 THR B O 1
ATOM 2914 N N . VAL B 1 99 ? 11.305 8.992 11.805 1 95 99 VAL B N 1
ATOM 2915 C CA . VAL B 1 99 ? 11.734 10.18 12.539 1 95 99 VAL B CA 1
ATOM 2916 C C . VAL B 1 99 ? 12.352 9.766 13.875 1 95 99 VAL B C 1
ATOM 2918 O O . VAL B 1 99 ? 13.406 10.266 14.266 1 95 99 VAL B O 1
ATOM 2921 N N . LEU B 1 100 ? 11.719 8.828 14.5 1 94 100 LEU B N 1
ATOM 2922 C CA . LEU B 1 100 ? 12.125 8.422 15.844 1 94 100 LEU B CA 1
ATOM 2923 C C . LEU B 1 100 ? 13.516 7.801 15.828 1 94 100 LEU B C 1
ATOM 2925 O O . LEU B 1 100 ? 14.281 7.953 16.781 1 94 100 LEU B O 1
ATOM 2929 N N . VAL B 1 101 ? 13.852 7.156 14.727 1 94 101 VAL B N 1
ATOM 2930 C CA . VAL B 1 101 ? 15.125 6.449 14.688 1 94 101 VAL B CA 1
ATOM 2931 C C . VAL B 1 101 ? 16.125 7.234 13.836 1 94 101 VAL B C 1
ATOM 2933 O O . VAL B 1 101 ? 17.141 6.688 13.398 1 94 101 VAL B O 1
ATOM 2936 N N . LYS B 1 102 ? 15.789 8.43 13.531 1 91.69 102 LYS B N 1
ATOM 2937 C CA . LYS B 1 102 ? 16.688 9.383 12.883 1 91.69 102 LYS B CA 1
ATOM 2938 C C . LYS B 1 102 ? 17.172 8.852 11.531 1 91.69 102 LYS B C 1
ATOM 2940 O O . LYS B 1 102 ? 18.359 8.844 11.25 1 91.69 102 LYS B O 1
ATOM 2945 N N . ASN B 1 103 ? 16.266 8.219 10.766 1 91.12 103 ASN B N 1
ATOM 2946 C CA . ASN B 1 103 ? 16.422 7.828 9.367 1 91.12 103 ASN B CA 1
ATOM 2947 C C . ASN B 1 103 ? 17.344 6.617 9.227 1 91.12 103 ASN B C 1
ATOM 2949 O O . ASN B 1 103 ? 17.891 6.359 8.156 1 91.12 103 ASN B O 1
ATOM 2953 N N . THR B 1 104 ? 17.547 5.859 10.297 1 92.81 104 THR B N 1
ATOM 2954 C CA . THR B 1 104 ? 18.156 4.543 10.133 1 92.81 104 THR B CA 1
ATOM 2955 C C . THR B 1 104 ? 17.188 3.578 9.461 1 92.81 104 THR B C 1
ATOM 2957 O O . THR B 1 104 ? 17.609 2.58 8.867 1 92.81 104 THR B O 1
ATOM 2960 N N . PHE B 1 105 ? 15.992 3.828 9.664 1 95.25 105 PHE B N 1
ATOM 2961 C CA . PHE B 1 105 ? 14.867 3.305 8.906 1 95.25 105 PHE B CA 1
ATOM 2962 C C . PHE B 1 105 ? 14.234 4.398 8.047 1 95.25 105 PHE B C 1
ATOM 2964 O O . PHE B 1 105 ? 13.844 5.449 8.562 1 95.25 105 PHE B O 1
ATOM 2971 N N . THR B 1 106 ? 14.117 4.188 6.77 1 95.81 106 THR B N 1
ATOM 2972 C CA . THR B 1 106 ? 13.828 5.301 5.871 1 95.81 106 THR B CA 1
ATOM 2973 C C . THR B 1 106 ? 12.516 5.074 5.129 1 95.81 106 THR B C 1
ATOM 2975 O O . THR B 1 106 ? 11.891 4.023 5.273 1 95.81 106 THR B O 1
ATOM 2978 N N . PHE B 1 107 ? 12.211 6.074 4.332 1 96.31 107 PHE B N 1
ATOM 2979 C CA . PHE B 1 107 ? 11.008 6.039 3.504 1 96.31 107 PHE B CA 1
ATOM 2980 C C . PHE B 1 107 ? 11.031 4.84 2.562 1 96.31 107 PHE B C 1
ATOM 2982 O O . PHE B 1 107 ? 10 4.23 2.295 1 96.31 107 PHE B O 1
ATOM 2989 N N . ASP B 1 108 ? 12.203 4.418 2.115 1 96.75 108 ASP B N 1
ATOM 2990 C CA . ASP B 1 108 ? 12.367 3.285 1.211 1 96.75 108 ASP B CA 1
ATOM 2991 C C . ASP B 1 108 ? 11.977 1.977 1.899 1 96.75 108 ASP B C 1
ATOM 2993 O O . ASP B 1 108 ? 11.297 1.136 1.311 1 96.75 108 ASP B O 1
ATOM 2997 N N . GLU B 1 109 ? 12.43 1.905 3.096 1 97.94 109 GLU B N 1
ATOM 2998 C CA . GLU B 1 109 ? 12.117 0.691 3.846 1 97.94 109 GLU B CA 1
ATOM 2999 C C . GLU B 1 109 ? 10.641 0.633 4.219 1 97.94 109 GLU B C 1
ATOM 3001 O O . GLU B 1 109 ? 10.047 -0.447 4.258 1 97.94 109 GLU B O 1
ATOM 3006 N N . VAL B 1 110 ? 10.039 1.834 4.484 1 98.38 110 VAL B N 1
ATOM 3007 C CA . VAL B 1 110 ? 8.594 1.876 4.711 1 98.38 110 VAL B CA 1
ATOM 3008 C C . VAL B 1 110 ? 7.867 1.358 3.473 1 98.38 110 VAL B C 1
ATOM 3010 O O . VAL B 1 110 ? 6.934 0.56 3.584 1 98.38 110 VAL B O 1
ATOM 3013 N N . GLY B 1 111 ? 8.336 1.853 2.316 1 98.31 111 GLY B N 1
ATOM 3014 C CA . GLY B 1 111 ? 7.75 1.386 1.068 1 98.31 111 GLY B CA 1
ATOM 3015 C C . GLY B 1 111 ? 7.898 -0.111 0.865 1 98.31 111 GLY B C 1
ATOM 3016 O O . GLY B 1 111 ? 6.953 -0.78 0.44 1 98.31 111 GLY B O 1
ATOM 3017 N N . PHE B 1 112 ? 9.062 -0.622 1.199 1 98.06 112 PHE B N 1
ATOM 3018 C CA . PHE B 1 112 ? 9.352 -2.043 1.042 1 98.06 112 PHE B CA 1
ATOM 3019 C C . PHE B 1 112 ? 8.391 -2.885 1.881 1 98.06 112 PHE B C 1
ATOM 3021 O O . PHE B 1 112 ? 7.793 -3.838 1.38 1 98.06 112 PHE B O 1
ATOM 3028 N N . ILE B 1 113 ? 8.203 -2.484 3.121 1 98.38 113 ILE B N 1
ATOM 3029 C CA . ILE B 1 113 ? 7.383 -3.246 4.055 1 98.38 113 ILE B CA 1
ATOM 3030 C C . ILE B 1 113 ? 5.914 -3.162 3.643 1 98.38 113 ILE B C 1
ATOM 3032 O O . ILE B 1 113 ? 5.191 -4.16 3.686 1 98.38 113 ILE B O 1
ATOM 3036 N N . THR B 1 114 ? 5.523 -1.995 3.277 1 98.12 114 THR B N 1
ATOM 3037 C CA . THR B 1 114 ? 4.145 -1.795 2.846 1 98.12 114 THR B CA 1
ATOM 3038 C C . THR B 1 114 ? 3.84 -2.635 1.609 1 98.12 114 THR B C 1
ATOM 3040 O O . THR B 1 114 ? 2.811 -3.311 1.552 1 98.12 114 THR B O 1
ATOM 3043 N N . LEU B 1 115 ? 4.711 -2.631 0.667 1 98.19 115 LEU B N 1
ATOM 3044 C CA . LEU B 1 115 ? 4.547 -3.416 -0.552 1 98.19 115 LEU B CA 1
ATOM 3045 C C . LEU B 1 115 ? 4.492 -4.906 -0.234 1 98.19 115 LEU B C 1
ATOM 3047 O O . LEU B 1 115 ? 3.646 -5.629 -0.769 1 98.19 115 LEU B O 1
ATOM 3051 N N . ALA B 1 116 ? 5.402 -5.312 0.613 1 98.31 116 ALA B N 1
ATOM 3052 C CA . ALA B 1 116 ? 5.473 -6.723 0.98 1 98.31 116 ALA B CA 1
ATOM 3053 C C . ALA B 1 116 ? 4.164 -7.191 1.605 1 98.31 116 ALA B C 1
ATOM 3055 O O . ALA B 1 116 ? 3.658 -8.266 1.272 1 98.31 116 ALA B O 1
ATOM 3056 N N . ALA B 1 117 ? 3.654 -6.379 2.455 1 98.12 117 ALA B N 1
ATOM 3057 C CA . ALA B 1 117 ? 2.416 -6.734 3.143 1 98.12 117 ALA B CA 1
ATOM 3058 C C . ALA B 1 117 ? 1.246 -6.801 2.166 1 98.12 117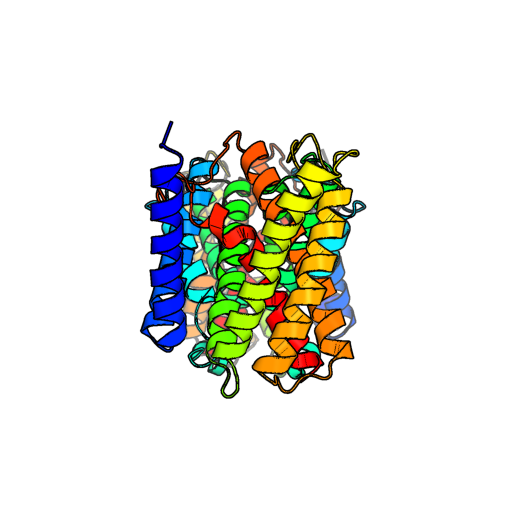 ALA B C 1
ATOM 3060 O O . ALA B 1 117 ? 0.41 -7.703 2.25 1 98.12 117 ALA B O 1
ATOM 3061 N N . ILE B 1 118 ? 1.194 -5.887 1.284 1 97.62 118 ILE B N 1
ATOM 3062 C CA . ILE B 1 118 ? 0.111 -5.855 0.308 1 97.62 118 ILE B CA 1
ATOM 3063 C C . ILE B 1 118 ? 0.24 -7.047 -0.642 1 97.62 118 ILE B C 1
ATOM 3065 O O . ILE B 1 118 ? -0.718 -7.797 -0.839 1 97.62 118 ILE B O 1
ATOM 3069 N N . TYR B 1 119 ? 1.404 -7.207 -1.194 1 98.31 119 TYR B N 1
ATOM 3070 C CA . TYR B 1 119 ? 1.659 -8.242 -2.189 1 98.31 119 TYR B CA 1
ATOM 3071 C C . TYR B 1 119 ? 1.396 -9.633 -1.616 1 98.31 119 TYR B C 1
ATOM 3073 O O . TYR B 1 119 ? 0.561 -10.375 -2.135 1 98.31 119 TYR B O 1
ATOM 3081 N N . ILE B 1 120 ? 2 -9.93 -0.521 1 98.44 120 ILE B N 1
ATOM 3082 C CA . ILE B 1 120 ? 1.878 -11.258 0.07 1 98.44 120 ILE B CA 1
ATOM 3083 C C . ILE B 1 120 ? 0.508 -11.398 0.729 1 98.44 120 ILE B C 1
ATOM 3085 O O . ILE B 1 120 ? -0.197 -12.383 0.497 1 98.44 120 ILE B O 1
ATOM 3089 N N . GLY B 1 121 ? 0.113 -10.398 1.498 1 98.06 121 GLY B N 1
ATOM 3090 C CA . GLY B 1 121 ? -1.121 -10.477 2.264 1 98.06 121 GLY B CA 1
ATOM 3091 C C . GLY B 1 121 ? -2.359 -10.57 1.394 1 98.06 121 GLY B C 1
ATOM 3092 O O . GLY B 1 121 ? -3.174 -11.477 1.561 1 98.06 121 GLY B O 1
ATOM 3093 N N . MET B 1 122 ? -2.459 -9.68 0.458 1 97.25 122 MET B N 1
ATOM 3094 C CA . MET B 1 122 ? -3.664 -9.648 -0.366 1 97.25 122 MET B CA 1
ATOM 3095 C C . MET B 1 122 ? -3.711 -10.836 -1.316 1 97.25 122 MET B C 1
ATOM 3097 O O . MET B 1 122 ? -4.785 -11.367 -1.607 1 97.25 122 MET B O 1
ATOM 3101 N N . CYS B 1 123 ? -2.602 -11.211 -1.822 1 98.25 123 CYS B N 1
ATOM 3102 C CA . CYS B 1 123 ? -2.604 -12.344 -2.74 1 98.25 123 CYS B CA 1
ATOM 3103 C C . CYS B 1 123 ? -3.008 -13.625 -2.023 1 98.25 123 CYS B C 1
ATOM 3105 O O . CYS B 1 123 ? -3.852 -14.375 -2.514 1 98.25 123 CYS B O 1
ATOM 3107 N N . PHE B 1 124 ? -2.465 -13.859 -0.825 1 98.31 124 PHE B N 1
ATOM 3108 C CA . PHE B 1 124 ? -2.822 -15.039 -0.049 1 98.31 124 PHE B CA 1
ATOM 3109 C C . PHE B 1 124 ? -4.258 -14.945 0.45 1 98.31 124 PHE B C 1
ATOM 3111 O O . PHE B 1 124 ? -4.926 -15.969 0.641 1 98.31 124 PHE B O 1
ATOM 3118 N N . HIS B 1 125 ? -4.711 -13.734 0.655 1 97.31 125 HIS B N 1
ATOM 3119 C CA . HIS B 1 125 ? -6.094 -13.516 1.054 1 97.31 125 HIS B CA 1
ATOM 3120 C C . HIS B 1 125 ? -7.059 -14.18 0.081 1 97.31 125 HIS B C 1
ATOM 3122 O O . HIS B 1 125 ? -8.055 -14.773 0.499 1 97.31 125 HIS B O 1
ATOM 3128 N N . TYR B 1 126 ? -6.766 -14.164 -1.12 1 97 126 TYR B N 1
ATOM 3129 C CA . TYR B 1 126 ? -7.699 -14.68 -2.115 1 97 126 TYR B CA 1
ATOM 3130 C C . TYR B 1 126 ? -7.633 -16.203 -2.193 1 97 126 TYR B C 1
ATOM 3132 O O . TYR B 1 126 ? -8.523 -16.844 -2.754 1 97 126 TYR B O 1
ATOM 3140 N N . PHE B 1 127 ? -6.512 -16.797 -1.623 1 97.25 127 PHE B N 1
ATOM 3141 C CA . PHE B 1 127 ? -6.52 -18.234 -1.395 1 97.25 127 PHE B CA 1
ATOM 3142 C C . PHE B 1 127 ? -7.648 -18.625 -0.451 1 97.25 127 PHE B C 1
ATOM 3144 O O . PHE B 1 127 ? -8.383 -19.578 -0.718 1 97.25 127 PHE B O 1
ATOM 3151 N N . ILE B 1 128 ? -7.75 -17.875 0.551 1 97 128 ILE B N 1
ATOM 3152 C CA . ILE B 1 128 ? -8.75 -18.141 1.578 1 97 128 ILE B CA 1
ATOM 3153 C C . ILE B 1 128 ? -10.148 -17.859 1.019 1 97 128 ILE B C 1
ATOM 3155 O O . ILE B 1 128 ? -11.062 -18.656 1.2 1 97 128 ILE B O 1
ATOM 3159 N N . GLU B 1 129 ? -10.328 -16.781 0.304 1 95.62 129 GLU B N 1
ATOM 3160 C CA . GLU B 1 129 ? -11.633 -16.391 -0.232 1 95.62 129 GLU B CA 1
ATOM 3161 C C . GLU B 1 129 ? -12.156 -17.438 -1.214 1 95.62 129 GLU B C 1
ATOM 3163 O O . GLU B 1 129 ? -13.344 -17.766 -1.194 1 95.62 129 GLU B O 1
ATOM 3168 N N . ILE B 1 130 ? -11.258 -17.922 -2.037 1 96.81 130 ILE B N 1
ATOM 3169 C CA . ILE B 1 130 ? -11.672 -18.891 -3.037 1 96.81 130 ILE B CA 1
ATOM 3170 C C . ILE B 1 130 ? -12.062 -20.203 -2.348 1 96.81 130 ILE B C 1
ATOM 3172 O O . ILE B 1 130 ? -13.109 -20.781 -2.652 1 96.81 130 ILE B O 1
ATOM 3176 N N . ARG B 1 131 ? -11.273 -20.625 -1.413 1 97.19 131 ARG B N 1
ATOM 3177 C CA . ARG B 1 131 ? -11.555 -21.875 -0.723 1 97.19 131 ARG B CA 1
ATOM 3178 C C . ARG B 1 131 ? -12.859 -21.797 0.053 1 97.19 131 ARG B C 1
ATOM 3180 O O . ARG B 1 131 ? -13.586 -22.781 0.177 1 97.19 131 ARG B O 1
ATOM 3187 N N . ASN B 1 132 ? -13.211 -20.594 0.493 1 94.38 132 ASN B N 1
ATOM 3188 C CA . ASN B 1 132 ? -14.375 -20.406 1.354 1 94.38 132 ASN B CA 1
ATOM 3189 C C . ASN B 1 132 ? -15.633 -20.125 0.542 1 94.38 132 ASN B C 1
ATOM 3191 O O . ASN B 1 132 ? -16.688 -19.844 1.107 1 94.38 132 ASN B O 1
ATOM 3195 N N . LEU B 1 133 ? -15.492 -20.125 -0.742 1 93.31 133 LEU B N 1
ATOM 3196 C CA . LEU B 1 133 ? -16.703 -19.984 -1.545 1 93.31 133 LEU B CA 1
ATOM 3197 C C . LEU B 1 133 ? -17.719 -21.062 -1.185 1 93.31 133 LEU B C 1
ATOM 3199 O O . LEU B 1 133 ? -17.359 -22.219 -0.928 1 93.31 133 LEU B O 1
ATOM 3203 N N . ASP B 1 134 ? -18.953 -20.688 -1.22 1 89.38 134 ASP B N 1
ATOM 3204 C CA . ASP B 1 134 ? -20.016 -21.578 -0.794 1 89.38 134 ASP B CA 1
ATOM 3205 C C . ASP B 1 134 ? 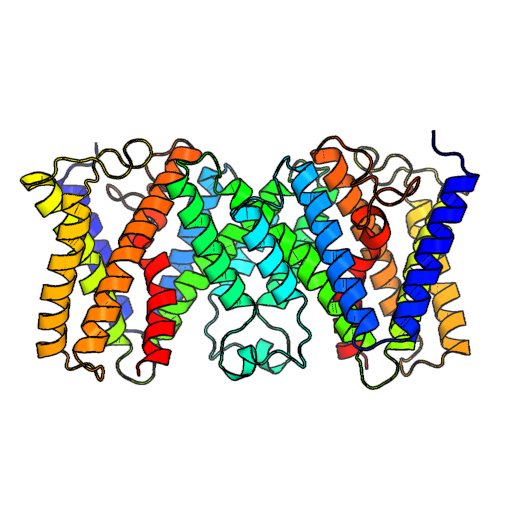-20.078 -22.828 -1.675 1 89.38 134 ASP B C 1
ATOM 3207 O O . ASP B 1 134 ? -20.281 -23.938 -1.177 1 89.38 134 ASP B O 1
ATOM 3211 N N . GLN B 1 135 ? -19.922 -22.531 -2.932 1 92.19 135 GLN B N 1
ATOM 3212 C CA . GLN B 1 135 ? -20 -23.641 -3.873 1 92.19 135 GLN B CA 1
ATOM 3213 C C . GLN B 1 135 ? -18.688 -23.812 -4.637 1 92.19 135 GLN B C 1
ATOM 3215 O O . GLN B 1 135 ? -18.125 -22.828 -5.125 1 92.19 135 GLN B O 1
ATOM 3220 N N . TYR B 1 136 ? -18.094 -25.031 -4.68 1 94.88 136 TYR B N 1
ATOM 3221 C CA . TYR B 1 136 ? -17 -25.453 -5.551 1 94.88 136 TYR B CA 1
ATOM 3222 C C . TYR B 1 136 ? -15.68 -24.844 -5.094 1 94.88 136 TYR B C 1
ATOM 3224 O O . TYR B 1 136 ? -14.711 -24.797 -5.859 1 94.88 136 TYR B O 1
ATOM 3232 N N . GLY B 1 137 ? -15.578 -24.281 -3.922 1 96.31 137 GLY B N 1
ATOM 3233 C CA . GLY B 1 137 ? -14.352 -23.672 -3.438 1 96.31 137 GLY B CA 1
ATOM 3234 C C . GLY B 1 137 ? -13.148 -24.609 -3.518 1 96.31 137 GLY B C 1
ATOM 3235 O O . GLY B 1 137 ? -12.086 -24.219 -4.004 1 96.31 137 GLY B O 1
ATOM 3236 N N . LEU B 1 138 ? -13.414 -25.766 -3.049 1 97.06 138 LEU B N 1
ATOM 3237 C CA . LEU B 1 138 ? -12.359 -26.781 -3.074 1 97.06 138 LEU B CA 1
ATOM 3238 C C . LEU B 1 138 ? -11.945 -27.109 -4.508 1 97.06 138 LEU B C 1
ATOM 3240 O O . LEU B 1 138 ? -10.758 -27.156 -4.816 1 97.06 138 LEU B O 1
ATOM 3244 N N . THR B 1 139 ? -12.891 -27.25 -5.352 1 97.31 139 THR B N 1
ATOM 3245 C CA . THR B 1 139 ? -12.648 -27.641 -6.738 1 97.31 139 THR B CA 1
ATOM 3246 C C . THR B 1 139 ? -11.906 -26.531 -7.484 1 97.31 139 THR B C 1
ATOM 3248 O O . THR B 1 139 ? -11.062 -26.797 -8.336 1 97.31 139 THR B O 1
ATOM 3251 N N . TYR B 1 140 ? -12.203 -25.281 -7.137 1 97.44 140 TYR B N 1
ATOM 3252 C CA . TYR B 1 140 ? -11.516 -24.156 -7.77 1 97.44 140 TYR B CA 1
ATOM 3253 C C . TYR B 1 140 ? -10.047 -24.125 -7.355 1 97.44 140 TYR B C 1
ATOM 3255 O O . TYR B 1 140 ? -9.18 -23.75 -8.148 1 97.44 140 TYR B O 1
ATOM 3263 N N . ILE B 1 141 ? -9.773 -24.453 -6.105 1 97.81 141 ILE B N 1
ATOM 3264 C CA . ILE B 1 141 ? -8.383 -24.531 -5.668 1 97.81 141 ILE B CA 1
ATOM 3265 C C . ILE B 1 141 ? -7.648 -25.625 -6.43 1 97.81 141 ILE B C 1
ATOM 3267 O O . ILE B 1 141 ? -6.516 -25.438 -6.875 1 97.81 141 ILE B O 1
ATOM 3271 N N . PHE B 1 142 ? -8.32 -26.75 -6.586 1 97.69 142 PHE B N 1
ATOM 3272 C CA . PHE B 1 142 ? -7.719 -27.828 -7.348 1 97.69 142 PHE B CA 1
ATOM 3273 C C . PHE B 1 142 ? -7.496 -27.422 -8.797 1 97.69 142 PHE B C 1
ATOM 3275 O O . PHE B 1 142 ? -6.484 -27.781 -9.398 1 97.69 142 PHE B O 1
ATOM 3282 N N . TYR B 1 143 ? -8.43 -26.75 -9.32 1 97.81 143 TYR B N 1
ATOM 3283 C CA . TYR B 1 143 ? -8.297 -26.234 -10.672 1 97.81 143 TYR B CA 1
ATOM 3284 C C . TYR B 1 143 ? -7.055 -25.359 -10.797 1 97.81 143 TYR B C 1
ATOM 3286 O O . TYR B 1 143 ? -6.266 -25.516 -11.734 1 97.81 143 TYR B O 1
ATOM 3294 N N . ALA B 1 144 ? -6.875 -24.438 -9.82 1 98.12 144 ALA B N 1
ATOM 3295 C CA . ALA B 1 144 ? -5.699 -23.562 -9.82 1 98.12 144 ALA B CA 1
ATOM 3296 C C . ALA B 1 144 ? -4.414 -24.391 -9.734 1 98.12 144 ALA B C 1
ATOM 3298 O O . ALA B 1 144 ? -3.434 -24.078 -10.422 1 98.12 144 ALA B O 1
ATOM 3299 N N . CYS B 1 145 ? -4.426 -25.406 -8.898 1 97.56 145 CYS B N 1
ATOM 3300 C CA . CYS B 1 145 ? -3.27 -26.281 -8.773 1 97.56 145 CYS B CA 1
ATOM 3301 C C . CYS B 1 145 ? -2.945 -26.953 -10.102 1 97.56 145 CYS B C 1
ATOM 3303 O O . CYS B 1 145 ? -1.786 -26.984 -10.523 1 97.56 145 CYS B O 1
ATOM 3305 N N . VAL B 1 146 ? -3.955 -27.438 -10.719 1 97.81 146 VAL B N 1
ATOM 3306 C CA . VAL B 1 146 ? -3.773 -28.125 -12 1 97.81 146 VAL B CA 1
ATOM 3307 C C . VAL B 1 146 ? -3.176 -27.141 -13.016 1 97.81 146 VAL B C 1
ATOM 3309 O O . VAL B 1 146 ? -2.221 -27.484 -13.719 1 97.81 146 VAL B O 1
ATOM 3312 N N . VAL B 1 147 ? -3.719 -25.938 -13.07 1 98.38 147 VAL B N 1
ATOM 3313 C CA . VAL B 1 147 ? -3.273 -24.953 -14.047 1 98.38 147 VAL B CA 1
ATOM 3314 C C . VAL 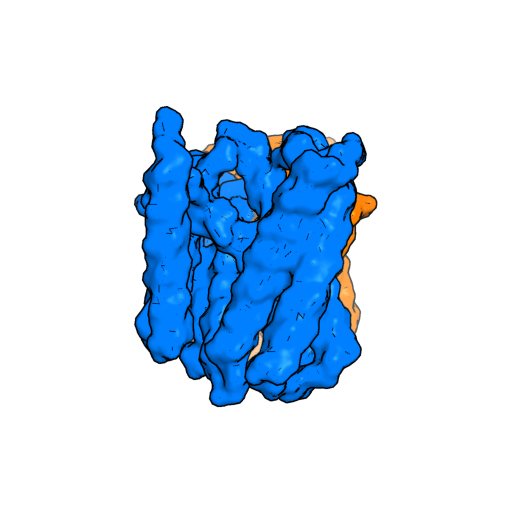B 1 147 ? -1.815 -24.578 -13.781 1 98.38 147 VAL B C 1
ATOM 3316 O O . VAL B 1 147 ? -0.99 -24.594 -14.695 1 98.38 147 VAL B O 1
ATOM 3319 N N . ILE B 1 148 ? -1.468 -24.328 -12.57 1 97.81 148 ILE B N 1
ATOM 3320 C CA . ILE B 1 148 ? -0.143 -23.828 -12.219 1 97.81 148 ILE B CA 1
ATOM 3321 C C . ILE B 1 148 ? 0.887 -24.953 -12.383 1 97.81 148 ILE B C 1
ATOM 3323 O O . ILE B 1 148 ? 1.931 -24.75 -13.008 1 97.81 148 ILE B O 1
ATOM 3327 N N . TRP B 1 149 ? 0.568 -26.125 -11.844 1 96.44 149 TRP B N 1
ATOM 3328 C CA . TRP B 1 149 ? 1.526 -27.219 -11.859 1 96.44 149 TRP B CA 1
ATOM 3329 C C . TRP B 1 149 ? 1.719 -27.75 -13.281 1 96.44 149 TRP B C 1
ATOM 3331 O O . TRP B 1 149 ? 2.826 -28.141 -13.664 1 96.44 149 TRP B O 1
ATOM 3341 N N . SER B 1 150 ? 0.651 -27.781 -13.984 1 97.81 150 SER B N 1
ATOM 3342 C CA . SER B 1 150 ? 0.783 -28.219 -15.367 1 97.81 150 SER B CA 1
ATOM 3343 C C . SER B 1 150 ? 1.553 -27.203 -16.203 1 97.81 150 SER B C 1
ATOM 3345 O O . SER B 1 150 ? 2.334 -27.562 -17.078 1 97.81 150 SER B O 1
ATOM 3347 N N . THR B 1 151 ? 1.282 -25.906 -15.938 1 98 151 THR B N 1
ATOM 3348 C CA . THR B 1 151 ? 2.01 -24.859 -16.641 1 98 151 THR B CA 1
ATOM 3349 C C . THR B 1 151 ? 3.508 -24.969 -16.375 1 98 151 THR B C 1
ATOM 3351 O O . THR B 1 151 ? 4.312 -24.938 -17.312 1 98 151 THR B O 1
ATOM 3354 N N . ASP B 1 152 ? 3.857 -25.109 -15.133 1 95.38 152 ASP B N 1
ATOM 3355 C CA . ASP B 1 152 ? 5.262 -25.203 -14.75 1 95.38 152 ASP B CA 1
ATOM 3356 C C . ASP B 1 152 ? 5.918 -26.438 -15.352 1 95.38 152 ASP B C 1
ATOM 3358 O O . ASP B 1 152 ? 7.016 -26.359 -15.906 1 95.38 152 ASP B O 1
ATOM 3362 N N . SER B 1 153 ? 5.293 -27.578 -15.156 1 95 153 SER B N 1
ATOM 3363 C CA . SER B 1 153 ? 5.816 -28.828 -15.688 1 95 153 SER B CA 1
ATOM 3364 C C . SER B 1 153 ? 5.895 -28.797 -17.203 1 95 153 SER B C 1
ATOM 3366 O O . SER B 1 153 ? 6.895 -29.219 -17.797 1 95 153 SER B O 1
ATOM 3368 N N . GLY B 1 154 ? 4.816 -28.328 -17.766 1 96.31 154 GLY B N 1
ATOM 3369 C CA . GLY B 1 154 ? 4.812 -28.203 -19.219 1 96.31 154 GLY B CA 1
ATOM 3370 C C . GLY B 1 154 ? 5.914 -27.297 -19.734 1 96.31 154 GLY B C 1
ATOM 3371 O O . GLY B 1 154 ? 6.586 -27.625 -20.719 1 96.31 154 GLY B O 1
ATOM 3372 N N . ALA B 1 155 ? 6.043 -26.188 -19.125 1 96.06 155 ALA B N 1
ATOM 3373 C CA . ALA B 1 155 ? 7.098 -25.266 -19.516 1 96.06 155 ALA B CA 1
ATOM 3374 C C . ALA B 1 155 ? 8.477 -25.906 -19.391 1 96.06 155 ALA B C 1
ATOM 3376 O O . ALA B 1 155 ? 9.344 -25.688 -20.234 1 96.06 155 ALA B O 1
ATOM 3377 N N . TYR B 1 156 ? 8.617 -26.703 -18.375 1 93 156 TYR B N 1
ATOM 3378 C CA . TYR B 1 156 ? 9.891 -27.375 -18.141 1 93 156 TYR B CA 1
ATOM 3379 C C . TYR B 1 156 ? 10.164 -28.422 -19.219 1 93 156 TYR B C 1
ATOM 3381 O O . TYR B 1 156 ? 11.227 -28.391 -19.844 1 93 156 TYR B O 1
ATOM 3389 N N . PHE B 1 157 ? 9.234 -29.25 -19.5 1 95.5 157 PHE B N 1
ATOM 3390 C CA . PHE B 1 157 ? 9.438 -30.359 -20.438 1 95.5 157 PHE B CA 1
ATOM 3391 C C . PHE B 1 157 ? 9.531 -29.844 -21.859 1 95.5 157 PHE B C 1
ATOM 3393 O O . PHE B 1 157 ? 10.398 -30.266 -22.625 1 95.5 157 PHE B O 1
ATOM 3400 N N . VAL B 1 158 ? 8.688 -28.953 -22.203 1 96.06 158 VAL B N 1
ATOM 3401 C CA . VAL B 1 158 ? 8.719 -28.406 -23.547 1 96.06 158 VAL B CA 1
ATOM 3402 C C . VAL B 1 158 ? 9.961 -27.531 -23.734 1 96.06 158 VAL B C 1
ATOM 3404 O O . VAL B 1 158 ? 10.609 -27.562 -24.781 1 96.06 158 VAL B O 1
ATOM 3407 N N . GLY B 1 159 ? 10.258 -26.75 -22.766 1 94.5 159 GLY B N 1
ATOM 3408 C CA . GLY B 1 159 ? 11.461 -25.938 -22.797 1 94.5 159 GLY B CA 1
ATOM 3409 C C . GLY B 1 159 ? 12.734 -26.75 -22.953 1 94.5 159 GLY B C 1
ATOM 3410 O O . GLY B 1 159 ? 13.625 -26.375 -23.719 1 94.5 159 GLY B O 1
ATOM 3411 N N . LYS B 1 160 ? 12.82 -27.812 -22.297 1 94.12 160 LYS B N 1
ATOM 3412 C CA . LYS B 1 160 ? 13.992 -28.688 -22.359 1 94.12 160 LYS B CA 1
ATOM 3413 C C . LYS B 1 160 ? 14.078 -29.406 -23.703 1 94.12 160 LYS B C 1
ATOM 3415 O O . LYS B 1 160 ? 15.172 -29.594 -24.234 1 94.12 160 LYS B O 1
ATOM 3420 N N . SER B 1 161 ? 13.016 -29.734 -24.203 1 95.81 161 SER B N 1
ATOM 3421 C CA . SER B 1 161 ? 12.984 -30.531 -25.438 1 95.81 161 SER B CA 1
ATOM 3422 C C . SER B 1 161 ? 13.055 -29.641 -26.672 1 95.81 161 SER B C 1
ATOM 3424 O O . SER B 1 161 ? 13.734 -29.953 -27.641 1 95.81 161 SER B O 1
ATOM 3426 N N . LEU B 1 162 ? 12.375 -28.516 -26.594 1 95.31 162 LEU B N 1
ATOM 3427 C CA . LEU B 1 162 ? 12.211 -27.719 -27.797 1 95.31 162 LEU B CA 1
ATOM 3428 C C . LEU B 1 162 ? 12.75 -26.297 -27.609 1 95.31 162 LEU B C 1
ATOM 3430 O O . LEU B 1 162 ? 12.742 -25.5 -28.547 1 95.31 162 LEU B O 1
ATOM 3434 N N . GLY B 1 163 ? 13.172 -26.062 -26.453 1 92.62 163 GLY B N 1
ATOM 3435 C CA . GLY B 1 163 ? 13.578 -24.703 -26.125 1 92.62 163 GLY B CA 1
ATOM 3436 C C . GLY B 1 163 ? 14.742 -24.219 -26.969 1 92.62 1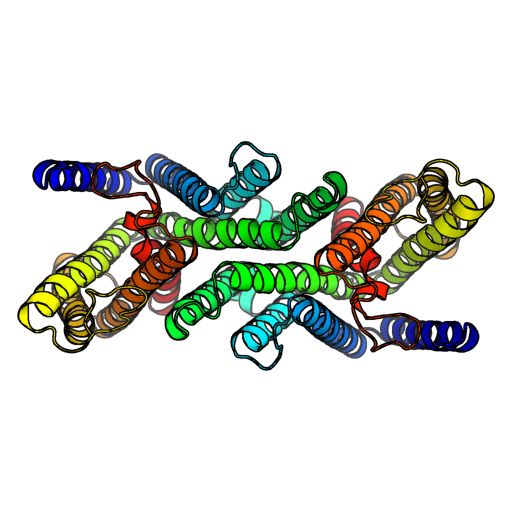63 GLY B C 1
ATOM 3437 O O . GLY B 1 163 ? 15.734 -24.938 -27.141 1 92.62 163 GLY B O 1
ATOM 3438 N N . LYS B 1 164 ? 14.617 -23 -27.594 1 91.69 164 LYS B N 1
ATOM 3439 C CA . LYS B 1 164 ? 15.672 -22.375 -28.391 1 91.69 164 LYS B CA 1
ATOM 3440 C C . LYS B 1 164 ? 15.898 -20.922 -27.953 1 91.69 164 LYS B C 1
ATOM 3442 O O . LYS B 1 164 ? 17.047 -20.484 -27.812 1 91.69 164 LYS B O 1
ATOM 3447 N N . ARG B 1 165 ? 14.914 -20.219 -27.891 1 92.5 165 ARG B N 1
ATOM 3448 C CA . ARG B 1 165 ? 15.016 -18.797 -27.578 1 92.5 165 ARG B CA 1
ATOM 3449 C C . ARG B 1 165 ? 14.789 -18.547 -26.094 1 92.5 165 ARG B C 1
ATOM 3451 O O . ARG B 1 165 ? 13.711 -18.844 -25.562 1 92.5 165 ARG B O 1
ATOM 3458 N N . LYS B 1 166 ? 15.75 -17.891 -25.438 1 92.75 166 LYS B N 1
ATOM 3459 C CA . LYS B 1 166 ? 15.641 -17.547 -24.016 1 92.75 166 LYS B CA 1
ATOM 3460 C C . LYS B 1 166 ? 14.586 -16.469 -23.797 1 92.75 166 LYS B C 1
ATOM 3462 O O . LYS B 1 166 ? 14.477 -15.531 -24.594 1 92.75 166 LYS B O 1
ATOM 3467 N N . LEU B 1 167 ? 13.875 -16.594 -22.781 1 89.38 167 LEU B N 1
ATOM 3468 C CA . LEU B 1 167 ? 12.789 -15.664 -22.484 1 89.38 167 LEU B CA 1
ATOM 3469 C C . LEU B 1 167 ? 13.32 -14.398 -21.812 1 89.38 167 LEU B C 1
ATOM 3471 O O . LEU B 1 167 ? 13.078 -13.289 -22.281 1 89.38 167 LEU B O 1
ATOM 3475 N N . TRP B 1 168 ? 13.977 -14.531 -20.641 1 87.62 168 TRP B N 1
ATOM 3476 C CA . TRP B 1 168 ? 14.609 -13.445 -19.906 1 87.62 168 TRP B CA 1
ATOM 3477 C C . TRP B 1 168 ? 15.938 -13.891 -19.312 1 87.62 168 TRP B C 1
ATOM 3479 O O . TRP B 1 168 ? 16.047 -14.086 -18.094 1 87.62 168 TRP B O 1
ATOM 3489 N N . PRO B 1 169 ? 16.953 -13.891 -20.047 1 89.69 169 PRO B N 1
ATOM 3490 C CA . PRO B 1 169 ? 18.219 -14.523 -19.641 1 89.69 169 PRO B CA 1
ATOM 3491 C C . PRO B 1 169 ? 18.828 -13.875 -18.391 1 89.69 169 PRO B C 1
ATOM 3493 O O . PRO B 1 169 ? 19.453 -14.562 -17.578 1 89.69 169 PRO B O 1
ATOM 3496 N N . GLU B 1 170 ? 18.625 -12.648 -18.188 1 87.44 170 GLU B N 1
ATOM 3497 C CA . GLU B 1 170 ? 19.219 -11.945 -17.047 1 87.44 170 GLU B CA 1
ATOM 3498 C C . GLU B 1 170 ? 18.5 -12.297 -15.742 1 87.44 170 GLU B C 1
ATOM 3500 O O . GLU B 1 170 ? 19.109 -12.273 -14.672 1 87.44 170 GLU B O 1
ATOM 3505 N N . ILE B 1 171 ? 17.312 -12.672 -15.867 1 88.56 171 ILE B N 1
ATOM 3506 C CA . ILE B 1 171 ? 16.5 -12.93 -14.695 1 88.56 171 ILE B CA 1
ATOM 3507 C C . ILE B 1 171 ? 16.375 -14.438 -14.469 1 88.56 171 ILE B C 1
ATOM 3509 O O . ILE B 1 171 ? 16.516 -14.922 -13.352 1 88.56 171 ILE B O 1
ATOM 3513 N N . SER B 1 172 ? 16.062 -15.125 -15.539 1 89.75 172 SER B N 1
ATOM 3514 C CA . SER B 1 172 ? 15.898 -16.578 -15.523 1 89.75 172 SER B CA 1
ATOM 3515 C C . SER B 1 172 ? 16.516 -17.219 -16.766 1 89.75 172 SER B C 1
ATOM 3517 O O . SER B 1 172 ? 15.82 -17.453 -17.75 1 89.75 172 SER B O 1
ATOM 3519 N N . PRO B 1 173 ? 17.641 -17.625 -16.656 1 89.44 173 PRO B N 1
ATOM 3520 C CA . PRO B 1 173 ? 18.406 -18.047 -17.844 1 89.44 173 PRO B CA 1
ATOM 3521 C C . PRO B 1 173 ? 17.875 -19.344 -18.453 1 89.44 173 PRO B C 1
ATOM 3523 O O . PRO B 1 173 ? 18.141 -19.641 -19.609 1 89.44 173 PRO B O 1
ATOM 3526 N N . ASN B 1 174 ? 17.172 -20.062 -17.766 1 88.44 174 ASN B N 1
ATOM 3527 C CA . ASN B 1 174 ? 16.781 -21.391 -18.25 1 88.44 174 ASN B CA 1
ATOM 3528 C C . ASN B 1 174 ? 15.398 -21.375 -18.891 1 88.44 174 ASN B C 1
ATOM 3530 O O . ASN B 1 174 ? 14.992 -22.344 -19.531 1 88.44 174 ASN B O 1
ATOM 3534 N N . LYS B 1 175 ? 14.734 -20.328 -18.766 1 93.19 175 LYS B N 1
ATOM 3535 C CA . LYS B 1 175 ? 13.391 -20.266 -19.344 1 93.19 175 LYS B CA 1
ATOM 3536 C C . LYS B 1 175 ? 13.445 -19.875 -20.812 1 93.19 175 LYS B C 1
ATOM 3538 O O . LYS B 1 175 ? 14.258 -19.047 -21.219 1 93.19 175 LYS B O 1
ATOM 3543 N N . THR B 1 176 ? 12.562 -20.578 -21.562 1 95.56 176 THR B N 1
ATOM 3544 C CA . THR B 1 176 ? 12.539 -20.359 -23 1 95.56 176 THR B CA 1
ATOM 3545 C C . THR B 1 176 ? 11.141 -19.969 -23.469 1 95.56 176 THR B C 1
ATOM 3547 O O . THR B 1 176 ? 10.164 -20.188 -22.766 1 95.56 176 THR B O 1
ATOM 3550 N N . VAL B 1 177 ? 11.086 -19.344 -24.641 1 96.12 177 VAL B N 1
ATOM 3551 C CA . VAL B 1 177 ? 9.812 -18.922 -25.234 1 96.12 177 VAL B CA 1
ATOM 3552 C C . VAL B 1 177 ? 8.961 -20.156 -25.547 1 96.12 177 VAL B C 1
ATOM 3554 O O . VAL B 1 177 ? 7.75 -20.156 -25.328 1 96.12 177 VAL B O 1
ATOM 3557 N N . GLU B 1 178 ? 9.633 -21.188 -26.094 1 97.44 178 GLU B N 1
ATOM 3558 C CA . GLU B 1 178 ? 8.938 -22.422 -26.406 1 97.44 178 GLU B CA 1
ATOM 3559 C C . GLU B 1 178 ? 8.375 -23.078 -25.141 1 97.44 178 GLU B C 1
ATOM 3561 O O . GLU B 1 178 ? 7.262 -23.594 -25.156 1 97.44 178 GLU B O 1
ATOM 3566 N N . GLY B 1 179 ? 9.125 -23.047 -24.141 1 97.19 179 GLY B N 1
ATOM 3567 C CA . GLY B 1 179 ? 8.641 -23.547 -22.859 1 97.19 179 GLY B CA 1
ATOM 3568 C C . GLY B 1 179 ? 7.438 -22.781 -22.344 1 97.19 179 GLY B C 1
ATOM 3569 O O . GLY B 1 179 ? 6.484 -23.375 -21.828 1 97.19 179 GLY B O 1
ATOM 3570 N N . PHE B 1 180 ? 7.566 -21.484 -22.469 1 97.44 180 PHE B N 1
ATOM 3571 C CA . PHE B 1 180 ? 6.469 -20.625 -22.047 1 97.44 180 PHE B CA 1
ATOM 3572 C C . PHE B 1 180 ? 5.18 -21 -22.766 1 97.44 180 PHE B C 1
ATOM 3574 O O . PHE B 1 180 ? 4.145 -21.203 -22.125 1 97.44 180 PHE B O 1
ATOM 3581 N N . ALA B 1 181 ? 5.219 -21.109 -24.031 1 97.94 181 ALA B N 1
ATOM 3582 C CA . ALA B 1 181 ? 4.059 -21.453 -24.859 1 97.94 181 ALA B CA 1
ATOM 3583 C C . ALA B 1 181 ? 3.617 -22.891 -24.594 1 97.94 181 ALA B C 1
ATOM 3585 O O . ALA B 1 181 ? 2.418 -23.172 -24.516 1 97.94 181 ALA B O 1
ATOM 3586 N N . GLY B 1 182 ? 4.59 -23.766 -24.484 1 98.06 182 GLY B N 1
ATOM 3587 C CA . GLY B 1 182 ? 4.281 -25.156 -24.188 1 98.06 182 GLY B CA 1
ATOM 3588 C C . GLY B 1 182 ? 3.555 -25.328 -22.859 1 98.06 182 GLY B C 1
ATOM 3589 O O . GLY B 1 182 ? 2.646 -26.156 -22.75 1 98.06 182 GLY B O 1
ATOM 3590 N N . GLY B 1 183 ? 3.984 -24.562 -21.844 1 98.31 183 GLY B N 1
ATOM 3591 C CA . GLY B 1 183 ? 3.301 -24.594 -20.562 1 98.31 183 GLY B CA 1
ATOM 3592 C C . GLY B 1 183 ? 1.838 -24.203 -20.656 1 98.31 183 GLY B C 1
ATOM 3593 O O . GLY B 1 183 ? 0.981 -24.828 -20.016 1 98.31 183 GLY B O 1
ATOM 3594 N N . ILE B 1 184 ? 1.559 -23.25 -21.453 1 98.56 184 ILE B N 1
ATOM 3595 C CA . ILE B 1 184 ? 0.194 -22.766 -21.641 1 98.56 184 ILE B CA 1
ATOM 3596 C C . ILE B 1 184 ? -0.653 -23.844 -22.297 1 98.56 184 ILE B C 1
ATOM 3598 O O . ILE B 1 184 ? -1.768 -24.125 -21.859 1 98.56 184 ILE B O 1
ATOM 3602 N N . VAL B 1 185 ? -0.107 -24.422 -23.344 1 98.56 185 VAL B N 1
ATOM 3603 C CA . VAL B 1 185 ? -0.833 -25.438 -24.109 1 98.56 185 VAL B CA 1
ATOM 3604 C C . VAL B 1 185 ? -1.145 -26.641 -23.203 1 98.56 185 VAL B C 1
ATOM 3606 O O . VAL B 1 185 ? -2.271 -27.141 -23.188 1 98.56 185 VAL B O 1
ATOM 3609 N N . ILE B 1 186 ? -0.191 -27.062 -22.484 1 98.56 186 ILE B N 1
ATOM 3610 C CA . ILE B 1 186 ? -0.373 -28.203 -21.594 1 98.56 186 ILE B CA 1
ATOM 3611 C C . ILE B 1 186 ? -1.403 -27.875 -20.531 1 98.56 186 ILE B C 1
ATOM 3613 O O . ILE B 1 186 ? -2.232 -28.703 -20.172 1 98.56 186 ILE B O 1
ATOM 3617 N N . ALA B 1 187 ? -1.355 -26.656 -19.984 1 98.69 187 ALA B N 1
ATOM 3618 C CA . ALA B 1 187 ? -2.334 -26.219 -18.984 1 98.69 187 ALA B CA 1
ATOM 3619 C C . ALA B 1 187 ? -3.748 -26.25 -19.562 1 98.69 187 ALA B C 1
ATOM 3621 O O . ALA B 1 187 ? -4.695 -26.656 -18.875 1 98.69 187 ALA B O 1
ATOM 3622 N N . LEU B 1 188 ? -3.891 -25.844 -20.812 1 98.69 188 LEU B N 1
ATOM 3623 C CA . LEU B 1 188 ? -5.195 -25.844 -21.469 1 98.69 188 LEU B CA 1
ATOM 3624 C C . LEU B 1 188 ? -5.73 -27.266 -21.625 1 98.69 188 LEU B C 1
ATOM 3626 O O . LEU B 1 188 ? -6.914 -27.516 -21.391 1 98.69 188 LEU B O 1
ATOM 3630 N N . ILE B 1 189 ? -4.895 -28.156 -22.016 1 98.5 189 ILE B N 1
ATOM 3631 C CA . ILE B 1 189 ? -5.281 -29.547 -22.203 1 98.5 189 ILE B CA 1
ATOM 3632 C C . ILE B 1 189 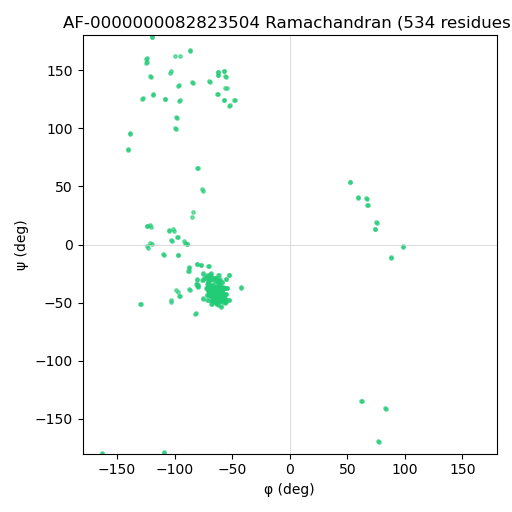? -5.723 -30.141 -20.859 1 98.5 189 ILE B C 1
ATOM 3634 O O . ILE B 1 189 ? -6.805 -30.719 -20.766 1 98.5 189 ILE B O 1
ATOM 3638 N N . LEU B 1 190 ? -4.926 -29.922 -19.844 1 98.44 190 LEU B N 1
ATOM 3639 C CA . LEU B 1 190 ? -5.227 -30.531 -18.547 1 98.44 190 LEU B CA 1
ATOM 3640 C C . LEU B 1 190 ? -6.43 -29.859 -17.906 1 98.44 190 LEU B C 1
ATOM 3642 O O . LEU B 1 190 ? -7.199 -30.5 -17.188 1 98.44 190 LEU B O 1
ATOM 3646 N N . ALA B 1 191 ? -6.594 -28.578 -18.109 1 98.12 191 ALA B N 1
ATOM 3647 C CA . ALA B 1 191 ? -7.777 -27.891 -17.609 1 98.12 191 ALA B CA 1
ATOM 3648 C C . ALA B 1 191 ? -9.047 -28.438 -18.25 1 98.12 191 ALA B C 1
ATOM 3650 O O . ALA B 1 191 ? -10.086 -28.531 -17.594 1 98.12 191 ALA B O 1
ATOM 3651 N N . THR B 1 192 ? -8.977 -28.734 -19.547 1 97.88 192 THR B N 1
ATOM 3652 C CA . THR B 1 192 ? -10.109 -29.328 -20.25 1 97.88 192 THR B CA 1
ATOM 3653 C C . THR B 1 192 ? -10.453 -30.703 -19.656 1 97.88 192 THR B C 1
ATOM 3655 O O . THR B 1 192 ? -11.625 -31.016 -19.438 1 97.88 192 THR B O 1
ATOM 3658 N N . ILE B 1 193 ? -9.438 -31.469 -19.453 1 98 193 ILE B N 1
ATOM 3659 C CA . ILE B 1 193 ? -9.633 -32.781 -18.844 1 98 193 ILE B CA 1
ATOM 3660 C C . ILE B 1 193 ? -10.234 -32.625 -17.453 1 98 193 ILE B C 1
ATOM 3662 O O . ILE B 1 193 ? -11.156 -33.344 -17.078 1 98 193 ILE B O 1
ATOM 3666 N N . PHE B 1 194 ? -9.711 -31.656 -16.688 1 97.81 194 PHE B N 1
ATOM 3667 C CA . PHE B 1 194 ? -10.227 -31.375 -15.352 1 97.81 194 PHE B CA 1
ATOM 3668 C C . PHE B 1 194 ? -11.711 -31.031 -15.398 1 97.81 194 PHE B C 1
ATOM 3670 O O . PHE B 1 194 ? -12.484 -31.5 -14.562 1 97.81 194 PHE B O 1
ATOM 3677 N N . GLN B 1 195 ? -12.055 -30.219 -16.359 1 96.56 195 GLN B N 1
ATOM 3678 C CA . GLN B 1 195 ? -13.445 -29.812 -16.5 1 96.56 195 GLN B CA 1
ATOM 3679 C C . GLN B 1 195 ? -14.344 -31.016 -16.797 1 96.56 195 GLN B C 1
ATOM 3681 O O . GLN B 1 195 ? -15.492 -31.062 -16.344 1 96.56 195 GLN B O 1
ATOM 3686 N N . PHE B 1 196 ? -13.875 -31.891 -17.594 1 95.94 196 PHE B N 1
ATOM 3687 C CA . PHE B 1 196 ? -14.625 -33.094 -17.953 1 95.94 196 PHE B CA 1
ATOM 3688 C C . PHE B 1 196 ? -14.914 -33.938 -16.719 1 95.94 196 PHE B C 1
ATOM 3690 O O . PHE B 1 196 ? -15.961 -34.562 -16.625 1 95.94 196 PHE B O 1
ATOM 3697 N N . VAL B 1 197 ? -14.078 -33.875 -15.766 1 95.88 197 VAL B N 1
ATOM 3698 C CA . VAL B 1 197 ? -14.188 -34.719 -14.578 1 95.88 197 VAL B CA 1
ATOM 3699 C C . VAL B 1 197 ? -14.891 -33.969 -13.461 1 95.88 197 VAL B C 1
ATOM 3701 O O . VAL B 1 197 ? -15.781 -34.5 -12.797 1 95.88 197 VAL B O 1
ATOM 3704 N N . ALA B 1 198 ? -14.531 -32.719 -13.25 1 95.19 198 ALA B N 1
ATOM 3705 C CA . ALA B 1 198 ? -14.977 -31.953 -12.094 1 95.19 198 ALA B CA 1
ATOM 3706 C C . ALA B 1 198 ? -16.297 -31.25 -12.383 1 95.19 198 ALA B C 1
ATOM 3708 O O . ALA B 1 198 ? -17.031 -30.891 -11.461 1 95.19 198 ALA B O 1
ATOM 3709 N N . HIS B 1 199 ? -16.656 -31 -13.617 1 94.62 199 HIS B N 1
ATOM 3710 C CA . HIS B 1 199 ? -17.891 -30.359 -14.047 1 94.62 199 HIS B CA 1
ATOM 3711 C C . HIS B 1 199 ? -18.109 -29.031 -13.336 1 94.62 199 HIS B C 1
ATOM 3713 O O . HIS B 1 199 ? -19.172 -28.797 -12.758 1 94.62 199 HIS B O 1
ATOM 3719 N N . LEU B 1 200 ? -17.125 -28.219 -13.422 1 94.56 200 LEU B N 1
ATOM 3720 C CA . LEU B 1 200 ? -17.266 -26.875 -12.875 1 94.56 200 LEU B CA 1
ATOM 3721 C C . LEU B 1 200 ? -18.375 -26.094 -13.594 1 94.56 200 LEU B C 1
ATOM 3723 O O . LEU B 1 200 ? -18.609 -26.312 -14.781 1 94.56 200 LEU B O 1
ATOM 3727 N N . PRO B 1 201 ? -19.094 -25.234 -12.867 1 93.62 201 PRO B N 1
ATOM 3728 C CA . PRO B 1 201 ? -20.188 -24.438 -13.469 1 93.62 201 PRO B CA 1
ATOM 3729 C C . PRO B 1 201 ? -19.656 -23.281 -14.305 1 93.62 201 PRO B C 1
ATOM 3731 O O . PRO B 1 201 ? -20.094 -22.141 -14.117 1 93.62 201 PRO B O 1
ATOM 3734 N N . ILE B 1 202 ? -18.703 -23.531 -15.156 1 94 202 ILE B N 1
ATOM 3735 C CA . ILE B 1 202 ? -18.109 -22.578 -16.078 1 94 202 ILE B CA 1
ATOM 3736 C C . ILE B 1 202 ? -18.125 -23.141 -17.5 1 94 202 ILE B C 1
ATOM 3738 O O . ILE B 1 202 ? -17.641 -24.25 -17.734 1 94 202 ILE B O 1
ATOM 3742 N N . PRO B 1 203 ? -18.719 -22.328 -18.406 1 94.38 203 PRO B N 1
ATOM 3743 C CA . PRO B 1 203 ? -18.656 -22.797 -19.797 1 94.38 203 PRO B CA 1
ATOM 3744 C C . PRO B 1 203 ? -17.219 -23.031 -20.266 1 94.38 203 PRO B C 1
ATOM 3746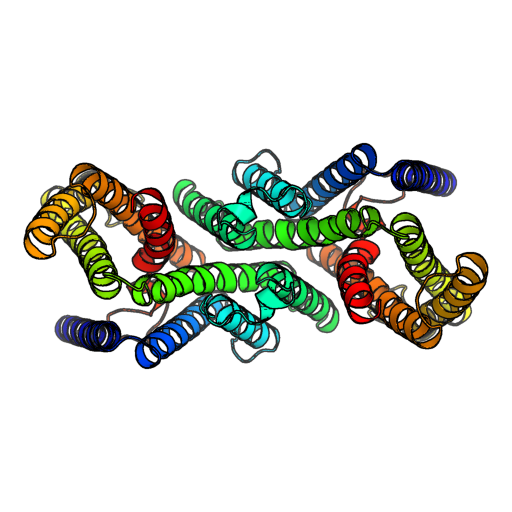 O O . PRO B 1 203 ? -16.297 -22.328 -19.844 1 94.38 203 PRO B O 1
ATOM 3749 N N . TYR B 1 204 ? -17.109 -24 -21.172 1 95 204 TYR B N 1
ATOM 3750 C CA . TYR B 1 204 ? -15.789 -24.438 -21.609 1 95 204 TYR B CA 1
ATOM 3751 C C . TYR B 1 204 ? -14.984 -23.281 -22.188 1 95 204 TYR B C 1
ATOM 3753 O O . TYR B 1 204 ? -13.789 -23.156 -21.922 1 95 204 TYR B O 1
ATOM 3761 N N . ILE B 1 205 ? -15.609 -22.406 -22.906 1 95.5 205 ILE B N 1
ATOM 3762 C CA . ILE B 1 205 ? -14.891 -21.297 -23.531 1 95.5 205 ILE B CA 1
ATOM 3763 C C . ILE B 1 205 ? -14.305 -20.375 -22.469 1 95.5 205 ILE B C 1
ATOM 3765 O O . ILE B 1 205 ? -13.18 -19.891 -22.594 1 95.5 205 ILE B O 1
ATOM 3769 N N . TYR B 1 206 ? -15.047 -20.156 -21.422 1 96.31 206 TYR B N 1
ATOM 3770 C CA . TYR B 1 206 ? -14.555 -19.312 -20.344 1 96.31 206 TYR B CA 1
ATOM 3771 C C . TYR B 1 206 ? -13.453 -20 -19.547 1 96.31 206 TYR B C 1
ATOM 3773 O O . TYR B 1 206 ? -12.5 -19.359 -19.109 1 96.31 206 TYR B O 1
ATOM 3781 N N . LEU B 1 207 ? -13.633 -21.297 -19.375 1 96.38 207 LEU B N 1
ATOM 3782 C CA . LEU B 1 207 ? -12.594 -22.047 -18.688 1 96.38 207 LEU B CA 1
ATOM 3783 C C . LEU B 1 207 ? -11.266 -21.953 -19.438 1 96.38 207 LEU B C 1
ATOM 3785 O O . LEU B 1 207 ? -10.219 -21.766 -18.812 1 96.38 207 LEU B O 1
ATOM 3789 N N . LEU B 1 208 ? -11.336 -22.078 -20.75 1 97.75 208 LEU B N 1
ATOM 3790 C CA . LEU B 1 208 ? -10.125 -22 -21.562 1 97.75 208 LEU B CA 1
ATOM 3791 C C . LEU B 1 208 ? -9.508 -20.609 -21.484 1 97.75 208 LEU B C 1
ATOM 3793 O O . LEU B 1 208 ? -8.281 -20.469 -21.391 1 97.75 208 LEU B O 1
ATOM 3797 N N . LEU B 1 209 ? -10.32 -19.594 -21.516 1 97.69 209 LEU B N 1
ATOM 3798 C CA . LEU B 1 209 ? -9.828 -18.234 -21.438 1 97.69 209 LEU B CA 1
ATOM 3799 C C . LEU B 1 209 ? -9.195 -17.953 -20.078 1 97.69 209 LEU B C 1
ATOM 3801 O O . LEU B 1 209 ? -8.125 -17.344 -20 1 97.69 209 LEU B O 1
ATOM 3805 N N . ILE B 1 210 ? -9.875 -18.422 -19.078 1 98 210 ILE B N 1
ATOM 3806 C CA . ILE B 1 210 ? -9.352 -18.234 -17.719 1 98 210 ILE B CA 1
ATOM 3807 C C . ILE B 1 210 ? -8.023 -18.984 -17.578 1 98 210 ILE B C 1
ATOM 3809 O O . ILE B 1 210 ? -7.059 -18.438 -17.031 1 98 210 ILE B O 1
ATOM 3813 N N . THR B 1 211 ? -7.996 -20.188 -18.078 1 98.56 211 THR B N 1
ATOM 3814 C CA . THR B 1 211 ? -6.789 -21 -18 1 98.56 211 THR B CA 1
ATOM 3815 C C . THR B 1 211 ? -5.637 -20.328 -18.75 1 98.56 211 THR B C 1
ATOM 3817 O O . THR B 1 211 ? -4.508 -20.297 -18.25 1 98.56 211 THR B O 1
ATOM 3820 N N . LEU B 1 212 ? -5.922 -19.859 -19.922 1 98.5 212 LEU B N 1
ATOM 3821 C CA . LEU B 1 212 ? -4.914 -19.141 -20.688 1 98.5 212 LEU B CA 1
ATOM 3822 C C . LEU B 1 212 ? -4.363 -17.953 -19.891 1 98.5 212 LEU B C 1
ATOM 3824 O O . LEU B 1 212 ? -3.146 -17.797 -19.766 1 98.5 212 LEU B O 1
ATOM 3828 N N . PHE B 1 213 ? -5.238 -17.219 -19.344 1 98.19 213 PHE B N 1
ATOM 3829 C CA . PHE B 1 213 ? -4.875 -16.031 -18.578 1 98.19 213 PHE B CA 1
ATOM 3830 C C . PHE B 1 213 ? -4.062 -16.422 -17.344 1 98.19 213 PHE B C 1
ATOM 3832 O O . PHE B 1 213 ? -3.01 -15.836 -17.094 1 98.19 213 PHE B O 1
ATOM 3839 N N . LEU B 1 214 ? -4.535 -17.375 -16.609 1 98.56 214 LEU B N 1
ATOM 3840 C CA . LEU B 1 214 ? -3.885 -17.781 -15.375 1 98.56 214 LEU B CA 1
ATOM 3841 C C . LEU B 1 214 ? -2.518 -18.391 -15.656 1 98.56 214 LEU B C 1
ATOM 3843 O O . LEU B 1 214 ? -1.584 -18.234 -14.867 1 98.56 214 LEU B O 1
ATOM 3847 N N . SER B 1 215 ? -2.438 -19.141 -16.703 1 98.56 215 SER B N 1
ATOM 3848 C CA . SER B 1 215 ? -1.156 -19.734 -17.078 1 98.56 215 SER B CA 1
ATOM 3849 C C . SER B 1 215 ? -0.119 -18.672 -17.391 1 98.56 215 SER B C 1
ATOM 3851 O O . SER B 1 215 ? 1.036 -18.766 -16.969 1 98.56 215 SER B O 1
ATOM 3853 N N . VAL B 1 216 ? -0.512 -17.656 -18.094 1 98.25 216 VAL B N 1
ATOM 3854 C CA . VAL B 1 216 ? 0.383 -16.547 -18.422 1 98.25 216 VAL B CA 1
ATOM 3855 C C . VAL B 1 216 ? 0.814 -15.828 -17.156 1 98.25 216 VAL B C 1
ATOM 3857 O O . VAL B 1 216 ? 2.01 -15.633 -16.906 1 98.25 216 VAL B O 1
ATOM 3860 N N . PHE B 1 217 ? -0.133 -15.531 -16.312 1 97.94 217 PHE B N 1
ATOM 3861 C CA . PHE B 1 217 ? 0.159 -14.727 -15.133 1 97.94 217 PHE B CA 1
ATOM 3862 C C . PHE B 1 217 ? 0.876 -15.555 -14.078 1 97.94 217 PHE B C 1
ATOM 3864 O O . PHE B 1 217 ? 1.646 -15.023 -13.281 1 97.94 217 PHE B O 1
ATOM 3871 N N . GLY B 1 218 ? 0.575 -16.828 -14.078 1 98.06 218 GLY B N 1
ATOM 3872 C CA . GLY B 1 218 ? 1.376 -17.703 -13.227 1 98.06 218 GLY B CA 1
ATOM 3873 C C . GLY B 1 218 ? 2.854 -17.672 -13.57 1 98.06 218 GLY B C 1
ATOM 3874 O O . GLY B 1 218 ? 3.703 -17.594 -12.688 1 98.06 218 GLY B O 1
ATOM 3875 N N . GLN B 1 219 ? 3.146 -17.75 -14.836 1 97.5 219 GLN B N 1
ATOM 3876 C CA . GLN B 1 219 ? 4.535 -17.703 -15.273 1 97.5 219 GLN B CA 1
ATOM 3877 C C . GLN B 1 219 ? 5.156 -16.344 -15.016 1 97.5 219 GLN B C 1
ATOM 3879 O O . GLN B 1 219 ? 6.344 -16.234 -14.695 1 97.5 219 GLN B O 1
ATOM 3884 N N . LEU B 1 220 ? 4.34 -15.297 -15.164 1 97.31 220 LEU B N 1
ATOM 3885 C CA . LEU B 1 220 ? 4.828 -13.961 -14.852 1 97.31 220 LEU B CA 1
ATOM 3886 C C . LEU B 1 220 ? 5.152 -13.836 -13.367 1 97.31 220 LEU B C 1
ATOM 3888 O O . LEU B 1 220 ? 6.121 -13.172 -12.992 1 97.31 220 LEU B O 1
ATOM 3892 N N . GLY B 1 221 ? 4.281 -14.438 -12.547 1 97.56 221 GLY B N 1
ATOM 3893 C CA . GLY B 1 221 ? 4.57 -14.453 -11.117 1 97.56 221 GLY B CA 1
ATOM 3894 C C . GLY B 1 221 ? 5.906 -15.086 -10.789 1 97.56 221 GLY B C 1
ATOM 3895 O O . GLY B 1 221 ? 6.652 -14.586 -9.945 1 97.56 221 GLY B O 1
ATOM 3896 N N . ASP B 1 222 ? 6.164 -16.141 -11.422 1 96.56 222 ASP B N 1
ATOM 3897 C CA . ASP B 1 222 ? 7.441 -16.828 -11.258 1 96.56 222 ASP B CA 1
ATOM 3898 C C . ASP B 1 222 ? 8.602 -15.93 -11.672 1 96.56 222 ASP B C 1
ATOM 3900 O O . ASP B 1 222 ? 9.633 -15.875 -10.992 1 96.56 222 ASP B O 1
ATOM 3904 N N . LEU B 1 223 ? 8.492 -15.25 -12.766 1 96.62 223 LEU B N 1
ATOM 3905 C CA . LEU B 1 223 ? 9.531 -14.359 -13.258 1 96.62 223 LEU B CA 1
ATOM 3906 C C . LEU B 1 223 ? 9.734 -13.18 -12.305 1 96.62 223 LEU B C 1
ATOM 3908 O O . LEU B 1 223 ? 10.859 -12.727 -12.102 1 96.62 223 LEU B O 1
ATOM 3912 N N . VAL B 1 224 ? 8.641 -12.68 -11.773 1 97.38 224 VAL B N 1
ATOM 3913 C CA . VAL B 1 224 ? 8.719 -11.578 -10.82 1 97.38 224 VAL B CA 1
ATOM 3914 C C . VAL B 1 224 ? 9.531 -12.008 -9.602 1 97.38 224 VAL B C 1
ATOM 3916 O O . VAL B 1 224 ? 10.383 -11.25 -9.117 1 97.38 224 VAL B O 1
ATOM 3919 N N . GLU B 1 225 ? 9.188 -13.18 -9.109 1 96.19 225 GLU B N 1
ATOM 3920 C CA . GLU B 1 225 ? 9.938 -13.695 -7.973 1 96.19 225 GLU B CA 1
ATOM 3921 C C . GLU B 1 225 ? 11.414 -13.859 -8.312 1 96.19 225 GLU B C 1
ATOM 3923 O O . GLU B 1 225 ? 12.281 -13.555 -7.488 1 96.19 225 GLU B O 1
ATOM 3928 N N . SER B 1 226 ? 11.75 -14.312 -9.484 1 95.75 226 SER B N 1
ATOM 3929 C CA . SER B 1 226 ? 13.133 -14.43 -9.93 1 95.75 226 SER B CA 1
ATOM 3930 C C . SER B 1 226 ? 13.82 -13.07 -9.984 1 95.75 226 SER B C 1
ATOM 3932 O O . SER B 1 226 ? 14.969 -12.93 -9.562 1 95.75 226 SER B O 1
ATOM 3934 N N . ALA B 1 227 ? 13.148 -12.117 -10.523 1 95.44 227 ALA B N 1
ATOM 3935 C CA . ALA B 1 227 ? 13.688 -10.766 -10.602 1 95.44 227 ALA B CA 1
ATOM 3936 C C . ALA B 1 227 ? 13.992 -10.211 -9.211 1 95.44 227 ALA B C 1
ATOM 3938 O O . ALA B 1 227 ? 15.023 -9.562 -9.008 1 95.44 227 ALA B O 1
ATOM 3939 N N . LEU B 1 228 ? 13.055 -10.492 -8.359 1 95.25 228 LEU B N 1
ATOM 3940 C CA . LEU B 1 228 ? 13.211 -10.07 -6.973 1 95.25 228 LEU B CA 1
ATOM 3941 C C . LEU B 1 228 ? 14.453 -10.695 -6.348 1 95.25 228 LEU B C 1
ATOM 3943 O O . LEU B 1 228 ? 15.266 -10 -5.734 1 95.25 228 LEU B O 1
ATOM 3947 N N . LYS B 1 229 ? 14.609 -11.914 -6.527 1 95.44 229 LYS B N 1
ATOM 3948 C CA . LYS B 1 229 ? 15.742 -12.641 -5.957 1 95.44 229 LYS B CA 1
ATOM 3949 C C . LYS B 1 229 ? 17.062 -12.141 -6.543 1 95.44 229 LYS B C 1
ATOM 3951 O O . LYS B 1 229 ? 18.031 -11.938 -5.816 1 95.44 229 LYS B O 1
ATOM 3956 N N . ARG B 1 230 ? 17.094 -11.891 -7.816 1 94.44 230 ARG B N 1
ATOM 3957 C CA . ARG B 1 230 ? 18.312 -11.414 -8.461 1 94.44 230 ARG B CA 1
ATOM 3958 C C . ARG B 1 230 ? 18.656 -10 -7.996 1 94.44 230 ARG B C 1
ATOM 3960 O O . ARG B 1 230 ? 19.828 -9.656 -7.863 1 94.44 230 ARG B O 1
ATOM 3967 N N . HIS B 1 231 ? 17.672 -9.258 -7.812 1 93.56 231 HIS B N 1
ATOM 3968 C CA . HIS B 1 231 ? 17.891 -7.895 -7.336 1 93.56 231 HIS B CA 1
ATOM 3969 C C . HIS B 1 231 ? 18.594 -7.895 -5.98 1 93.56 231 HIS B C 1
ATOM 3971 O O . HIS B 1 231 ? 19.438 -7.031 -5.707 1 93.56 231 HIS B O 1
ATOM 3977 N N . TYR B 1 232 ? 18.234 -8.812 -5.18 1 94.56 232 TYR B N 1
ATOM 3978 C CA . TYR B 1 232 ? 18.812 -8.867 -3.842 1 94.56 232 TYR B CA 1
ATOM 3979 C C . TYR B 1 232 ? 19.969 -9.867 -3.785 1 94.56 232 TYR B C 1
ATOM 3981 O O . TYR B 1 232 ? 20.406 -10.258 -2.701 1 94.56 232 TYR B O 1
ATOM 3989 N N . ASP B 1 233 ? 20.375 -10.43 -4.906 1 93.06 233 ASP B N 1
ATOM 3990 C CA . ASP B 1 233 ? 21.547 -11.266 -5.094 1 93.06 233 ASP B CA 1
ATOM 3991 C C . ASP B 1 233 ? 21.406 -12.586 -4.34 1 93.06 233 ASP B C 1
ATOM 3993 O O . ASP B 1 233 ? 22.344 -13.023 -3.668 1 93.06 233 ASP B O 1
ATOM 3997 N N . VAL B 1 234 ? 20.203 -13.156 -4.355 1 91.06 234 VAL B N 1
ATOM 3998 C CA . VAL B 1 234 ? 19.969 -14.469 -3.773 1 91.06 234 VAL B CA 1
ATOM 3999 C C . VAL B 1 234 ? 19.375 -15.398 -4.824 1 91.06 234 VAL B C 1
ATOM 4001 O O . VAL B 1 234 ? 18.75 -14.938 -5.789 1 91.06 234 VAL B O 1
ATOM 4004 N N . LYS B 1 235 ? 19.531 -16.625 -4.629 1 88.19 235 LYS B N 1
ATOM 4005 C CA . LYS B 1 235 ? 19 -17.609 -5.555 1 88.19 235 LYS B CA 1
ATOM 4006 C C . LYS B 1 235 ? 17.672 -18.172 -5.055 1 88.19 235 LYS B C 1
ATOM 4008 O O . LYS B 1 235 ? 16.766 -18.438 -5.848 1 88.19 235 LYS B O 1
ATOM 4013 N N . ASP B 1 236 ? 17.656 -18.375 -3.734 1 90.31 236 ASP B N 1
ATOM 4014 C CA . ASP B 1 236 ? 16.453 -18.859 -3.08 1 90.31 236 ASP B CA 1
ATOM 4015 C C . ASP B 1 236 ? 15.977 -17.891 -2.008 1 90.31 236 ASP B C 1
ATOM 4017 O O . ASP B 1 236 ? 16.781 -17.234 -1.343 1 90.31 236 ASP B O 1
ATOM 4021 N N . SER B 1 237 ? 14.664 -17.797 -1.872 1 87.06 237 SER B N 1
ATOM 4022 C CA . SER B 1 237 ? 14.109 -16.844 -0.919 1 87.06 237 SER B CA 1
ATOM 4023 C C . SER B 1 237 ? 14.328 -17.297 0.517 1 87.06 237 SER B C 1
ATOM 4025 O O . SER B 1 237 ? 14.266 -16.5 1.45 1 87.06 237 SER B O 1
ATOM 4027 N N . GLY B 1 238 ? 14.43 -18.578 0.674 1 82.62 238 GLY B N 1
ATOM 4028 C CA . GLY B 1 238 ? 14.633 -19.156 1.994 1 82.62 238 GLY B CA 1
ATOM 4029 C C . GLY B 1 238 ? 15.133 -20.578 1.952 1 82.62 238 GLY B C 1
ATOM 4030 O O . GLY B 1 238 ? 15.422 -21.109 0.877 1 82.62 238 GLY B O 1
ATOM 4031 N N . LYS B 1 239 ? 15.32 -21.141 3.209 1 79.62 239 LYS B N 1
ATOM 4032 C CA . LYS B 1 239 ? 15.836 -22.5 3.305 1 79.62 239 LYS B CA 1
ATOM 4033 C C . LYS B 1 239 ? 14.898 -23.391 4.117 1 79.62 239 LYS B C 1
ATOM 4035 O O . LYS B 1 239 ? 15.289 -24.469 4.562 1 79.62 239 LYS B O 1
ATOM 4040 N N . ILE B 1 240 ? 13.727 -22.828 4.246 1 77.44 240 ILE B N 1
ATOM 4041 C CA . ILE B 1 240 ? 12.805 -23.531 5.137 1 77.44 240 ILE B CA 1
ATOM 4042 C C . ILE B 1 240 ? 12.445 -24.891 4.547 1 77.44 240 ILE B C 1
ATOM 4044 O O . ILE B 1 240 ? 12.266 -25.859 5.281 1 77.44 240 ILE B O 1
ATOM 4048 N N . LEU B 1 241 ? 12.273 -24.953 3.221 1 77 241 LEU B N 1
ATOM 4049 C CA . LEU B 1 241 ? 12.023 -26.203 2.537 1 77 241 LEU B CA 1
ATOM 4050 C C . LEU B 1 241 ? 13.312 -26.75 1.918 1 77 241 LEU B C 1
ATOM 4052 O O . LEU B 1 241 ? 13.719 -26.312 0.839 1 77 241 LEU B O 1
ATOM 4056 N N . PRO B 1 242 ? 13.875 -27.703 2.668 1 69.81 242 PRO B N 1
ATOM 4057 C CA . PRO B 1 242 ? 15.164 -28.203 2.18 1 69.81 242 PRO B CA 1
ATOM 4058 C C . PRO B 1 242 ? 15.109 -28.641 0.719 1 69.81 242 PRO B C 1
ATOM 4060 O O . PRO B 1 242 ? 14.258 -29.453 0.346 1 69.81 242 PRO B O 1
ATOM 4063 N N . GLY B 1 243 ? 15.898 -28.016 -0.065 1 70.38 243 GLY B N 1
ATOM 4064 C CA . GLY B 1 243 ? 15.992 -28.375 -1.473 1 70.38 243 GLY B CA 1
ATOM 4065 C C . GLY B 1 243 ? 14.977 -27.641 -2.34 1 70.38 243 GLY B C 1
ATOM 4066 O O . GLY B 1 243 ? 15.078 -27.672 -3.568 1 70.38 243 GLY B O 1
ATOM 4067 N N . HIS B 1 244 ? 14.016 -26.984 -1.691 1 77.5 244 HIS B N 1
ATOM 4068 C CA . HIS B 1 244 ? 12.938 -26.375 -2.449 1 77.5 244 HIS B CA 1
ATOM 4069 C C . HIS B 1 244 ? 12.891 -24.859 -2.217 1 77.5 244 HIS B C 1
ATOM 4071 O O . HIS B 1 244 ? 12.008 -24.172 -2.742 1 77.5 244 HIS B O 1
ATOM 4077 N N . GLY B 1 245 ? 13.781 -24.453 -1.448 1 87.12 245 GLY B N 1
ATOM 4078 C CA . GLY B 1 245 ? 13.82 -23.016 -1.223 1 87.12 245 GLY B CA 1
ATOM 4079 C C . GLY B 1 245 ? 12.844 -22.562 -0.154 1 87.12 245 GLY B C 1
ATOM 4080 O O . GLY B 1 245 ? 12.711 -23.203 0.89 1 87.12 245 GLY B O 1
ATOM 4081 N N . GLY B 1 246 ? 12.258 -21.453 -0.392 1 90.88 246 GLY B N 1
ATOM 4082 C CA . GLY B 1 246 ? 11.336 -20.875 0.577 1 90.88 246 GLY B CA 1
ATOM 4083 C C . GLY B 1 246 ? 9.883 -20.938 0.135 1 90.88 246 GLY B C 1
ATOM 4084 O O . GLY B 1 246 ? 9.57 -21.547 -0.897 1 90.88 246 GLY B O 1
ATOM 4085 N N . ILE B 1 247 ? 8.992 -20.422 0.956 1 93.62 247 ILE B N 1
ATOM 4086 C CA . ILE B 1 247 ? 7.562 -20.375 0.654 1 93.62 247 ILE B CA 1
ATOM 4087 C C . ILE B 1 247 ? 7.324 -19.469 -0.55 1 93.62 247 ILE B C 1
ATOM 4089 O O . ILE B 1 247 ? 6.496 -19.766 -1.409 1 93.62 247 ILE B O 1
ATOM 4093 N N . LEU B 1 248 ? 8.055 -18.391 -0.598 1 94.56 248 LEU B N 1
ATOM 4094 C CA . LEU B 1 248 ? 7.91 -17.469 -1.711 1 94.56 248 LEU B CA 1
ATOM 4095 C C . LEU B 1 248 ? 8.281 -18.125 -3.029 1 94.56 248 LEU B C 1
ATOM 4097 O O . LEU B 1 248 ? 7.691 -17.828 -4.07 1 94.56 248 LEU B O 1
ATOM 4101 N N . ASP B 1 249 ? 9.227 -19.031 -2.988 1 93.19 249 ASP B N 1
ATOM 4102 C CA . ASP B 1 249 ? 9.664 -19.75 -4.18 1 93.19 249 ASP B CA 1
ATOM 4103 C C . ASP B 1 249 ? 8.586 -20.734 -4.66 1 93.19 249 ASP B C 1
ATOM 4105 O O . ASP B 1 249 ? 8.391 -20.891 -5.867 1 93.19 249 ASP B O 1
ATOM 4109 N N . ARG B 1 250 ? 7.941 -21.281 -3.703 1 92.25 250 ARG B N 1
ATOM 4110 C CA . ARG B 1 250 ? 7.023 -22.359 -4.035 1 92.25 250 ARG B CA 1
ATOM 4111 C C . ARG B 1 250 ? 5.645 -21.828 -4.391 1 92.25 250 ARG B C 1
ATOM 4113 O O . ARG B 1 250 ? 4.871 -22.484 -5.086 1 92.25 250 ARG B O 1
ATOM 4120 N N . PHE B 1 251 ? 5.379 -20.609 -3.971 1 95.5 251 PHE B N 1
ATOM 4121 C CA . PHE B 1 251 ? 4.027 -20.094 -4.168 1 95.5 251 PHE B CA 1
ATOM 4122 C C . PHE B 1 251 ? 4.047 -18.828 -5.016 1 95.5 251 PHE B C 1
ATOM 4124 O O . PHE B 1 251 ? 3.064 -18.078 -5.047 1 95.5 251 PHE B O 1
ATOM 4131 N N . ASP B 1 252 ? 5.121 -18.594 -5.656 1 96.12 252 ASP B N 1
ATOM 4132 C CA . ASP B 1 252 ? 5.277 -17.375 -6.453 1 96.12 252 ASP B CA 1
ATOM 4133 C C . ASP B 1 252 ? 4.223 -17.297 -7.551 1 96.12 252 ASP B C 1
ATOM 4135 O O . ASP B 1 252 ? 3.611 -16.25 -7.758 1 96.12 252 ASP B O 1
ATOM 4139 N N . SER B 1 253 ? 3.918 -18.406 -8.219 1 97.69 253 SER B N 1
ATOM 4140 C CA . SER B 1 253 ? 2.887 -18.453 -9.25 1 97.69 253 SER B CA 1
ATOM 4141 C C . SER B 1 253 ? 1.493 -18.312 -8.648 1 97.69 253 SER B C 1
ATOM 4143 O O . SER B 1 253 ? 0.643 -17.609 -9.188 1 97.69 253 SER B O 1
ATOM 4145 N N . PHE B 1 254 ? 1.288 -18.953 -7.559 1 97.31 254 PHE B N 1
ATOM 4146 C CA . PHE B 1 254 ? -0.007 -18.906 -6.891 1 97.31 254 PHE B CA 1
ATOM 4147 C C . PHE B 1 254 ? -0.348 -17.484 -6.461 1 97.31 254 PHE B C 1
ATOM 4149 O O . PHE B 1 254 ? -1.5 -17.062 -6.562 1 97.31 254 PHE B O 1
ATOM 4156 N N . LEU B 1 255 ? 0.635 -16.766 -5.949 1 97.5 255 LEU B N 1
ATOM 4157 C CA . LEU B 1 255 ? 0.41 -15.406 -5.48 1 97.5 255 LEU B CA 1
ATOM 4158 C C . LEU B 1 255 ? -0.174 -14.539 -6.59 1 97.5 255 LEU B C 1
ATOM 4160 O O . LEU B 1 255 ? -1.084 -13.742 -6.348 1 97.5 255 LEU B O 1
ATOM 4164 N N . PHE B 1 256 ? 0.259 -14.734 -7.762 1 97.19 256 PHE B N 1
ATOM 4165 C CA . PHE B 1 256 ? -0.219 -13.945 -8.891 1 97.19 256 PHE B CA 1
ATOM 4166 C C . PHE B 1 256 ? -1.563 -14.461 -9.383 1 97.19 256 PHE B C 1
ATOM 4168 O O . PHE B 1 256 ? -2.43 -13.672 -9.781 1 97.19 256 PHE B O 1
ATOM 4175 N N . VAL B 1 257 ? -1.753 -15.688 -9.328 1 98 257 VAL B N 1
ATOM 4176 C CA . VAL B 1 257 ? -2.883 -16.344 -9.977 1 98 257 VAL B CA 1
ATOM 4177 C C . VAL B 1 257 ? -4.141 -16.172 -9.133 1 98 257 VAL B C 1
ATOM 4179 O O . VAL B 1 257 ? -5.234 -15.961 -9.664 1 98 257 VAL B O 1
ATOM 4182 N N . MET B 1 258 ? -4.016 -16.203 -7.859 1 98.12 258 MET B N 1
ATOM 4183 C CA . MET B 1 258 ? -5.176 -16.328 -6.98 1 98.12 258 MET B CA 1
ATOM 4184 C C . MET B 1 258 ? -6.059 -15.094 -7.059 1 98.12 258 MET B C 1
ATOM 4186 O O . MET B 1 258 ? -7.277 -15.203 -7.215 1 98.12 258 MET B O 1
ATOM 4190 N N . PRO B 1 259 ? -5.453 -13.898 -6.961 1 97.5 259 PRO B N 1
ATOM 4191 C CA . PRO B 1 259 ? -6.34 -12.742 -7.102 1 97.5 259 PRO B CA 1
ATOM 4192 C C . PRO B 1 259 ? -7.039 -12.695 -8.453 1 97.5 259 PRO B C 1
ATOM 4194 O O . PRO B 1 259 ? -8.234 -12.398 -8.523 1 97.5 259 PRO B O 1
ATOM 4197 N N . PHE B 1 260 ? -6.379 -13.062 -9.484 1 97.56 260 PHE B N 1
ATOM 4198 C CA . PHE B 1 260 ? -6.98 -13.055 -10.812 1 97.56 260 PHE B CA 1
ATOM 4199 C C . PHE B 1 260 ? -8.086 -14.102 -10.922 1 97.56 260 PHE B C 1
ATOM 4201 O O . PHE B 1 260 ? -9.148 -13.828 -11.477 1 97.56 260 PHE B O 1
ATOM 4208 N N . LEU B 1 261 ? -7.777 -15.258 -10.398 1 97.62 261 LEU B N 1
ATOM 4209 C CA . LEU B 1 261 ? -8.781 -16.312 -10.438 1 97.62 261 LEU B CA 1
ATOM 4210 C C . LEU B 1 261 ? -10.055 -15.891 -9.711 1 97.62 261 LEU B C 1
ATOM 4212 O O . LEU B 1 261 ? -11.156 -16.062 -10.234 1 97.62 261 LEU B O 1
ATOM 4216 N N . TYR B 1 262 ? -9.891 -15.305 -8.578 1 96 262 TYR B N 1
ATOM 4217 C CA . TYR B 1 262 ? -11.039 -14.875 -7.785 1 96 262 TYR B CA 1
ATOM 4218 C C . TYR B 1 262 ? -11.922 -13.922 -8.578 1 96 262 TYR B C 1
ATOM 4220 O O . TYR B 1 262 ? -13.141 -14.117 -8.648 1 96 262 TYR B O 1
ATOM 4228 N N . PHE B 1 263 ? -11.375 -12.977 -9.227 1 94.06 263 PHE B N 1
ATOM 4229 C CA . PHE B 1 263 ? -12.156 -11.938 -9.891 1 94.06 263 PHE B CA 1
ATOM 4230 C C . PHE B 1 263 ? -12.688 -12.438 -11.234 1 94.06 263 PHE B C 1
ATOM 4232 O O . PHE B 1 263 ? -13.766 -12.031 -11.664 1 94.06 263 PHE B O 1
ATOM 4239 N N . LEU B 1 264 ? -11.93 -13.352 -11.859 1 94.31 264 LEU B N 1
ATOM 4240 C CA . LEU B 1 264 ? -12.422 -13.938 -13.102 1 94.31 264 LEU B CA 1
ATOM 4241 C C . LEU B 1 264 ? -13.609 -14.852 -12.836 1 94.31 264 LEU B C 1
ATOM 4243 O O . LEU B 1 264 ? -14.547 -14.906 -13.633 1 94.31 264 LEU B O 1
ATOM 4247 N N . LEU B 1 265 ? -13.547 -15.539 -11.688 1 91.88 265 LEU B N 1
ATOM 4248 C CA . LEU B 1 265 ? -14.688 -16.375 -11.305 1 91.88 265 LEU B CA 1
ATOM 4249 C C . LEU B 1 265 ? -15.914 -15.516 -11.031 1 91.88 265 LEU B C 1
ATOM 4251 O O . LEU B 1 265 ? -17.031 -15.906 -11.367 1 91.88 265 LEU B O 1
ATOM 4255 N N . ALA B 1 266 ? -15.742 -14.367 -10.461 1 86 266 ALA B N 1
ATOM 4256 C CA . ALA B 1 266 ? -16.844 -13.453 -10.164 1 86 266 ALA B CA 1
ATOM 4257 C C . ALA B 1 266 ? -17.438 -12.883 -11.445 1 86 266 ALA B C 1
ATOM 4259 O O . ALA B 1 266 ? -18.641 -12.602 -11.516 1 86 266 ALA B O 1
ATOM 4260 N N . LEU B 1 267 ? -16.594 -12.75 -12.422 1 85.12 267 LEU B N 1
ATOM 4261 C CA . LEU B 1 267 ? -17.016 -12.164 -13.688 1 85.12 267 LEU B CA 1
ATOM 4262 C C . LEU B 1 267 ? -17.75 -13.188 -14.547 1 85.12 267 LEU B C 1
ATOM 4264 O O . LEU B 1 267 ? -18.688 -12.844 -15.266 1 85.12 267 LEU B O 1
ATOM 4268 N N . PHE B 1 268 ? -17.297 -14.406 -14.461 1 81.75 268 PHE B N 1
ATOM 4269 C CA . PHE B 1 268 ? -17.797 -15.383 -15.422 1 81.75 268 PHE B CA 1
ATOM 4270 C C . PHE B 1 268 ? -18.719 -16.391 -14.758 1 81.75 268 PHE B C 1
ATOM 4272 O O . PHE B 1 268 ? -19.328 -17.219 -15.43 1 81.75 268 PHE B O 1
ATOM 4279 N N . SER B 1 269 ? -18.812 -16.375 -13.367 1 67.69 269 SER B N 1
ATOM 4280 C CA . SER B 1 269 ? -19.766 -17.281 -12.727 1 67.69 269 SER B CA 1
ATOM 4281 C C . SER B 1 269 ? -21.062 -16.562 -12.398 1 67.69 269 SER B C 1
ATOM 4283 O O . SER B 1 269 ? -21.094 -15.344 -12.25 1 67.69 269 SER B O 1
#

Sequence (538 aa):
MVDMKQRILTGVLAAIVFLFLVIVGKLPFTVLIYVMGSVALFELLRMKKLKLVSLPGVIGLLLLWLFLLPSQYSFLEANGISKMEIALFAVLLLLIYTVLVKNTFTFDEVGFITLAAIYIGMCFHYFIEIRNLDQYGLTYIFYACVVIWSTDSGAYFVGKSLGKRKLWPEISPNKTVEGFAGGIVIALILATIFQFVAHLPIPYIYLLLITLFLSVFGQLGDLVESALKRHYDVKDSGKILPGHGGILDRFDSFLFVMPFLYFLLALFSMVDMKQRILTGVLAAIVFLFLVIVGKLPFTVLIYVMGSVALFELLRMKKLKLVSLPGVIGLLLLWLFLLPSQYSFLEANGISKMEIALFAVLLLLIYTVLVKNTFTFDEVGFITLAAIYIGMCFHYFIEIRNLDQYGLTYIFYACVVIWSTDSGAYFVGKSLGKRKLWPEISPNKTVEGFAGGIVIALILATIFQFVAHLPIPYIYLLLITLFLSVFGQLGDLVESALKRHYDVKDSGKILPGHGGILDRFDSFLFVMPFLYFLLALFS

Nearest PDB structures (foldseek):
  4q2e-assembly1_A  TM=8.361E-01  e=1.213E-08  Thermotoga maritima MSB8
  4q2g-assembly1_A  TM=8.241E-01  e=3.024E-08  Thermotoga maritima MSB8
  5ue8-assembly2_B  TM=2.052E-01  e=8.817E+00  Rattus norvegicus
  4q2e-assembly1_A  TM=8.360E-01  e=1.118E-08  Thermotoga maritima MSB8
  4q2g-assembly1_A  TM=8.251E-01  e=3.040E-08  Thermotoga maritima MSB8

pLDDT: mean 92.99, std 8.34, range [46.41, 98.75]

InterPro domains:
  IPR000374 Phosphatidate cytidylyltransferase [PS01315] (226-252)

Secondary structure (DSSP, 8-state):
---HHHHHHHHHHHHHHHHHHHHH-HHHHHHHHHHHHHHHHHHHHHHTT--TTSHHHHHHHHHHHHHHS-GGG-HHHHTT--HHHHHHHHHHHHHHHHHHTTTSS-HHHHHHHHHHIIIIIIHHHHHHHHHT-TTTHHHHHHHHHHHHHHHHHHHHHHHHHH--SEEETTTEEEEEHHHHHHHHHHHHHHHHHHHHHH--SS-HHHHHHHHHHHHHHHHHHHHHHHHHHHHTT-S-S-SSBTTTB-HHHHSHHHHHHHHHHHHHHHHH-/---HHHHHHHHHHHHHHHHHHHHH-HHHHHHHHHHHHHHHHHHHHHHTT--TTSHHHHHHHHHHHHHHS-GGG-HHHHTT--HHHHHHHHHHHHHHHHHHTTTSS-HHHHHHHHHHIIIIIIHHHHHHHHHT-TTTHHHHHHHHHHHHHHHHHHHHHHHHHH--SEEETTTEEEEEHHHHHHHHHHHHHHHHHHHHHH--SS-HHHHHHHHHHHHHHHHHHHHHHHHHHHHTT-S-S-SSBTTTB-HHHHSHHHHHHHHHHHHHHHHH-

Foldseek 3Di:
DPDPVLLVVLVVVVVVVLLVQLVVADPSNLVVLLVLLLQLLCLLCVLVPHHLPDPLNVLLSVLLVLLLDAPVPPPVVVVPQDNVNSLVVSLVVLCVVCVVVVNPPHPVNSVSSSCSSCLSRNLSSLLNVLSPDPPCSSVLVVLLVLLLVLLVVQLVVQCVVPFDAADDCLQPNSGGPRSLVRSLVRSLVSSLVSCVVVVPPFDNVLSNVLSNVLSNQLVVLLSVLSNSCVVSPHDASACPRPNQGGSCNVCSSSSRRSVSSSVSVVVGD/DPDPVLLVVLVVVVVVVLLVQLVVADPSNLVVLLVLLLQLLCLLCVLVPHHLPDPLNVLLSVLLVVLLDAPVPPPVVVVPQDNVNSLVVSLVVLCVVCVVVVNPPHPVNSVSSSCSSCLSRNLSSLLNVLSPDPPCSSVLVVLLVLLLVLLVVQLVVQCVVPFDAADDCLQPNSGGPRSLVRSLVRSLVSSLVSCVPVVPPFDNVLSNVLSNVLSNQLVVLLSVLSNSCVVSPHDASACPRPNQGGSCNVCSSSSRRSVSSSVSVVVGD

Organism: NCBI:txid227866

Radius of gyration: 25.64 Å; Cα contacts (8 Å, |Δi|>4): 802; chains: 2; bounding box: 47×77×54 Å

Solvent-accessible surface area (backbone atoms only — not comparable to full-atom values): 27083 Å² total; per-residue (Å²): 123,75,48,71,66,51,26,50,52,45,50,50,51,50,47,48,54,50,52,51,32,52,71,72,30,71,66,64,28,46,52,49,52,51,50,48,43,50,51,31,49,46,30,54,34,46,59,74,72,43,56,54,93,36,72,69,29,45,53,32,49,52,50,18,54,58,44,38,52,53,78,91,68,43,64,46,51,78,72,68,46,43,74,52,55,51,50,49,53,51,48,52,51,46,44,49,46,20,47,76,56,71,56,78,45,41,72,55,55,46,8,38,41,54,41,50,22,47,56,47,14,46,18,51,23,28,52,50,51,41,49,65,36,93,71,62,10,59,57,51,52,52,48,50,48,50,31,50,52,33,17,53,51,25,19,50,54,35,18,70,74,62,39,76,48,61,62,43,56,92,54,41,62,82,42,18,49,45,2,53,53,35,4,39,53,43,17,44,54,52,48,52,53,46,40,72,71,66,60,58,90,52,59,67,69,57,49,48,52,48,44,50,50,39,31,52,40,17,53,46,21,41,45,31,50,34,38,53,30,54,73,57,73,40,91,55,57,35,69,81,38,58,68,57,22,16,60,52,61,72,38,24,27,52,43,48,26,29,46,53,50,51,53,49,46,63,70,69,89,126,74,49,71,66,50,26,50,51,46,51,50,50,51,48,48,54,50,51,51,33,52,71,72,29,70,66,65,27,47,51,48,51,52,50,49,43,50,51,29,48,46,30,52,34,46,60,75,73,42,57,54,93,36,73,69,28,43,53,31,48,52,51,18,54,59,45,39,51,52,77,90,67,43,63,45,50,79,73,69,47,44,74,53,55,52,50,48,53,51,48,53,51,46,43,48,47,20,46,76,56,70,56,78,46,40,70,56,55,47,8,38,41,54,40,49,22,48,56,48,14,45,17,51,23,30,51,50,52,41,48,64,35,90,73,62,10,58,56,51,52,50,50,50,49,50,32,49,52,33,17,52,50,24,18,50,55,34,18,72,74,62,38,78,49,64,61,43,57,90,57,41,62,81,42,18,50,45,3,55,52,34,4,39,53,42,16,45,54,50,49,51,55,45,42,72,73,67,59,59,89,53,59,66,70,58,48,48,51,49,43,49,52,40,31,52,39,18,52,47,21,41,46,31,50,35,36,51,29,54,73,56,72,40,90,55,55,35,70,80,38,60,68,56,21,16,60,51,59,70,37,23,28,52,42,46,25,28,47,52,49,52,54,51,46,63,70,68,89